Protein 8UUI (pdb70)

Nearest PDB structures (foldseek):
  5mxa-assembly1_A  TM=9.997E-01  e=8.889E-55  Homo sapiens
  5mj3-assembly1_A  TM=9.696E-01  e=8.481E-53  Homo sapiens
  5njd-assembly4_G  TM=9.559E-01  e=2.506E-53  Homo sapiens
  5njd-assembly5_I  TM=9.464E-01  e=9.942E-53  Homo sapiens
  5njd-assembly2_C  TM=9.473E-01  e=1.366E-52  Homo sapiens

Foldseek 3Di:
DLPLVVLLVLLVVLLVLLVVQADQDPVQLLPLVSCVVCVPSNLVSLLVRLVVLLVVLPDVLQDDPVHDDPVRSSVCNNVSSVVSSCSRPVHDDCSPVVVVVSSVRSSVSSVSSSVSSVSCVVPVD/DADDDPLEGEFEDALDVVDWADWDKAFFPAPDWPQKFKDFDPDDDTPDGTRIDIDTDRDCVRFAKMWMANVPRTTDIHGYAYFYQYPNRTDDQFFDFPCPPHTRDAKAKADAELQQKIKIKGKGQDDPQKAKDKAKAWDDVDGADKAKDGWDWDDWDDDPPRIMTMIMIMMGGDDGDRQDDRPTWMKMKMWIDHRRYTDIDIDTGHNQQRHAHAFWADFDADPCGKTATHGDPRYDDDCVRQFKWKWKAKACGDIDTGSDRMDDDDADANIKIWMWIARPPGGYHIHDIDIDGSD/DLCCCVVPNPVVSVVDDD

Organism: Homo sapiens (NCBI:txid9606)

InterPro domains:
  IPR003530 Long hematopoietin receptor, soluble alpha chain, conserved site [PS01354] (233-275)
  IPR003598 Immunoglobulin subtype 2 [SM00408] (41-97)
  IPR003961 Fibronectin type III [PS50853] (237-328)
  IPR003961 Fibronectin type III [cd00063] (235-325)
  IPR007110 Immunoglobulin-like domain [PS50835] (19-90)
  IPR013783 Immunoglobulin-like fold [G3DSA:2.60.40.10] (23-106)
  IPR013783 Immunoglobulin-like fold [G3DSA:2.60.40.10] (125-232)
  IPR013783 Immunoglobulin-like fold [G3DSA:2.60.40.10] (236-326)
  IPR015528 Interleukin-12 beta [PIRSF038007] (1-328)
  IPR015528 Interleukin-12 beta [PR01928] (129-144)
  IPR015528 Interleukin-12 beta [PR01928] (199-210)
  IPR015528 Interleukin-12 beta [PR01928] (261-271)
  IPR019482 Interleukin-12 beta, central domain [PF10420] (126-216)
  IPR036116 Fibronectin type III superfamily [SSF49265] (110-233)
  IPR036116 Fibronectin type III superfamily [SSF49265] (234-325)
  IPR036179 Immunoglobulin-like domain superfamily [SSF48726] (31-107)
  IPR050676 Interleukin-12 [PTHR48485] (1-327)

Radius of gyration: 28.29 Å; Cα contacts (8 Å, |Δi|>4): 911; chains: 3; bounding box: 89×68×63 Å

GO terms:
  GO:0005125 cytokine activity (F, IDA)
  GO:0005576 extracellular region (C, IDA)
  GO:0035722 interleukin-12-mediated signaling pathway (P, IDA)
  GO:0038155 interleukin-23-mediated signaling pathway (P, IDA)
  GO:1900747 negative regulation of vascular endothelial growth factor signaling pathway (P, IGI)
  GO:0050709 negative regulation of protein secretion (P, IGI)
  GO:1903588 negative regulation of blood vessel endothelial cell proliferation involved in sprouting angiogenesis (P, IGI)
  GO:0032946 positive regulation of mononuclear cell proliferation (P, IMP)
  GO:0042164 interleukin-12 alpha subunit binding (F, IPI)
  GO:0046982 protein heterodimerization activity (F, IPI)
  GO:0031906 late endosome lumen (C, TAS)
  GO:0005576 extracellular region (C, TAS)
  GO:0005788 endoplasmic reticulum lumen (C, TAS)
  GO:0005829 cytosol (C, TAS)
  GO:0042802 identical protein binding (F, IPI)
  GO:0005515 protein binding (F, IPI)
  GO:0002230 positive regulation of defense response to virus by host (P, IDA)
  GO:0002827 positive regulation of T-helper 1 type immune response (P, IDA)
  GO:0034393 positive regulation of smooth muscle cell apoptotic process (P, IDA)
  GO:0042102 positive regulation of T cell proliferation (P, IDA)

Secondary structure (DSSP, 8-state):
-EESSTTEEEEEEE--TT---EEEEEE--SS--SSEEEEETT------BSSEEEEEE-SGGG-EEEEEEETTEEEEEEEEEEEEEETTEE---SS----SSSSS---EEEBSSSSSEEEEEEEE---SSEEEEEEEEE-SSS-EEEEE---EEEEEEEETTEEEEEEEEEEEETT--TTSPP-S-EEEEEEEEETTEEEEEEEEE-HHHHB-PPPPEEEEEE---EEEEE--TTS-S-TTTS-EEEEEEEE--EEEEESSSEEE----TT-EEEEEEEESSS--PPPPPEEEE--/---HHHHHHHHHHHHHHH-------GGG--SHHHHHH-HHHHHHHHHHHHHHHHHHHTSTTSSSSSPBPTT-GGGGHHHHHHHHHHHH----S-HHHHHHHHHHHHHHHHHHHHHHHHHHHHH--/-GGGHHHH-HHHHTTB--

Solvent-accessible surface area: 22214 Å² total; per-residue (Å²): 130,31,52,6,88,96,0,59,108,36,1,110,103,0,26,81,28,1,153,39,90,27,39,2,89,72,69,5,18,2,52,22,122,13,0,68,105,78,28,73,105,0,14,128,63,0,39,102,1,0,54,80,0,13,143,25,19,58,36,54,19,14,82,38,72,15,57,55,42,141,116,2,34,6,46,92,0,71,69,8,0,70,21,1,3,102,48,27,61,152,108,113,80,111,34,1,50,75,0,45,60,4,5,71,15,0,24,2,1,1,3,7,2,3,12,0,1,10,14,0,31,67,75,55,107,87,95,75,48,128,138,57,12,50,0,0,78,10,104,82,57,130,116,28,115,18,44,129,3,70,10,82,11,120,32,138,65,136,107,52,3,35,3,13,30,76,190,56,104,116,77,85,23,79,33,36,69,11,83,27,82,0,110,104,60,56,28,1,0,84,7,17,1,36,72,64,83,95,88,38,20,91,11,33,0,2,0,10,33,16,41,140,76,122,111,11,55,84,2,5,91,30,30,115,58,109,72,96,73,15,37,15,74,12,51,1,99,23,18,51,1,39,6,43,0,47,0,29,0,89,32,76,80,82,33,78,39,59,20,112,11,16,35,4,110,105,95,96,97,34,18,88,29,43,81,25,83,95,62,49,100,45,63,180,85,137,117,21,50,29,44,37,25,5,126,5,75,12,94,92,34,50,59,10,21,7,25,52,87,43,0,24,0,53,0,28,0,23,29,126,44,38,3,0,67,13,91,24,75,22,42,7,26,77,23,0,52,2,46,48,6,82,79,26,94,42,53,122,146,32,85,0,42,5,84,32,5,117,54,6,16,95,53,69,42,0,5,4,0,22,0,4,2,24,11,100,81,100,75,136,56,139,22,72,53,73,43,18,98,18,118,60,57,189,130,9,30,0,13,0,59,0,28,1,74,30,23,63,15,54,77,0,92,84,19,76,32,92,9,137,93,100,76,7,69,94,107,48,30,72,67,5,6,66,6,4,153,101

Sequence (438 aa):
SPAWTQCQQLSQKLCTLAWSVPHIQCGDGCDPQGLRDNSQFCLQRIHQQGLIFYEKLLGSDIFTGEPSLLPDSPVGQLHASLLGLSQLLQPQPWQRLLLRFKILRSLQAFVAVAARVFAHGAATLSIWELKKDVYVVELDWYPDAPGEMVVLTCDTPEEDGITWTLDQSSEVLGSGKTLTIQVKEFGDAGQYTCHKGGEVLSHSLLLLHKKEDGIWSTDILKDQKEPKNKTFLRCEAKNYSGRFTCWWLTTISTDLTFSVKSSRGSSDPQGVTCGAATLSAERVRGDNKEYEYSVECQEDSACPAAEESLPIEVMVDAVHKLKYENYTSSFFIRDIIKPDPPKNLQLKPLVEVSWEYPDTWSTPHSYFSLTFCVQVQGKDRVFTDKTSATVICRKNASISVRAQDRYYSSSWSEWASVPCSRERCVRNYGHEFCQNWYW

B-factor: mean 79.63, std 15.64, range [47.44, 139.61]

Structure (mmCIF, N/CA/C/O backbone):
data_8UUI
#
_entry.id   8UUI
#
_cell.length_a   110.740
_cell.length_b   110.740
_cell.length_c   85.510
_cell.angle_alpha   90.000
_cell.angle_beta   90.000
_cell.angle_gamma   120.000
#
_symmetry.space_group_name_H-M   'P 61'
#
loop_
_entity.id
_entity.type
_entity.pdbx_description
1 polymer 'Interleukin-23 subunit alpha'
2 polymer 'Interleukin-12 subunit beta'
3 polymer 'peptide 23-446'
4 branched alpha-D-mannopyranose-(1-3)-beta-D-mannopyranose-(1-4)-2-acetamido-2-deoxy-beta-D-glucopyranose-(1-4)-2-acetamido-2-deoxy-beta-D-glucopyranose
5 water water
#
loop_
_atom_site.group_PDB
_atom_site.id
_atom_site.type_symbol
_atom_site.label_atom_id
_atom_site.label_alt_id
_atom_site.label_comp_id
_atom_site.label_asym_id
_atom_site.label_entity_id
_atom_site.label_seq_id
_atom_site.pdbx_PDB_ins_code
_atom_site.Cartn_x
_atom_site.Cartn_y
_atom_site.Cartn_z
_atom_site.occupancy
_atom_site.B_iso_or_equiv
_atom_site.auth_seq_id
_atom_site.auth_comp_id
_atom_site.auth_asym_id
_atom_site.auth_atom_id
_atom_site.pdbx_PDB_model_num
ATOM 1 N N . SER A 1 8 ? -20.85889 -26.32120 30.71805 1.000 101.08016 27 SER B N 1
ATOM 2 C CA . SER A 1 8 ? -20.83277 -27.57122 31.47915 1.000 112.06421 27 SER B CA 1
ATOM 3 C C . SER A 1 8 ? -21.07372 -28.85868 30.66014 1.000 108.68599 27 SER B C 1
ATOM 4 O O . SER A 1 8 ? -20.24543 -29.76677 30.71653 1.000 109.72970 27 SER B O 1
ATOM 7 N N . PRO A 1 9 ? -22.19611 -28.94941 29.88983 1.000 112.08759 28 PRO B N 1
ATOM 8 C CA . PRO A 1 9 ? -22.58136 -30.25804 29.32240 1.000 111.27278 28 PRO B CA 1
ATOM 9 C C . PRO A 1 9 ? -21.63704 -30.82143 28.26338 1.000 108.04596 28 PRO B C 1
ATOM 10 O O . PRO A 1 9 ? -22.10249 -31.52318 27.35562 1.000 105.87452 28 PRO B O 1
ATOM 14 N N . ALA A 1 10 ? -20.33182 -30.55846 28.37562 1.000 103.16632 29 ALA B N 1
ATOM 15 C CA . ALA A 1 10 ? -19.33019 -31.03626 27.41722 1.000 98.76742 29 ALA B CA 1
ATOM 16 C C . ALA A 1 10 ? -19.75899 -30.69684 25.98984 1.000 91.87444 29 ALA B C 1
ATOM 17 O O . ALA A 1 10 ? -20.13897 -31.55538 25.18742 1.000 87.78554 29 ALA B O 1
ATOM 19 N N . TRP A 1 11 ? -19.69181 -29.39438 25.71554 1.000 85.56941 30 TRP B N 1
ATOM 20 C CA . TRP A 1 11 ? -20.25514 -28.85722 24.48703 1.000 83.93401 30 TRP B CA 1
ATOM 21 C C . TRP A 1 11 ? -19.76079 -29.59206 23.24972 1.000 81.62307 30 TRP B C 1
ATOM 22 O O . TRP A 1 11 ? -20.52255 -29.76914 22.28642 1.000 76.77635 30 TRP B O 1
ATOM 33 N N . THR A 1 12 ? -18.50378 -30.04240 23.26624 1.000 79.82873 31 THR B N 1
ATOM 34 C CA . THR A 1 12 ? -17.92440 -30.69593 22.09464 1.000 80.89795 31 THR B CA 1
ATOM 35 C C . THR A 1 12 ? -18.68049 -31.96295 21.72697 1.000 77.90962 31 THR B C 1
ATOM 36 O O . THR A 1 12 ? -18.89129 -32.24464 20.53993 1.000 73.31299 31 THR B O 1
ATOM 40 N N . GLN A 1 13 ? -19.10339 -32.73469 22.73280 1.000 80.44058 32 GLN B N 1
ATOM 41 C CA . GLN A 1 13 ? -19.84430 -33.95970 22.46508 1.000 78.11883 32 GLN B CA 1
ATOM 42 C C . GLN A 1 13 ? -21.26319 -33.64938 22.00377 1.000 78.12584 32 GLN B C 1
ATOM 43 O O . GLN A 1 13 ? -21.81442 -34.34838 21.14315 1.000 77.67189 32 GLN B O 1
ATOM 49 N N . CYS A 1 14 ? -21.87553 -32.61182 22.57533 1.000 70.96588 33 CYS B N 1
ATOM 50 C CA . CYS A 1 14 ? -23.17536 -32.17005 22.08836 1.000 70.84441 33 CYS B CA 1
ATOM 51 C C . CYS A 1 14 ? -23.09285 -31.75766 20.62381 1.000 68.87709 33 CYS B C 1
ATOM 52 O O . CYS A 1 14 ? -23.96320 -32.11299 19.81904 1.000 67.88286 33 CYS B O 1
ATOM 55 N N . GLN A 1 15 ? -22.03582 -31.02682 20.25370 1.000 69.87360 34 GLN B N 1
ATOM 56 C CA . GLN A 1 15 ? -21.83546 -30.67795 18.85021 1.000 69.04215 34 GLN B CA 1
ATOM 57 C C . GLN A 1 15 ? -21.79935 -31.91632 17.95707 1.000 74.37575 34 GLN B C 1
ATOM 58 O O . GLN A 1 15 ? -22.30844 -31.89358 16.82946 1.000 72.08919 34 GLN B O 1
ATOM 64 N N . GLN A 1 16 ? -21.18422 -33.00080 18.42532 1.000 71.67814 35 GLN B N 1
ATOM 65 C CA . GLN A 1 16 ? -21.05322 -34.16296 17.55832 1.000 75.37011 35 GLN B CA 1
ATOM 66 C C . GLN A 1 16 ? -22.38156 -34.88595 17.43400 1.000 68.52422 35 GLN B C 1
ATOM 67 O O . GLN A 1 16 ? -22.81552 -35.22252 16.32688 1.000 75.16362 35 GLN B O 1
ATOM 73 N N . LEU A 1 17 ? -23.05051 -35.12174 18.56043 1.000 63.67754 36 LEU B N 1
ATOM 74 C CA . LEU A 1 17 ? -24.35092 -35.77315 18.51379 1.000 70.10741 36 LEU B CA 1
ATOM 75 C C . LEU A 1 17 ? -25.36625 -34.94564 17.71861 1.000 72.65320 36 LEU B C 1
ATOM 76 O O . LEU A 1 17 ? -26.13835 -35.49661 16.92327 1.000 68.83437 36 LEU B O 1
ATOM 81 N N . SER A 1 18 ? -25.34993 -33.62047 17.87024 1.000 69.33698 37 SER B N 1
ATOM 82 C CA . SER A 1 18 ? -26.28038 -32.80935 17.09252 1.000 72.43212 37 SER B CA 1
ATOM 83 C C . SER A 1 18 ? -25.92658 -32.82947 15.60226 1.000 69.27728 37 SER B C 1
ATOM 84 O O . SER A 1 18 ? -26.82314 -32.87227 14.74511 1.000 68.32140 37 SER B O 1
ATOM 87 N N . GLN A 1 19 ? -24.63061 -32.83844 15.27034 1.000 69.37219 38 GLN B N 1
ATOM 88 C CA . GLN A 1 19 ? -24.22380 -32.89874 13.86579 1.000 64.18518 38 GLN B CA 1
ATOM 89 C C . GLN A 1 19 ? -24.65176 -34.21205 13.22976 1.000 69.18316 38 GLN B C 1
ATOM 90 O O . GLN A 1 19 ? -25.10822 -34.23364 12.08144 1.000 72.28201 38 GLN B O 1
ATOM 96 N N . LYS A 1 20 ? -24.52505 -35.31454 13.96608 1.000 65.59326 39 LYS B N 1
ATOM 97 C CA . LYS A 1 20 ? -25.02591 -36.58744 13.47017 1.000 72.21006 39 LYS B CA 1
ATOM 98 C C . LYS A 1 20 ? -26.53624 -36.54970 13.26824 1.000 74.30717 39 LYS B C 1
ATOM 99 O O . LYS A 1 20 ? -27.05719 -37.17085 12.33581 1.000 77.57678 39 LYS B O 1
ATOM 105 N N . LEU A 1 21 ? -27.25220 -35.81290 14.11529 1.000 76.89174 40 LEU B N 1
ATOM 106 C CA . LEU A 1 21 ? -28.69000 -35.64169 13.92362 1.000 75.98538 40 LEU B CA 1
ATOM 107 C C . LEU A 1 21 ? -29.00060 -34.85493 12.64585 1.000 74.15215 40 LEU B C 1
ATOM 108 O O . LEU A 1 21 ? -29.85202 -35.27390 11.85441 1.000 73.61687 40 LEU B O 1
ATOM 113 N N . CYS A 1 22 ? -28.31177 -33.72808 12.41175 1.000 68.63651 41 CYS B N 1
ATOM 114 C CA . CYS A 1 22 ? -28.51326 -32.9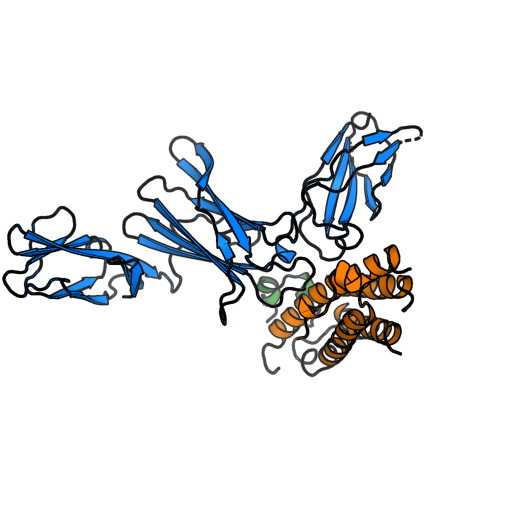7911 11.16744 1.000 71.35438 41 CYS B CA 1
ATOM 115 C C . CYS A 1 22 ? -28.34781 -33.87959 9.95051 1.000 79.48217 41 CYS B C 1
ATOM 116 O O . CYS A 1 22 ? -29.19896 -33.89289 9.05247 1.000 83.31632 41 CYS B O 1
ATOM 119 N N . THR A 1 23 ? -27.25538 -34.65225 9.91113 1.000 73.94449 42 THR B N 1
ATOM 120 C CA . THR A 1 23 ? -26.96693 -35.45467 8.72872 1.000 77.41924 42 THR B CA 1
ATOM 121 C C . THR A 1 23 ? -27.98117 -36.58268 8.55613 1.000 78.66396 42 THR B C 1
ATOM 122 O O . THR A 1 23 ? -28.37197 -36.90321 7.42819 1.000 82.63218 42 THR B O 1
ATOM 126 N N . LEU A 1 24 ? -28.41457 -37.19878 9.65913 1.000 75.90105 43 LEU B N 1
ATOM 127 C CA . LEU A 1 24 ? -29.42462 -38.24801 9.57868 1.000 77.27485 43 LEU B CA 1
ATOM 128 C C . LEU A 1 24 ? -30.75229 -37.71384 9.04871 1.000 84.76039 43 LEU B C 1
ATOM 129 O O . LEU A 1 24 ? -31.50268 -38.44616 8.38770 1.000 84.58004 43 LEU B O 1
ATOM 134 N N . ALA A 1 25 ? -31.05647 -36.44018 9.32654 1.000 86.36640 44 ALA B N 1
ATOM 135 C CA . ALA A 1 25 ? -32.36145 -35.87482 8.99711 1.000 86.93263 44 ALA B CA 1
ATOM 136 C C . ALA A 1 25 ? -32.43125 -35.38328 7.55016 1.000 89.80670 44 ALA B C 1
ATOM 137 O O . ALA A 1 25 ? -33.48658 -35.49272 6.91031 1.000 91.61920 44 ALA B O 1
ATOM 139 N N . TRP A 1 26 ? -31.33158 -34.84924 7.00725 1.000 86.50182 45 TRP B N 1
ATOM 140 C CA . TRP A 1 26 ? -31.32930 -34.37565 5.62200 1.000 93.52601 45 TRP B CA 1
ATOM 141 C C . TRP A 1 26 ? -31.29045 -35.58511 4.68640 1.000 96.10585 45 TRP B C 1
ATOM 142 O O . TRP A 1 26 ? -30.23606 -36.03272 4.22759 1.000 99.05478 45 TRP B O 1
ATOM 153 N N . SER A 1 27 ? -32.48060 -36.12297 4.40604 1.000 104.42681 46 SER B N 1
ATOM 154 C CA . SER A 1 27 ? -32.67052 -37.26519 3.49800 1.000 101.27539 46 SER B CA 1
ATOM 155 C C . SER A 1 27 ? -34.05300 -37.21137 2.85098 1.000 98.34673 46 SER B C 1
ATOM 156 O O . SER A 1 27 ? -35.06139 -37.03354 3.53519 1.000 91.77897 46 SER B O 1
ATOM 159 N N . VAL A 1 49 ? -45.97711 -30.14411 18.18267 1.000 85.81151 68 VAL B N 1
ATOM 160 C CA . VAL A 1 49 ? -44.54376 -30.12318 17.89340 1.000 87.32117 68 VAL B CA 1
ATOM 161 C C . VAL A 1 49 ? -43.82802 -29.00537 18.65946 1.000 89.69685 68 VAL B C 1
ATOM 162 O O . VAL A 1 49 ? -44.25366 -27.85311 18.60528 1.000 87.82286 68 VAL B O 1
ATOM 166 N N . PRO A 1 50 ? -42.74772 -29.33892 19.36263 1.000 89.92914 69 PRO B N 1
ATOM 167 C CA . PRO A 1 50 ? -42.00593 -28.32914 20.12089 1.000 88.16056 69 PRO B CA 1
ATOM 168 C C . PRO A 1 50 ? -41.14349 -27.48795 19.20819 1.000 82.62282 69 PRO B C 1
ATOM 169 O O . PRO A 1 50 ? -40.64415 -27.95136 18.17657 1.000 75.44132 69 PRO B O 1
ATOM 173 N N . HIS A 1 51 ? -40.91390 -26.25881 19.65478 1.000 80.68866 70 HIS B N 1
ATOM 174 C CA . HIS A 1 51 ? -40.17300 -25.27490 18.89381 1.000 75.36945 70 HIS B CA 1
ATOM 175 C C . HIS A 1 51 ? -39.29732 -24.49474 19.85326 1.000 72.76940 70 HIS B C 1
ATOM 176 O O . HIS A 1 51 ? -39.69077 -24.23601 20.99450 1.000 76.73864 70 HIS B O 1
ATOM 183 N N . ILE A 1 52 ? -38.09661 -24.15280 19.40139 1.000 69.09918 71 ILE B N 1
ATOM 184 C CA . ILE A 1 52 ? -37.24291 -23.24720 20.16031 1.000 74.07940 71 ILE B CA 1
ATOM 185 C C . ILE A 1 52 ? -37.64563 -21.82795 19.75610 1.000 74.53897 71 ILE B C 1
ATOM 186 O O . ILE A 1 52 ? -37.41400 -21.40977 18.61894 1.000 73.89519 71 ILE B O 1
ATOM 191 N N . GLN A 1 53 ? -38.29240 -21.10172 20.66871 1.000 77.13693 72 GLN B N 1
ATOM 192 C CA . GLN A 1 53 ? -38.85018 -19.77844 20.40503 1.000 75.84523 72 GLN B CA 1
ATOM 193 C C . GLN A 1 53 ? -38.01605 -18.70797 21.10403 1.000 71.52567 72 GLN B C 1
ATOM 194 O O . GLN A 1 53 ? -37.07346 -19.02045 21.83606 1.000 73.02199 72 GLN B O 1
ATOM 200 N N . CYS A 1 54 ? -38.37266 -17.43379 20.88000 1.000 70.62402 73 CYS B N 1
ATOM 201 C CA . CYS A 1 54 ? -37.58705 -16.32969 21.44228 1.000 70.30606 73 CYS B CA 1
ATOM 202 C C . CYS A 1 54 ? -37.42904 -16.46127 22.94506 1.000 69.85340 73 CYS B C 1
ATOM 203 O O . CYS A 1 54 ? -36.31414 -16.36795 23.47641 1.000 70.78582 73 CYS B O 1
ATOM 206 N N . GLY A 1 55 ? -38.54361 -16.64282 23.65175 1.000 69.22808 74 GLY B N 1
ATOM 207 C CA . GLY A 1 55 ? -38.50940 -16.68991 25.10152 1.000 75.90702 74 GLY B CA 1
ATOM 208 C C . GLY A 1 55 ? -37.72176 -17.84837 25.68649 1.000 78.05951 74 GLY B C 1
ATOM 209 O O . GLY A 1 55 ? -37.54673 -17.88303 26.91016 1.000 83.42711 74 GLY B O 1
ATOM 210 N N . ASP A 1 56 ? -37.24908 -18.79175 24.85969 1.000 69.23716 75 ASP B N 1
ATOM 211 C CA . ASP A 1 56 ? -36.43888 -19.90115 25.35693 1.000 76.39717 75 ASP B CA 1
ATOM 212 C C . ASP A 1 56 ? -35.01596 -19.48846 25.71222 1.000 72.76125 75 ASP B C 1
ATOM 213 O O . ASP A 1 56 ? -34.31843 -20.25549 26.38065 1.000 75.37313 75 ASP B O 1
ATOM 218 N N . GLY A 1 57 ? -34.57405 -18.30383 25.30426 1.000 61.01862 76 GLY B N 1
ATOM 219 C CA . GLY A 1 57 ? -33.22931 -17.87675 25.63433 1.000 68.34506 76 GLY B CA 1
ATOM 220 C C . GLY A 1 57 ? -32.14316 -18.67120 24.94452 1.000 71.67831 76 GLY B C 1
ATOM 221 O O . GLY A 1 57 ? -31.04714 -18.82990 25.50081 1.000 65.73670 76 GLY B O 1
ATOM 222 N N . CYS A 1 58 ? -32.42151 -19.18727 23.74712 1.000 65.95398 77 CYS B N 1
ATOM 223 C CA . CYS A 1 58 ? -31.43748 -19.91589 22.96362 1.000 65.49777 77 CYS B CA 1
ATOM 224 C C . CYS A 1 58 ? -30.68806 -19.02715 21.97216 1.000 65.00957 77 CYS B C 1
ATOM 225 O O . CYS A 1 58 ? -29.90759 -19.53844 21.16207 1.000 63.08541 77 CYS B O 1
ATOM 228 N N . ASP A 1 59 ? -30.90427 -17.71985 22.02277 1.000 66.66555 78 ASP B N 1
ATOM 229 C CA . ASP A 1 59 ? -30.13955 -16.77980 21.22322 1.000 64.90838 78 ASP B CA 1
ATOM 230 C C . ASP A 1 59 ? -28.71921 -16.68135 21.78604 1.000 65.24840 78 ASP B C 1
ATOM 231 O O . ASP A 1 59 ? -28.46691 -17.12112 22.91060 1.000 63.62437 78 ASP B O 1
ATOM 236 N N . PRO A 1 60 ? -27.77663 -16.11166 21.02086 1.000 61.60695 79 PRO B N 1
ATOM 237 C CA . PRO A 1 60 ? -26.38482 -16.03020 21.52044 1.000 70.77553 79 PRO B CA 1
ATOM 238 C C . PRO A 1 60 ? -26.25522 -15.36499 22.88400 1.000 67.95367 79 PRO B C 1
ATOM 239 O O . PRO A 1 60 ? -25.61398 -15.92089 23.79067 1.000 68.12845 79 PRO B O 1
ATOM 243 N N . GLN A 1 61 ? -26.84125 -14.17850 23.05244 1.000 68.53517 80 GLN B N 1
ATOM 244 C CA . GLN A 1 61 ? -26.81277 -13.52223 24.35407 1.000 68.82661 80 GLN B CA 1
ATOM 245 C C . GLN A 1 61 ? -27.51293 -14.36991 25.42172 1.000 69.30937 80 GLN B C 1
ATOM 246 O O . GLN A 1 61 ? -27.00335 -14.50428 26.53929 1.000 72.91134 80 GLN B O 1
ATOM 252 N N . GLY A 1 62 ? -28.65715 -14.98763 25.08740 1.000 67.81867 81 GLY B N 1
ATOM 253 C CA . GLY A 1 62 ? -29.36737 -15.80758 26.06334 1.000 70.72656 81 GLY B CA 1
ATOM 254 C C . GLY A 1 62 ? -28.58642 -17.02590 26.52996 1.000 71.29142 81 GLY B C 1
ATOM 255 O O . GLY A 1 62 ? -28.76100 -17.48071 27.66382 1.000 70.00628 81 GLY B O 1
ATOM 256 N N . LEU A 1 63 ? -27.74430 -17.58608 25.65297 1.000 75.02300 82 LEU B N 1
ATOM 257 C CA . LEU A 1 63 ? -26.78568 -18.62459 26.03723 1.000 75.15180 82 LEU B CA 1
ATOM 258 C C . LEU A 1 63 ? -25.81657 -18.12283 27.10024 1.000 74.60246 82 LEU B C 1
ATOM 259 O O . LEU A 1 63 ? -25.58218 -18.79042 28.11501 1.000 74.66504 82 LEU B O 1
ATOM 264 N N . ARG A 1 64 ? -25.20341 -16.96089 26.85499 1.000 73.10312 83 ARG B N 1
ATOM 265 C CA . ARG A 1 64 ? -24.24247 -16.42277 27.80803 1.000 75.71955 83 ARG B CA 1
ATOM 266 C C . ARG A 1 64 ? -24.88012 -16.21222 29.17483 1.000 78.50236 83 ARG B C 1
ATOM 267 O O . ARG A 1 64 ? -24.31650 -16.61966 30.19645 1.000 86.33437 83 ARG B O 1
ATOM 269 N N . ASP A 1 65 ? -26.07579 -15.61654 29.21440 1.000 77.72504 84 ASP B N 1
ATOM 270 C CA . ASP A 1 65 ? -26.68066 -15.24896 30.49454 1.000 77.98324 84 ASP B CA 1
ATOM 271 C C . ASP A 1 65 ? -27.27890 -16.44621 31.22995 1.000 77.80185 84 ASP B C 1
ATOM 272 O O . ASP A 1 65 ? -27.16160 -16.53938 32.45824 1.000 80.24030 84 ASP B O 1
ATOM 277 N N . ASN A 1 66 ? -27.93766 -17.37195 30.51166 1.000 78.16153 85 ASN B N 1
ATOM 278 C CA . ASN A 1 66 ? -28.61675 -18.48309 31.18760 1.000 73.88911 85 ASN B CA 1
ATOM 279 C C . ASN A 1 66 ? -28.63397 -19.67780 30.22983 1.000 76.48233 85 ASN B C 1
ATOM 280 O O . ASN A 1 66 ? -29.64237 -20.00989 29.59735 1.000 81.36950 85 ASN B O 1
ATOM 285 N N . SER A 1 67 ? -27.48717 -20.35261 30.13436 1.000 81.51003 86 SER B N 1
ATOM 286 C CA . SER A 1 67 ? -27.40970 -21.53500 29.28113 1.000 81.19796 86 SER B CA 1
ATOM 287 C C . SER A 1 67 ? -28.27004 -22.67491 29.81645 1.000 74.53913 86 SER B C 1
ATOM 288 O O . SER A 1 67 ? -28.78651 -23.47447 29.02814 1.000 73.76542 86 SER B O 1
ATOM 291 N N . GLN A 1 68 ? -28.46340 -22.75692 31.13509 1.000 74.89291 87 GLN B N 1
ATOM 292 C CA . GLN A 1 68 ? -29.29805 -23.82825 31.67836 1.000 75.37547 87 GLN B CA 1
ATOM 293 C C . GLN A 1 68 ? -30.72399 -23.75304 31.13598 1.000 76.53207 87 GLN B C 1
ATOM 294 O O . GLN A 1 68 ? -31.31710 -24.78289 30.78825 1.000 72.75482 87 GLN B O 1
ATOM 296 N N . PHE A 1 69 ? -31.28421 -22.53893 31.04037 1.000 78.70606 88 PHE B N 1
ATOM 297 C CA . PHE A 1 69 ? -32.65984 -22.37456 30.56633 1.000 74.47612 88 PHE B CA 1
ATOM 298 C C . PHE A 1 69 ? -32.82339 -22.90588 29.14571 1.000 77.89559 88 PHE B C 1
ATOM 299 O O . PHE A 1 69 ? -33.77245 -23.64892 28.85079 1.000 76.12863 88 PHE B O 1
ATOM 307 N N . CYS A 1 70 ? -31.90392 -22.52442 28.24862 1.000 70.56902 89 CYS B N 1
ATOM 308 C CA . CYS A 1 70 ? -32.00263 -22.92504 26.84824 1.000 74.20474 89 CYS B CA 1
ATOM 309 C C . CYS A 1 70 ? -31.86862 -24.44407 26.69560 1.000 73.78128 89 CYS B C 1
ATOM 310 O O . CYS A 1 70 ? -32.71783 -25.09834 26.06833 1.000 62.53350 89 CYS B O 1
ATOM 313 N N . LEU A 1 71 ? -30.81665 -25.02612 27.28950 1.000 72.45282 90 LEU B N 1
ATOM 314 C CA . LEU A 1 71 ? -30.60385 -26.47144 27.18959 1.000 76.93357 90 LEU B CA 1
ATOM 315 C C . LEU A 1 71 ? -31.74192 -27.27049 27.81714 1.000 72.33959 90 LEU B C 1
ATOM 316 O O . LEU A 1 71 ? -31.99744 -28.40682 27.40326 1.000 69.64775 90 LEU B O 1
ATOM 321 N N . GLN A 1 72 ? -32.42889 -26.70774 28.81152 1.000 70.04666 91 GLN B N 1
ATOM 322 C CA . GLN A 1 72 ? -33.64710 -27.34436 29.30384 1.000 76.62571 91 GLN B CA 1
ATOM 323 C C . GLN A 1 72 ? -34.72291 -27.40121 28.21759 1.000 78.21208 91 GLN B C 1
ATOM 324 O O . GLN A 1 72 ? -35.41501 -28.41823 28.07876 1.000 73.56330 91 GLN B O 1
ATOM 330 N N . ARG A 1 73 ? -34.88672 -26.31981 27.43751 1.000 73.21190 92 ARG B N 1
ATOM 331 C CA . ARG A 1 73 ? -35.91705 -26.31887 26.39910 1.000 74.87992 92 ARG B CA 1
ATOM 332 C C . ARG A 1 73 ? -35.54270 -27.21653 25.22442 1.000 72.45833 92 ARG B C 1
ATOM 333 O O . ARG A 1 73 ? -36.43184 -27.80131 24.58630 1.000 66.62795 92 ARG B O 1
ATOM 341 N N . ILE A 1 74 ? -34.24640 -27.30970 24.91206 1.000 66.45611 93 ILE B N 1
ATOM 342 C CA . ILE A 1 74 ? -33.77474 -28.25470 23.90284 1.000 70.70495 93 ILE B CA 1
ATOM 343 C C . ILE A 1 74 ? -34.05549 -29.69146 24.34121 1.000 70.50500 93 ILE B C 1
ATOM 344 O O . ILE A 1 74 ? -34.60230 -30.49628 23.57266 1.000 64.13267 93 ILE B O 1
ATOM 349 N N . HIS A 1 75 ? -33.69825 -30.02777 25.58973 1.000 72.02632 94 HIS B N 1
ATOM 350 C CA . HIS A 1 75 ? -33.88829 -31.39147 26.09304 1.000 76.44401 94 HIS B CA 1
ATOM 351 C C . HIS A 1 75 ? -35.33934 -31.83602 25.95772 1.000 77.91132 94 HIS B C 1
ATOM 352 O O . HIS A 1 75 ? -35.61945 -32.90911 25.41114 1.000 77.58516 94 HIS B O 1
ATOM 359 N N . GLN A 1 76 ? -36.27650 -31.01078 26.44503 1.000 76.62953 95 GLN B N 1
ATOM 360 C CA A GLN A 1 76 ? -37.69603 -31.33663 26.34653 0.493 72.29969 95 GLN B CA 1
ATOM 361 C CA B GLN A 1 76 ? -37.68690 -31.36578 26.34959 0.507 72.53889 95 GLN B CA 1
ATOM 362 C C . GLN A 1 76 ? -38.12512 -31.53305 24.89929 1.000 72.51609 95 GLN B C 1
ATOM 363 O O . GLN A 1 76 ? -38.95401 -32.39800 24.60049 1.000 76.39511 95 GLN B O 1
ATOM 374 N N . GLY A 1 77 ? -37.57299 -30.73805 23.98661 1.000 65.75181 96 GLY B N 1
ATOM 375 C CA . GLY A 1 77 ? -37.90801 -30.90376 22.58339 1.000 65.90130 96 GLY B CA 1
ATOM 376 C C . GLY A 1 77 ? -37.42034 -32.22589 22.01752 1.000 72.74663 96 GLY B C 1
ATOM 377 O O . GLY A 1 77 ? -38.12372 -32.86898 21.23238 1.000 71.18709 96 GLY B O 1
ATOM 378 N N . LEU A 1 78 ? -36.20861 -32.65066 22.40353 1.000 69.74180 97 LEU B N 1
ATOM 379 C CA . LEU A 1 78 ? -35.69996 -33.94136 21.94794 1.000 75.32651 97 LEU B CA 1
ATOM 380 C C . LEU A 1 78 ? -36.54218 -35.09410 22.48324 1.000 78.45722 97 LEU B C 1
ATOM 381 O O . LEU A 1 78 ? -36.92532 -35.99580 21.72563 1.000 74.99718 97 LEU B O 1
ATOM 386 N N . ILE A 1 79 ? -36.83491 -35.07865 23.78827 1.000 71.53674 98 ILE B N 1
ATOM 387 C CA . ILE A 1 79 ? -37.71631 -36.07880 24.37863 1.000 75.69308 98 ILE B CA 1
ATOM 388 C C . ILE A 1 79 ? -39.02439 -36.17208 23.60601 1.000 77.70113 98 ILE B C 1
ATOM 389 O O . ILE A 1 79 ? -39.54450 -37.27312 23.36975 1.000 81.69121 98 ILE B O 1
ATOM 394 N N . PHE A 1 80 ? -39.58013 -35.02794 23.20028 1.000 72.28826 99 PHE B N 1
ATOM 395 C CA . PHE A 1 80 ? -40.84949 -35.06554 22.48391 1.000 75.91610 99 PHE B CA 1
ATOM 396 C C . PHE A 1 80 ? -40.67734 -35.68295 21.10332 1.000 75.79406 99 PHE B C 1
ATOM 397 O O . PHE A 1 80 ? -41.57792 -36.36533 20.60460 1.000 80.60745 99 PHE B O 1
ATOM 405 N N . TYR A 1 81 ? -39.53713 -35.43643 20.46121 1.000 75.52154 100 TYR B N 1
ATOM 406 C CA . TYR A 1 81 ? -39.32054 -35.99050 19.13114 1.000 76.55117 100 TYR B CA 1
ATOM 407 C C . TYR A 1 81 ? -39.06985 -37.49191 19.19668 1.000 79.99937 100 TYR B C 1
ATOM 408 O O . TYR A 1 81 ? -39.52200 -38.23938 18.31690 1.000 77.85146 100 TYR B O 1
ATOM 417 N N . GLU A 1 82 ? -38.34873 -37.94515 20.23671 1.000 80.89195 101 GLU B N 1
ATOM 418 C CA . GLU A 1 82 ? -38.19277 -39.37538 20.48958 1.000 80.97854 101 GLU B CA 1
ATOM 419 C C . GLU A 1 82 ? -39.54057 -40.08001 20.53421 1.000 85.27791 101 GLU B C 1
ATOM 420 O O . GLU A 1 82 ? -39.72329 -41.12162 19.89614 1.000 86.38555 101 GLU B O 1
ATOM 426 N N . LYS A 1 83 ? -40.49695 -39.52444 21.28194 1.000 80.97996 102 LYS B N 1
ATOM 427 C CA . LYS A 1 83 ? -41.80773 -40.15180 21.38117 1.000 81.82171 102 LYS B CA 1
ATOM 428 C C . LYS A 1 83 ? -42.49776 -40.20995 20.02264 1.000 88.23393 102 LYS B C 1
ATOM 429 O O . LYS A 1 83 ? -43.05847 -41.24819 19.65332 1.000 93.51179 102 LYS B O 1
ATOM 435 N N . LEU A 1 84 ? -42.46559 -39.11367 19.25668 1.000 84.73866 103 LEU B N 1
ATOM 436 C CA . LEU A 1 84 ? -43.09585 -39.14451 17.93877 1.000 87.43041 103 LEU B CA 1
ATOM 437 C C . LEU A 1 84 ? -42.44415 -40.18612 17.03943 1.000 90.53037 103 LEU B C 1
ATOM 438 O O . LEU A 1 84 ? -43.13758 -40.90276 16.30339 1.000 88.09882 103 LEU B O 1
ATOM 443 N N . LEU A 1 85 ? -41.11030 -40.29490 17.09716 1.000 84.76332 104 LEU B N 1
ATOM 444 C CA . LEU A 1 85 ? -40.39761 -41.21665 16.22199 1.000 87.20140 104 LEU B CA 1
ATOM 445 C C . LEU A 1 85 ? -40.74082 -42.67628 16.50064 1.000 94.30529 104 LEU B C 1
ATOM 446 O O . LEU A 1 85 ? -40.51964 -43.52771 15.63179 1.000 90.17174 104 LEU B O 1
ATOM 451 N N . GLY A 1 86 ? -41.28280 -42.98007 17.67944 1.000 94.20608 105 GLY B N 1
ATOM 452 C CA . GLY A 1 86 ? -41.77036 -44.31408 17.96917 1.000 96.40762 105 GLY B CA 1
ATOM 453 C C . GLY A 1 86 ? -43.24385 -44.32388 18.32931 1.000 98.32676 105 GLY B C 1
ATOM 454 O O . GLY A 1 86 ? -43.58989 -44.52965 19.49603 1.000 100.71039 105 GLY B O 1
ATOM 455 N N . SER A 1 87 ? -44.11925 -44.11665 17.33770 1.000 96.91561 106 SER B N 1
ATOM 456 C CA . SER A 1 87 ? -45.55545 -43.98985 17.55595 1.000 104.04852 106 SER B CA 1
ATOM 457 C C . SER A 1 87 ? -46.31483 -44.64359 16.40734 1.000 105.66938 106 SER B C 1
ATOM 458 O O . SER A 1 87 ? -45.72133 -45.16342 15.45498 1.000 105.92882 106 SER B O 1
ATOM 461 N N . ASP A 1 88 ? -47.65111 -44.56758 16.48599 1.000 103.09248 107 ASP B N 1
ATOM 462 C CA . ASP A 1 88 ? -48.54555 -45.04612 15.43560 1.000 101.93599 107 ASP B CA 1
ATOM 463 C C . ASP A 1 88 ? -48.41489 -44.13571 14.22323 1.000 103.15100 107 ASP B C 1
ATOM 464 O O . ASP A 1 88 ? -49.09879 -44.32208 13.20873 1.000 101.08728 107 ASP B O 1
ATOM 466 N N . ILE A 1 89 ? -47.53890 -43.13296 14.34185 1.000 100.64623 108 ILE B N 1
ATOM 467 C CA . ILE A 1 89 ? -47.31891 -42.18457 13.25750 1.000 98.14941 108 ILE B CA 1
ATOM 468 C C . ILE A 1 89 ? -46.37466 -42.76988 12.21390 1.000 92.65623 108 ILE B C 1
ATOM 469 O O . ILE A 1 89 ? -46.62303 -42.67503 11.00588 1.000 82.38011 108 ILE B O 1
ATOM 474 N N . PHE A 1 90 ? -45.27637 -43.37954 12.66260 1.000 93.13145 109 PHE B N 1
ATOM 475 C CA . PHE A 1 90 ? -44.29299 -43.97702 11.76862 1.000 94.88444 109 PHE B CA 1
ATOM 476 C C . PHE A 1 90 ? -44.48700 -45.48071 11.62041 1.000 96.05067 109 PHE B C 1
ATOM 477 O O . PHE A 1 90 ? -43.52606 -46.21369 11.36404 1.000 95.41381 109 PHE B O 1
ATOM 485 N N . THR A 1 91 ? -45.72212 -45.94994 11.78367 1.000 95.41507 110 THR B N 1
ATOM 486 C CA . THR A 1 91 ? -46.10342 -47.32245 11.49035 1.000 96.87937 110 THR B CA 1
ATOM 487 C C . THR A 1 91 ? -47.27506 -47.28297 10.52114 1.000 94.13704 110 THR B C 1
ATOM 488 O O . THR A 1 91 ? -47.99530 -46.28533 10.43281 1.000 94.44709 110 THR B O 1
ATOM 492 N N . GLY A 1 92 ? -47.45915 -48.36826 9.78390 1.000 85.87884 111 GLY B N 1
ATOM 493 C CA . GLY A 1 92 ? -48.56590 -48.45224 8.85143 1.000 83.15521 111 GLY B CA 1
ATOM 494 C C . GLY A 1 92 ? -48.14517 -48.08632 7.44217 1.000 86.16561 111 GLY B C 1
ATOM 495 O O . GLY A 1 92 ? -47.02063 -47.65235 7.17544 1.000 79.54753 111 GLY B O 1
ATOM 496 N N . GLU A 1 93 ? -49.07930 -48.27395 6.52328 1.000 90.25584 112 GLU B N 1
ATOM 497 C CA . GLU A 1 93 ? -48.78181 -48.04631 5.11383 1.000 90.35740 112 GLU B CA 1
ATOM 498 C C . GLU A 1 93 ? -48.67728 -46.54632 4.84334 1.000 86.95159 112 GLU B C 1
ATOM 499 O O . GLU A 1 93 ? -49.52084 -45.77495 5.31756 1.000 86.96115 112 GLU B O 1
ATOM 501 N N . PRO A 1 94 ? -47.66227 -46.08890 4.09912 1.000 80.82678 113 PRO B N 1
ATOM 502 C CA . PRO A 1 94 ? -46.53438 -46.84948 3.53081 1.000 81.32263 113 PRO B CA 1
ATOM 503 C C . PRO A 1 94 ? -45.48193 -47.20099 4.59185 1.000 82.51622 113 PRO B C 1
ATOM 504 O O . PRO A 1 94 ? -45.00533 -46.35994 5.34630 1.000 80.82203 113 PRO B O 1
ATOM 508 N N . SER A 1 95 ? -45.10576 -48.47192 4.64986 1.000 82.43211 114 SER B N 1
ATOM 509 C CA . SER A 1 95 ? -44.28593 -48.98051 5.73712 1.000 77.39587 114 SER B CA 1
ATOM 510 C C . SER A 1 95 ? -42.86418 -48.42972 5.64501 1.000 75.58800 114 SER B C 1
ATOM 511 O O . SER A 1 95 ? -42.32008 -48.23127 4.55632 1.000 77.12447 114 SER B O 1
ATOM 514 N N . LEU A 1 96 ? -42.26237 -48.17888 6.80486 1.000 73.42791 115 LEU B N 1
ATOM 515 C CA . LEU A 1 96 ? -40.88601 -47.70119 6.85904 1.000 74.99984 115 LEU B CA 1
ATOM 516 C C . LEU A 1 96 ? -39.90219 -48.83320 6.56488 1.000 73.63846 115 LEU B C 1
ATOM 517 O O . LEU A 1 96 ? -40.02502 -49.93275 7.10702 1.000 73.54521 115 LEU B O 1
ATOM 522 N N . LEU A 1 97 ? -38.91946 -48.55794 5.68012 1.000 73.35422 116 LEU B N 1
ATOM 523 C CA . LEU A 1 97 ? -37.91805 -49.54597 5.27342 1.000 84.01846 116 LEU B CA 1
ATOM 524 C C . LEU A 1 97 ? -36.80407 -49.67114 6.31687 1.000 83.08162 116 LEU B C 1
ATOM 525 O O . LEU A 1 97 ? -36.43840 -48.68576 6.97152 1.000 84.19964 116 LEU B O 1
ATOM 530 N N . PRO A 1 98 ? -36.24144 -50.87514 6.48033 1.000 86.18753 117 PRO B N 1
ATOM 531 C CA . PRO A 1 98 ? -35.13782 -51.04083 7.44562 1.000 82.55369 117 PRO B CA 1
ATOM 532 C C . PRO A 1 98 ? -33.87363 -50.26590 7.08926 1.000 76.18139 117 PRO B C 1
ATOM 533 O O . PRO A 1 98 ? -33.11922 -49.90162 7.99783 1.000 73.99371 117 PRO B O 1
ATOM 537 N N . ASP A 1 99 ? -33.60290 -50.01179 5.80801 1.000 77.49105 118 ASP B N 1
ATOM 538 C CA . ASP A 1 99 ? -32.39555 -49.27158 5.43971 1.000 88.77836 118 ASP B CA 1
ATOM 539 C C . ASP A 1 99 ? -32.51337 -47.77181 5.68110 1.000 83.87541 118 ASP B C 1
ATOM 540 O O . ASP A 1 99 ? -31.50632 -47.06208 5.55939 1.000 82.63546 118 ASP B O 1
ATOM 545 N N . SER A 1 100 ? -33.70208 -47.29473 6.03619 1.000 81.56618 119 SER B N 1
ATOM 546 C CA . SER A 1 100 ? -33.99888 -45.87324 6.02043 1.000 80.35028 119 SER B CA 1
ATOM 547 C C . SER A 1 100 ? -33.20014 -45.12352 7.08701 1.000 81.96920 119 SER B C 1
ATOM 548 O O . SER A 1 100 ? -33.07186 -45.59547 8.22477 1.000 76.74745 119 SER B O 1
ATOM 551 N N . PRO A 1 101 ? -32.67407 -43.93889 6.75965 1.000 82.34718 120 PRO B N 1
ATOM 552 C CA . PRO A 1 101 ? -32.07068 -43.09393 7.80647 1.000 86.89565 120 PRO B CA 1
ATOM 553 C C . PRO A 1 101 ? -33.06600 -42.63009 8.85829 1.000 82.56894 120 PRO B C 1
ATOM 554 O O . PRO A 1 101 ? -32.67515 -42.46035 10.02057 1.000 81.62249 120 PRO B O 1
ATOM 558 N N . VAL A 1 102 ? -34.33747 -42.43435 8.48351 1.000 79.73877 121 VAL B N 1
ATOM 559 C CA . VAL A 1 102 ? -35.39455 -42.09408 9.44170 1.000 85.34193 121 VAL B CA 1
ATOM 560 C C . VAL A 1 102 ? -35.42743 -43.08820 10.59708 1.000 86.87656 121 VAL B C 1
ATOM 561 O O . VAL A 1 102 ? -35.70735 -42.71332 11.74517 1.000 85.66520 121 VAL B O 1
ATOM 565 N N . GLY A 1 103 ? -35.13132 -44.36180 10.32270 1.000 87.03047 122 GLY B N 1
ATOM 566 C CA . GLY A 1 103 ? -35.11329 -45.36670 11.36816 1.000 88.00815 122 GLY B CA 1
ATOM 567 C C . GLY A 1 103 ? -33.99470 -45.21058 12.38161 1.000 89.42353 122 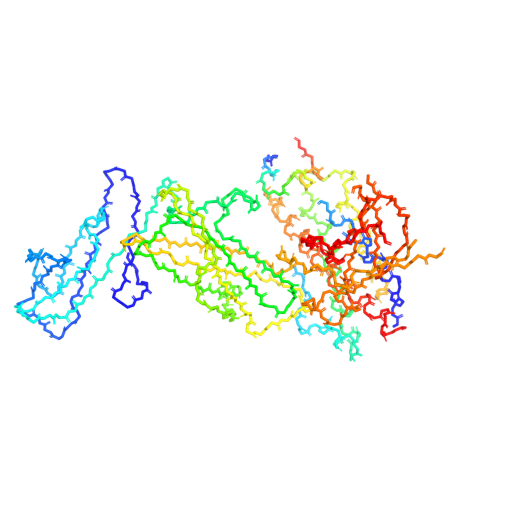GLY B C 1
ATOM 568 O O . GLY A 1 103 ? -34.05234 -45.84456 13.44093 1.000 96.79642 122 GLY B O 1
ATOM 569 N N . GLN A 1 104 ? -32.97927 -44.38938 12.08825 1.000 83.22455 123 GLN B N 1
ATOM 570 C CA . GLN A 1 104 ? -31.88358 -44.15585 13.02583 1.000 84.43077 123 GLN B CA 1
ATOM 571 C C . GLN A 1 104 ? -32.04301 -42.87389 13.83793 1.000 93.25905 123 GLN B C 1
ATOM 572 O O . GLN A 1 104 ? -31.16544 -42.56576 14.65541 1.000 94.68847 123 GLN B O 1
ATOM 578 N N . LEU A 1 105 ? -33.12467 -42.11051 13.62993 1.000 86.04561 124 LEU B N 1
ATOM 579 C CA . LEU A 1 105 ? -33.27542 -40.84360 14.34043 1.000 86.24237 124 LEU B CA 1
ATOM 580 C C . LEU A 1 105 ? -33.44765 -41.06666 15.83685 1.000 84.90495 124 LEU B C 1
ATOM 581 O O . LEU A 1 105 ? -32.81082 -40.37713 16.64967 1.000 80.01261 124 LEU B O 1
ATOM 586 N N . HIS A 1 106 ? -34.29885 -42.03249 16.21601 1.000 81.03673 125 HIS B N 1
ATOM 587 C CA . HIS A 1 106 ? -34.52402 -42.32519 17.63023 1.000 84.70275 125 HIS B CA 1
ATOM 588 C C . HIS A 1 106 ? -33.21585 -42.57047 18.37418 1.000 87.03417 125 HIS B C 1
ATOM 589 O O . HIS A 1 106 ? -33.10856 -42.25474 19.56429 1.000 88.78935 125 HIS B O 1
ATOM 596 N N . ALA A 1 107 ? -32.21117 -43.12111 17.69366 1.000 86.79693 126 ALA B N 1
ATOM 597 C CA . ALA A 1 107 ? -30.92709 -43.36330 18.33894 1.000 88.25026 126 ALA B CA 1
ATOM 598 C C . ALA A 1 107 ? -30.22884 -42.05358 18.65871 1.000 84.21923 126 ALA B C 1
ATOM 599 O O . ALA A 1 107 ? -29.93188 -41.75628 19.82335 1.000 82.30252 126 ALA B O 1
ATOM 601 N N . SER A 1 108 ? -29.96527 -41.25660 17.62331 1.000 83.42830 127 SER B N 1
ATOM 602 C CA . SER A 1 108 ? -29.18908 -40.03522 17.79071 1.000 85.25361 127 SER B CA 1
ATOM 603 C C . SER A 1 108 ? -29.88961 -39.04134 18.71706 1.000 81.07691 127 SER B C 1
ATOM 604 O O . SER A 1 108 ? -29.22867 -38.34664 19.50151 1.000 79.35865 127 SER B O 1
ATOM 607 N N . LEU A 1 109 ? -31.22544 -38.97852 18.66100 1.000 71.97598 128 LEU B N 1
ATOM 608 C CA . LEU A 1 109 ? -31.96104 -38.08189 19.55229 1.000 77.88386 128 LEU B CA 1
ATOM 609 C C . LEU A 1 109 ? -31.77807 -38.47638 21.01467 1.000 79.77375 128 LEU B C 1
ATOM 610 O O . LEU A 1 109 ? -31.64691 -37.60698 21.88871 1.000 72.84799 128 LEU B O 1
ATOM 615 N N . LEU A 1 110 ? -31.76378 -39.79232 21.29599 1.000 87.29846 129 LEU B N 1
ATOM 616 C CA . LEU A 1 110 ? -31.66389 -40.29177 22.66971 1.000 80.59736 129 LEU B CA 1
ATOM 617 C C . LEU A 1 110 ? -30.28312 -40.04354 23.26672 1.000 83.58520 129 LEU B C 1
ATOM 618 O O . LEU A 1 110 ? -30.17096 -39.68357 24.44597 1.000 85.12425 129 LEU B O 1
ATOM 623 N N . GLY A 1 111 ? -29.21997 -40.24361 22.47616 1.000 81.66357 130 GLY B N 1
ATOM 624 C CA . GLY A 1 111 ? -27.88503 -39.94118 22.96401 1.000 76.22287 130 GLY B CA 1
ATOM 625 C C . GLY A 1 111 ? -27.73267 -38.49684 23.39041 1.000 81.34894 130 GLY B C 1
ATOM 626 O O . GLY A 1 111 ? -27.21002 -38.21160 24.47128 1.000 84.07472 130 GLY B O 1
ATOM 627 N N . LEU A 1 112 ? -28.20122 -37.56400 22.55776 1.000 77.19620 131 LEU B N 1
ATOM 628 C CA . LEU A 1 112 ? -28.09700 -36.15861 22.92602 1.000 78.21680 131 LEU B CA 1
ATOM 629 C C . LEU A 1 112 ? -28.93308 -35.84872 24.16887 1.000 84.94877 131 LEU B C 1
ATOM 630 O O . LEU A 1 112 ? -28.51645 -35.04782 25.01412 1.000 86.66277 131 LEU B O 1
ATOM 635 N N . SER A 1 113 ? -30.09737 -36.50278 24.31706 1.000 82.28979 132 SER B N 1
ATOM 636 C CA . SER A 1 113 ? -30.94387 -36.29198 25.49725 1.000 87.20593 132 SER B CA 1
ATOM 637 C C . SER A 1 113 ? -30.21946 -36.64176 26.79663 1.000 92.99956 132 SER B C 1
ATOM 638 O O . SER A 1 113 ? -30.38383 -35.95070 27.81362 1.000 91.43447 132 SER B O 1
ATOM 641 N N . GLN A 1 114 ? -29.45832 -37.74515 26.79731 1.000 91.52059 133 GLN B N 1
ATOM 642 C CA . GLN A 1 114 ? -28.66213 -38.10173 27.96962 1.000 93.89827 133 GLN B CA 1
ATOM 643 C C . GLN A 1 114 ? -27.50455 -37.13277 28.16256 1.000 93.44913 133 GLN B C 1
ATOM 644 O O . GLN A 1 114 ? -27.16658 -36.77537 29.29690 1.000 95.71107 133 GLN B O 1
ATOM 650 N N . LEU A 1 115 ? -26.87740 -36.71187 27.06324 1.000 88.70842 134 LEU B N 1
ATOM 651 C CA . LEU A 1 115 ? -25.77736 -35.75659 27.14374 1.000 92.62262 134 LEU B CA 1
ATOM 652 C C . LEU A 1 115 ? -26.18745 -34.48501 27.88176 1.000 94.18878 134 LEU B C 1
ATOM 653 O O . LEU A 1 115 ? -25.35782 -33.87003 28.56406 1.000 98.01500 134 LEU B O 1
ATOM 658 N N . LEU A 1 116 ? -27.45279 -34.07157 27.75949 1.000 92.71977 135 LEU B N 1
ATOM 659 C CA . LEU A 1 116 ? -27.92130 -32.89361 28.49185 1.000 94.91348 135 LEU B CA 1
ATOM 660 C C . LEU A 1 116 ? -28.21626 -33.24275 29.94626 1.000 98.76632 135 LEU B C 1
ATOM 661 O O . LEU A 1 116 ? -27.48812 -32.83606 30.85671 1.000 106.33049 135 LEU B O 1
ATOM 666 N N . GLN A 1 117 ? -29.29967 -33.97717 30.17738 1.000 99.31346 136 GLN B N 1
ATOM 667 C CA . GLN A 1 117 ? -29.68656 -34.42603 31.51503 1.000 104.05832 136 GLN B CA 1
ATOM 668 C C . GLN A 1 117 ? -29.76850 -35.94777 31.51707 1.000 105.55423 136 GLN B C 1
ATOM 669 O O . GLN A 1 117 ? -30.77405 -36.51999 31.05451 1.000 100.78747 136 GLN B O 1
ATOM 671 N N . PRO A 1 118 ? -28.72922 -36.65263 32.00620 1.000 110.14764 137 PRO B N 1
ATOM 672 C CA . PRO A 1 118 ? -28.70330 -38.12182 32.08332 1.000 108.07094 137 PRO B CA 1
ATOM 673 C C . PRO A 1 118 ? -29.78460 -38.67863 33.01039 1.000 104.79739 137 PRO B C 1
ATOM 674 O O . PRO A 1 118 ? -30.01589 -38.12120 34.08745 1.000 97.69677 137 PRO B O 1
ATOM 678 N N . GLN A 1 135 ? -53.88176 -40.81948 12.99405 1.000 112.25421 154 GLN B N 1
ATOM 679 C CA . GLN A 1 135 ? -52.98545 -41.35027 11.97058 1.000 115.55202 154 GLN B CA 1
ATOM 680 C C . GLN A 1 135 ? -53.59726 -42.57846 11.28276 1.000 118.63026 154 GLN B C 1
ATOM 681 O O . GLN A 1 135 ? -53.16485 -43.71473 11.53430 1.000 119.27550 154 GLN B O 1
ATOM 687 N N . PRO A 1 136 ? -54.60215 -42.34613 10.40239 1.000 115.95194 155 PRO B N 1
ATOM 688 C CA . PRO A 1 136 ? -55.33016 -43.46652 9.78004 1.000 112.56317 155 PRO B CA 1
ATOM 689 C C . PRO A 1 136 ? -54.95533 -43.72517 8.32395 1.000 112.05380 155 PRO B C 1
ATOM 690 O O . PRO A 1 136 ? -54.46042 -44.80479 7.98807 1.000 109.72281 155 PRO B O 1
ATOM 694 N N . TRP A 1 137 ? -55.21477 -42.75070 7.44504 1.000 112.01432 156 TRP B N 1
ATOM 695 C CA . TRP A 1 137 ? -54.99981 -42.91455 6.01009 1.000 107.59056 156 TRP B CA 1
ATOM 696 C C . TRP A 1 137 ? -53.69025 -42.27880 5.54512 1.000 107.23149 156 TRP B C 1
ATOM 697 O O . TRP A 1 137 ? -52.77348 -42.98983 5.11652 1.000 102.88786 156 TRP B O 1
ATOM 699 N N . GLN A 1 138 ? -53.59834 -40.94562 5.60894 1.000 115.85368 157 GLN B N 1
ATOM 700 C CA . GLN A 1 138 ? -52.41524 -40.21247 5.13852 1.000 107.69777 157 GLN B CA 1
ATOM 701 C C . GLN A 1 138 ? -51.51892 -39.83401 6.31329 1.000 104.90640 157 GLN B C 1
ATOM 702 O O . GLN A 1 138 ? -51.42721 -38.67494 6.73077 1.000 99.47230 157 GLN B O 1
ATOM 708 N N . ARG A 1 139 ? -50.84188 -40.85527 6.83882 1.000 102.37734 158 ARG B N 1
ATOM 709 C CA . ARG A 1 139 ? -49.73058 -40.60279 7.73879 1.000 94.90241 158 ARG B CA 1
ATOM 710 C C . ARG A 1 139 ? -48.58484 -39.91758 7.01156 1.000 88.32839 158 ARG B C 1
ATOM 711 O O . ARG A 1 139 ? -47.68797 -39.37042 7.65926 1.000 86.23210 158 ARG B O 1
ATOM 719 N N . LEU A 1 140 ? -48.61073 -39.93470 5.67927 1.000 86.33345 159 LEU B N 1
ATOM 720 C CA . LEU A 1 140 ? -47.45924 -39.50620 4.90165 1.000 85.87759 159 LEU B CA 1
ATOM 721 C C . LEU A 1 140 ? -47.18170 -38.02146 5.09831 1.000 89.29383 159 LEU B C 1
ATOM 722 O O . LEU A 1 140 ? -46.03763 -37.62034 5.34479 1.000 85.87768 159 LEU B O 1
ATOM 727 N N . LEU A 1 141 ? -48.22244 -37.18916 5.00356 1.000 88.51552 160 LEU B N 1
ATOM 728 C CA . LEU A 1 141 ? -48.03564 -35.75245 5.18272 1.000 91.45111 160 LEU B CA 1
ATOM 729 C C . LEU A 1 141 ? -47.56675 -35.41410 6.59609 1.000 84.75495 160 LEU B C 1
ATOM 730 O O . LEU A 1 141 ? -46.73267 -34.51979 6.77471 1.000 89.26322 160 LEU B O 1
ATOM 732 N N . LEU A 1 142 ? -48.06566 -36.12622 7.60722 1.000 84.22644 161 LEU B N 1
ATOM 733 C CA . LEU A 1 142 ? -47.66662 -35.83371 8.98087 1.000 85.19235 161 LEU B CA 1
ATOM 734 C C . LEU A 1 142 ? -46.23078 -36.27962 9.27660 1.000 82.87690 161 LEU B C 1
ATOM 735 O O . LEU A 1 142 ? -45.51364 -35.58423 10.00513 1.000 79.55516 161 LEU B O 1
ATOM 740 N N . ARG A 1 143 ? -45.78592 -37.41715 8.72013 1.000 80.20001 162 ARG B N 1
ATOM 741 C CA . ARG A 1 143 ? -44.37915 -37.80364 8.85380 1.000 80.91642 162 ARG B CA 1
ATOM 742 C C . ARG A 1 143 ? -43.46502 -36.76658 8.22553 1.000 76.58986 162 ARG B C 1
ATOM 743 O O . ARG A 1 143 ? -42.38148 -36.48512 8.75313 1.000 72.05541 162 ARG B O 1
ATOM 751 N N . PHE A 1 144 ? -43.87045 -36.22637 7.06974 1.000 72.91216 163 PHE B N 1
ATOM 752 C CA . PHE A 1 144 ? -43.10223 -35.17682 6.40907 1.000 77.21715 163 PHE B CA 1
ATOM 753 C C . PHE A 1 144 ? -42.99637 -33.94741 7.29672 1.000 70.07213 163 PHE B C 1
ATOM 754 O O . PHE A 1 144 ? -41.89516 -33.46679 7.57096 1.000 71.09402 163 PHE B O 1
ATOM 762 N N . LYS A 1 145 ? -44.13075 -33.43412 7.77416 1.000 70.84929 164 LYS B N 1
ATOM 763 C CA . LYS A 1 145 ? -44.08257 -32.20844 8.56367 1.000 74.29887 164 LYS B CA 1
ATOM 764 C C . LYS A 1 145 ? -43.21958 -32.39103 9.80720 1.000 69.60170 164 LYS B C 1
ATOM 765 O O . LYS A 1 145 ? -42.53292 -31.45106 10.22651 1.000 65.06909 164 LYS B O 1
ATOM 767 N N . ILE A 1 146 ? -43.20923 -33.60278 10.37649 1.000 68.20498 165 ILE B N 1
ATOM 768 C CA . ILE A 1 146 ? -42.39637 -33.89356 11.55623 1.000 72.22273 165 ILE B CA 1
ATOM 769 C C . ILE A 1 146 ? -40.90538 -33.88988 11.20902 1.000 69.37085 165 ILE B C 1
ATOM 770 O O . ILE A 1 146 ? -40.07844 -33.35930 11.96192 1.000 64.29522 165 ILE B O 1
ATOM 775 N N . LEU A 1 147 ? -40.53907 -34.47928 10.06869 1.000 66.25341 166 LEU B N 1
ATOM 776 C CA . LEU A 1 147 ? -39.14118 -34.50177 9.66870 1.000 69.55795 166 LEU B CA 1
ATOM 777 C C . LEU A 1 147 ? -38.64029 -33.10509 9.31344 1.000 67.81856 166 LEU B C 1
ATOM 778 O O . LEU A 1 147 ? -37.52977 -32.72567 9.70732 1.000 65.69251 166 LEU B O 1
ATOM 783 N N . ARG A 1 148 ? -39.43242 -32.32207 8.56605 1.000 67.30626 167 ARG B N 1
ATOM 784 C CA . ARG A 1 148 ? -38.99150 -30.96778 8.23572 1.000 71.02325 167 ARG B CA 1
ATOM 785 C C . ARG A 1 148 ? -38.87591 -30.11850 9.48304 1.000 65.91701 167 ARG B C 1
ATOM 786 O O . ARG A 1 148 ? -37.95321 -29.30705 9.59820 1.000 68.41720 167 ARG B O 1
ATOM 794 N N . SER A 1 149 ? -39.77504 -30.33047 10.43768 1.000 57.99843 168 SER B N 1
ATOM 795 C CA . SER A 1 149 ? -39.71106 -29.63304 11.70912 1.000 57.64259 168 SER B CA 1
ATOM 796 C C . SER A 1 149 ? -38.46636 -30.03281 12.50238 1.000 66.30290 168 SER B C 1
ATOM 797 O O . SER A 1 149 ? -37.85994 -29.19015 13.18794 1.000 60.11821 168 SER B O 1
ATOM 800 N N . LEU A 1 150 ? -38.06214 -31.30812 12.41850 1.000 62.96505 169 LEU B N 1
ATOM 801 C CA . LEU A 1 150 ? -36.90230 -31.76119 13.17492 1.000 59.80085 169 LEU B CA 1
ATOM 802 C C . LEU A 1 150 ? -35.60255 -31.22809 12.57512 1.000 56.55155 169 LEU B C 1
ATOM 803 O O . LEU A 1 150 ? -34.64608 -30.95539 13.31378 1.000 56.16327 169 LEU B O 1
ATOM 808 N N . GLN A 1 151 ? -35.53589 -31.06889 11.25113 1.000 56.94295 170 GLN B N 1
ATOM 809 C CA . GLN A 1 151 ? -34.37381 -30.39472 10.66998 1.000 59.10794 170 GLN B CA 1
ATOM 810 C C . GLN A 1 151 ? -34.22761 -28.98408 11.23614 1.000 53.01269 170 GLN B C 1
ATOM 811 O O . GLN A 1 151 ? -33.13960 -28.58323 11.65712 1.000 56.10835 170 GLN B O 1
ATOM 817 N N . ALA A 1 152 ? -35.33124 -28.23487 11.29847 1.000 58.37422 171 ALA B N 1
ATOM 818 C CA . ALA A 1 152 ? -35.29509 -26.87613 11.82924 1.000 57.97362 171 ALA B CA 1
ATOM 819 C C . ALA A 1 152 ? -34.86760 -26.84950 13.28907 1.000 51.85565 171 ALA B C 1
ATOM 820 O O . ALA A 1 152 ? -34.05824 -26.00263 13.68222 1.000 47.44096 171 ALA B O 1
ATOM 822 N N . PHE A 1 153 ? -35.42746 -27.75285 14.10419 1.000 55.94858 172 PHE B N 1
ATOM 823 C CA . PHE A 1 153 ? -35.08531 -27.84650 15.52537 1.000 56.05812 172 PHE B CA 1
ATOM 824 C C . PHE A 1 153 ? -33.60092 -28.17086 15.72319 1.000 56.87210 172 PHE B C 1
ATOM 825 O O . PHE A 1 153 ? -32.91350 -27.52369 16.52443 1.000 56.17673 172 PHE B O 1
ATOM 833 N N . VAL A 1 154 ? -33.08823 -29.18020 15.00595 1.000 57.64511 173 VAL B N 1
ATOM 834 C CA . VAL A 1 154 ? -31.69607 -29.59428 15.19617 1.000 56.79433 173 VAL B CA 1
ATOM 835 C C . VAL A 1 154 ? -30.72473 -28.52973 14.69582 1.000 59.70752 173 VAL B C 1
ATOM 836 O O . VAL A 1 154 ? -29.64734 -28.35078 15.27987 1.000 56.41363 173 VAL B O 1
ATOM 840 N N . ALA A 1 155 ? -31.08098 -27.79653 13.63036 1.000 58.29809 174 ALA B N 1
ATOM 841 C CA . ALA A 1 155 ? -30.27373 -26.64659 13.21699 1.000 57.73029 174 ALA B CA 1
ATOM 842 C C . ALA A 1 155 ? -30.07920 -25.65058 14.35630 1.000 56.71932 174 ALA B C 1
ATOM 843 O O . ALA A 1 155 ? -28.96451 -25.15853 14.56630 1.000 55.75041 174 ALA B O 1
ATOM 845 N N . VAL A 1 156 ? -31.14428 -25.33312 15.11042 1.000 56.29500 175 VAL B N 1
ATOM 846 C CA . VAL A 1 156 ? -30.97971 -24.32513 16.15753 1.000 60.43030 175 VAL B CA 1
ATOM 847 C C . VAL A 1 156 ? -30.12857 -24.87524 17.29564 1.000 64.01677 175 VAL B C 1
ATOM 848 O O . VAL A 1 156 ? -29.25559 -24.18029 17.82647 1.000 62.99795 175 VAL B O 1
ATOM 852 N N . ALA A 1 157 ? -30.36559 -26.13000 17.68657 1.000 58.22466 176 ALA B N 1
ATOM 853 C CA . ALA A 1 157 ? -29.61331 -26.71225 18.79023 1.000 59.23719 176 ALA B CA 1
ATOM 854 C C . ALA A 1 157 ? -28.12879 -26.80079 18.45146 1.000 62.06194 176 ALA B C 1
ATOM 855 O O . ALA A 1 157 ? -27.27471 -26.57504 19.31471 1.000 58.72754 176 ALA B O 1
ATOM 857 N N . ALA A 1 158 ? -27.80419 -27.09480 17.18850 1.000 58.74355 177 ALA B N 1
ATOM 858 C CA . ALA A 1 158 ? -26.40867 -27.10004 16.75218 1.000 58.97736 177 ALA B CA 1
ATOM 859 C C . ALA A 1 158 ? -25.76119 -25.72259 16.89081 1.000 62.95255 177 ALA B C 1
ATOM 860 O O . ALA A 1 158 ? -24.60284 -25.62206 17.30931 1.000 62.94152 177 ALA B O 1
ATOM 862 N N . ARG A 1 159 ? -26.47249 -24.64598 16.53481 1.000 56.94493 178 ARG B N 1
ATOM 863 C CA . ARG A 1 159 ? -25.90574 -23.31985 16.77217 1.000 62.67964 178 ARG B CA 1
ATOM 864 C C . ARG A 1 159 ? -25.63372 -23.10675 18.25362 1.000 61.16565 178 ARG B C 1
ATOM 865 O O . ARG A 1 159 ? -24.63969 -22.46971 18.62986 1.000 62.93692 178 ARG B O 1
ATOM 873 N N . VAL A 1 160 ? -26.52512 -23.61432 19.10292 1.000 55.38885 179 VAL B N 1
ATOM 874 C CA . VAL A 1 160 ? -26.35761 -23.50266 20.54678 1.000 62.43220 179 VAL B CA 1
ATOM 875 C C . VAL A 1 160 ? -25.08074 -24.18658 20.98888 1.000 63.35032 179 VAL B C 1
ATOM 876 O O . VAL A 1 160 ? -24.27459 -23.62178 21.73315 1.000 65.36981 179 VAL B O 1
ATOM 880 N N . PHE A 1 161 ? -24.87991 -25.41485 20.53491 1.000 59.72598 180 PHE B N 1
ATOM 881 C CA . PHE A 1 161 ? -23.72332 -26.17338 20.97290 1.000 65.98627 180 PHE B CA 1
ATOM 882 C C . PHE A 1 161 ? -22.44292 -25.62514 20.36592 1.000 72.32320 180 PHE B C 1
ATOM 883 O O . PHE A 1 161 ? -21.40480 -25.58513 21.03960 1.000 75.47813 180 PHE B O 1
ATOM 891 N N . ALA A 1 162 ? -22.49808 -25.17360 19.11264 1.000 70.03397 181 ALA B N 1
ATOM 892 C CA . ALA A 1 162 ? -21.33186 -24.51540 18.53683 1.000 68.82087 181 ALA B CA 1
ATOM 893 C C . ALA A 1 162 ? -20.97873 -23.24941 19.30721 1.000 71.10932 181 ALA B C 1
ATOM 894 O O . ALA A 1 162 ? -19.81079 -23.02126 19.63357 1.000 77.24320 181 ALA B O 1
ATOM 896 N N . HIS A 1 163 ? -21.97194 -22.42926 19.63842 1.000 71.97456 182 HIS B N 1
ATOM 897 C CA . HIS A 1 163 ? -21.66986 -21.15241 20.27661 1.000 77.31066 182 HIS B CA 1
ATOM 898 C C . HIS A 1 163 ? -21.18748 -21.33474 21.70546 1.000 78.62654 182 HIS B C 1
ATOM 899 O O . HIS A 1 163 ? -20.28162 -20.62362 22.15277 1.000 79.34566 182 HIS B O 1
ATOM 906 N N . GLY A 1 164 ? -21.81108 -22.25347 22.44711 1.000 78.43941 183 GLY B N 1
ATOM 907 C CA . GLY A 1 164 ? -21.35201 -22.55111 23.79389 1.000 85.97256 183 GLY B CA 1
ATOM 908 C C . GLY A 1 164 ? -19.98006 -23.20663 23.83682 1.000 88.50544 183 GLY B C 1
ATOM 909 O O . GLY A 1 164 ? -19.21683 -22.99515 24.78158 1.000 88.90538 183 GLY B O 1
ATOM 910 N N . ALA A 1 165 ? -19.64558 -24.01153 22.82659 1.000 83.15783 184 ALA B N 1
ATOM 911 C CA . ALA A 1 165 ? -18.29639 -24.55220 22.75294 1.000 84.98403 184 ALA B CA 1
ATOM 912 C C . ALA A 1 165 ? -17.26914 -23.47922 22.42141 1.000 90.87418 184 ALA B C 1
ATOM 913 O O . ALA A 1 165 ? -16.08528 -23.65651 22.73621 1.000 94.83945 184 ALA B O 1
ATOM 915 N N . ALA A 1 166 ? -17.68938 -22.37455 21.79969 1.000 83.65583 185 ALA B N 1
ATOM 916 C CA . ALA A 1 166 ? -16.75378 -21.31865 21.42859 1.000 87.96762 185 ALA B CA 1
ATOM 917 C C . ALA A 1 166 ? -16.69484 -20.18878 22.44423 1.000 89.68508 185 ALA B C 1
ATOM 918 O O . ALA A 1 166 ? -15.71657 -19.43599 22.45281 1.000 88.28919 185 ALA B O 1
ATOM 920 N N . THR A 1 167 ? -17.71802 -20.04194 23.28339 1.000 91.98030 186 THR B N 1
ATOM 921 C CA . THR A 1 167 ? -17.77932 -18.95090 24.24631 1.000 90.50894 186 THR B CA 1
ATOM 922 C C . THR A 1 167 ? -17.94670 -19.42046 25.68187 1.000 96.10647 186 THR B C 1
ATOM 923 O O . THR A 1 167 ? -17.42852 -18.76919 26.59063 1.000 100.23131 186 THR B O 1
ATOM 927 N N . LEU A 1 168 ? -18.66724 -20.51979 25.91247 1.000 97.46156 187 LEU B N 1
ATOM 928 C CA . LEU A 1 168 ? -18.94136 -21.02531 27.25140 1.000 97.20962 187 LEU B CA 1
ATOM 929 C C . LEU A 1 168 ? -18.01470 -22.16802 27.64316 1.000 99.62377 187 LEU B C 1
ATOM 930 O O . LEU A 1 168 ? -18.30909 -22.89917 28.59720 1.000 108.80360 187 LEU B O 1
ATOM 935 N N . SER A 1 169 ? -16.91129 -22.34220 26.92787 1.000 97.19111 188 SER B N 1
ATOM 936 C CA . SER A 1 169 ? -16.00143 -23.43914 27.20795 1.000 103.61163 188 SER B CA 1
ATOM 937 C C . SER A 1 169 ? -14.63428 -23.11944 26.60463 1.000 106.76754 188 SER B C 1
ATOM 938 O O . SER A 1 169 ? -14.45385 -22.06355 25.98561 1.000 103.80469 188 SER B O 1
ATOM 941 N N . ILE B 2 2 ? -69.73839 -10.63405 -4.17067 1.000 78.73929 23 ILE A N 1
ATOM 942 C CA . ILE B 2 2 ? -69.09690 -9.33102 -4.29061 1.000 75.25802 23 ILE A CA 1
ATOM 943 C C . ILE B 2 2 ? -68.49783 -8.89156 -2.94530 1.000 77.80562 23 ILE A C 1
ATOM 944 O O . ILE B 2 2 ? -69.14607 -9.00571 -1.90471 1.000 83.62887 23 ILE A O 1
ATOM 949 N N . TRP B 2 3 ? -67.26653 -8.38515 -2.95888 1.000 66.87741 24 TRP A N 1
ATOM 950 C CA . TRP B 2 3 ? -66.65187 -7.89695 -1.73440 1.000 73.23910 24 TRP A CA 1
ATOM 951 C C . TRP B 2 3 ? -65.75935 -6.69711 -2.06190 1.000 72.98421 24 TRP A C 1
ATOM 952 O O . TRP B 2 3 ? -65.35279 -6.47634 -3.21228 1.000 65.77593 24 TRP A O 1
ATOM 963 N N . GLU B 2 4 ? -65.44675 -5.92905 -1.02511 1.000 70.93888 25 GLU A N 1
ATOM 964 C CA . GLU B 2 4 ? -64.78220 -4.64205 -1.16567 1.000 72.73884 25 GLU A CA 1
ATOM 965 C C . GLU B 2 4 ? -63.26663 -4.79354 -1.07177 1.000 74.97195 25 GLU A C 1
ATOM 966 O O . GLU B 2 4 ? -62.73642 -5.16925 -0.02036 1.000 67.63074 25 GLU A O 1
ATOM 972 N N . LEU B 2 5 ? -62.57304 -4.47158 -2.15732 1.000 71.40731 26 LEU A N 1
ATOM 973 C CA . LEU B 2 5 ? -61.12187 -4.35857 -2.12650 1.000 71.11253 26 LEU A CA 1
ATOM 974 C C . LEU B 2 5 ? -60.68880 -3.12803 -1.33123 1.000 73.63839 26 LEU A C 1
ATOM 975 O O . LEU B 2 5 ? -60.24134 -3.23948 -0.18466 1.000 78.32022 26 LEU A O 1
ATOM 980 N N . LYS B 2 6 ? -60.77737 -1.95471 -1.94506 1.000 76.73848 27 LYS A N 1
ATOM 981 C CA . LYS B 2 6 ? -60.61568 -0.67983 -1.26146 1.000 76.36818 27 LYS A CA 1
ATOM 982 C C . LYS B 2 6 ? -61.95836 0.03232 -1.31697 1.000 74.96071 27 LYS A C 1
ATOM 983 O O . LYS B 2 6 ? -62.97618 -0.55358 -1.69462 1.000 76.46734 27 LYS A O 1
ATOM 989 N N . LYS B 2 7 ? -61.96592 1.30630 -0.95696 1.000 77.54221 28 LYS A N 1
ATOM 990 C CA . LYS B 2 7 ? -63.22563 2.03055 -0.91374 1.000 80.51463 28 LYS A CA 1
ATOM 991 C C . LYS B 2 7 ? -63.75286 2.26856 -2.32296 1.000 77.21115 28 LYS A C 1
ATOM 992 O O . LYS B 2 7 ? -63.03011 2.76130 -3.19510 1.000 71.50876 28 LYS A O 1
ATOM 998 N N . ASP B 2 8 ? -65.00951 1.87142 -2.54687 1.000 77.77419 29 ASP A N 1
ATOM 999 C CA . ASP B 2 8 ? -65.68662 1.98528 -3.83743 1.000 72.05233 29 ASP A CA 1
ATOM 1000 C C . ASP B 2 8 ? -65.02625 1.13286 -4.91275 1.000 69.46489 29 ASP A C 1
ATOM 1001 O O . ASP B 2 8 ? -65.12200 1.43988 -6.10625 1.000 70.07490 29 ASP A O 1
ATOM 1006 N N . VAL B 2 9 ? -64.33418 0.07287 -4.51561 1.000 65.45680 30 VAL A N 1
ATOM 1007 C CA . VAL B 2 9 ? -63.74352 -0.87586 -5.44989 1.000 69.52809 30 VAL A CA 1
ATOM 1008 C C . VAL B 2 9 ? -64.15869 -2.26678 -4.99706 1.000 72.48705 30 VAL A C 1
ATOM 1009 O O . VAL B 2 9 ? -63.80329 -2.70523 -3.89286 1.000 72.57336 30 VAL A O 1
ATOM 1013 N N . TYR B 2 10 ? -64.91906 -2.95302 -5.82794 1.000 71.13049 31 TYR A N 1
ATOM 1014 C CA . TYR B 2 10 ? -65.50104 -4.21489 -5.41555 1.000 70.61778 31 TYR A CA 1
ATOM 1015 C C . TYR B 2 10 ? -65.12611 -5.27912 -6.42286 1.000 70.06072 31 TYR A C 1
ATOM 1016 O O . TYR B 2 10 ? -64.97651 -4.99782 -7.61829 1.000 70.67642 31 TYR A O 1
ATOM 1025 N N . VAL B 2 11 ? -64.93862 -6.49471 -5.92586 1.000 67.99430 32 VAL A N 1
ATOM 1026 C CA . VAL B 2 11 ? -64.50778 -7.61117 -6.74942 1.000 67.91433 32 VAL A CA 1
ATOM 1027 C C . VAL B 2 11 ? -65.67292 -8.57511 -6.87516 1.000 68.42592 32 VAL A C 1
ATOM 1028 O O . VAL B 2 11 ? -66.35287 -8.88218 -5.88501 1.000 65.11783 32 VAL A O 1
ATOM 1032 N N . VAL B 2 12 ? -65.92611 -9.01730 -8.09829 1.000 64.21923 33 VAL A N 1
ATOM 1033 C CA . VAL B 2 12 ? -67.01081 -9.93468 -8.38400 1.000 70.35534 33 VAL A CA 1
ATOM 1034 C C . VAL B 2 12 ? -66.37723 -11.23652 -8.83368 1.000 74.73426 33 VAL A C 1
ATOM 1035 O O . VAL B 2 12 ? -65.63649 -11.27472 -9.83102 1.000 71.96423 33 VAL A O 1
ATOM 1039 N N . GLU B 2 13 ? -66.64524 -12.29280 -8.07493 1.000 70.87117 34 GLU A N 1
ATOM 1040 C CA . GLU B 2 13 ? -66.13131 -13.60631 -8.40600 1.000 74.87421 34 GLU A CA 1
ATOM 1041 C C . GLU B 2 13 ? -67.04975 -14.26065 -9.42789 1.000 77.15663 34 GLU A C 1
ATOM 1042 O O . GLU B 2 13 ? -68.26598 -14.34512 -9.22162 1.000 74.55118 34 GLU A O 1
ATOM 1048 N N . LEU B 2 14 ? -66.46662 -14.69764 -10.54067 1.000 79.51666 35 LEU A N 1
ATOM 1049 C CA . LEU B 2 14 ? -67.20156 -15.32498 -11.62798 1.000 81.65844 35 LEU A CA 1
ATOM 1050 C C . LEU B 2 14 ? -66.46336 -16.56868 -12.08967 1.000 84.49778 35 LEU A C 1
ATOM 1051 O O . LEU B 2 14 ? -65.26359 -16.50462 -12.38224 1.000 81.29591 35 LEU A O 1
ATOM 1056 N N . ASP B 2 15 ? -67.18168 -17.68781 -12.17760 1.000 85.71243 36 ASP A N 1
ATOM 1057 C CA . ASP B 2 15 ? -66.66614 -18.86621 -12.86930 1.000 92.57849 36 ASP A CA 1
ATOM 1058 C C . ASP B 2 15 ? -66.76111 -18.63604 -14.37386 1.000 91.50256 36 ASP A C 1
ATOM 1059 O O . ASP B 2 15 ? -67.86163 -18.52331 -14.91741 1.000 98.11784 36 ASP A O 1
ATOM 1064 N N . TRP B 2 16 ? -65.61713 -18.58571 -15.05192 1.000 92.25252 37 TRP A N 1
ATOM 1065 C CA . TRP B 2 16 ? -65.58667 -18.24286 -16.47188 1.000 99.39793 37 TRP A CA 1
ATOM 1066 C C . TRP B 2 16 ? -66.07621 -19.37782 -17.37193 1.000 103.25399 37 TRP A C 1
ATOM 1067 O O . TRP B 2 16 ? -65.59673 -19.53032 -18.50187 1.000 103.28177 37 TRP A O 1
ATOM 1078 N N . TYR B 2 17 ? -67.03348 -20.16654 -16.88857 1.000 106.07535 38 TYR A N 1
ATOM 1079 C CA . TYR B 2 17 ? -67.67424 -21.17299 -17.72473 1.000 109.71167 38 TYR A CA 1
ATOM 1080 C C . TYR B 2 17 ? -68.40185 -20.49496 -18.88674 1.000 121.18531 38 TYR A C 1
ATOM 1081 O O . TYR B 2 17 ? -69.12620 -19.51064 -18.66990 1.000 118.04184 38 TYR A O 1
ATOM 1083 N N . PRO B 2 18 ? -68.22402 -20.96305 -20.12413 1.000 128.00397 39 PRO A N 1
ATOM 1084 C CA . PRO B 2 18 ? -68.98385 -20.38454 -21.24361 1.000 124.66542 39 PRO A CA 1
ATOM 1085 C C . PRO B 2 18 ? -70.48393 -20.53655 -21.03516 1.000 120.86106 39 PRO A C 1
ATOM 1086 O O . PRO B 2 18 ? -70.96571 -21.58814 -20.60686 1.000 119.98893 39 PRO A O 1
ATOM 1090 N N . ASP B 2 19 ? -71.21929 -19.46376 -21.34167 1.000 117.37448 40 ASP A N 1
ATOM 1091 C CA . ASP B 2 19 ? -72.66846 -19.41097 -21.13206 1.000 116.55785 40 ASP A CA 1
ATOM 1092 C C . ASP B 2 19 ? -73.03206 -19.67874 -19.67103 1.000 115.90629 40 ASP A C 1
ATOM 1093 O O . ASP B 2 19 ? -74.04752 -20.31081 -19.37240 1.000 113.26924 40 ASP A O 1
ATOM 1095 N N . ALA B 2 20 ? -72.18730 -19.19692 -18.74392 1.000 115.50656 41 ALA A N 1
ATOM 1096 C CA . ALA B 2 20 ? -72.48677 -19.31399 -17.32545 1.000 110.55415 41 ALA A CA 1
ATOM 1097 C C . ALA B 2 20 ? -73.29587 -18.11182 -16.85691 1.000 107.87536 41 ALA A C 1
ATOM 1098 O O . ALA B 2 20 ? -73.30903 -17.06196 -17.51015 1.000 103.16152 41 ALA A O 1
ATOM 1100 N N . PRO B 2 21 ? -74.00269 -18.23485 -15.73519 1.000 102.49679 42 PRO A N 1
ATOM 1101 C CA . PRO B 2 21 ? -74.71193 -17.07322 -15.19481 1.000 104.12755 42 PRO A CA 1
ATOM 1102 C C . PRO B 2 21 ? -73.72594 -16.11673 -14.54880 1.000 109.07704 42 PRO A C 1
ATOM 1103 O O . PRO B 2 21 ? -72.63093 -16.50447 -14.13428 1.000 110.94313 42 PRO A O 1
ATOM 1107 N N . GLY B 2 22 ? -74.11074 -14.85476 -14.47149 1.000 102.98203 43 GLY A N 1
ATOM 1108 C CA . GLY B 2 22 ? -73.29293 -13.88596 -13.77765 1.000 97.48678 43 GLY A CA 1
ATOM 1109 C C . GLY B 2 22 ? -73.54214 -13.93887 -12.28467 1.000 98.91684 43 GLY A C 1
ATOM 1110 O O . GLY B 2 22 ? -74.04688 -14.92663 -11.74608 1.000 101.29886 43 GLY A O 1
ATOM 1111 N N . GLU B 2 23 ? -73.18668 -12.85386 -11.60503 1.000 95.22966 44 GLU A N 1
ATOM 1112 C CA . GLU B 2 23 ? -73.58981 -12.64689 -10.22157 1.000 92.29111 44 GLU A CA 1
ATOM 1113 C C . GLU B 2 23 ? -74.55600 -11.46236 -10.18153 1.000 91.45294 44 GLU A C 1
ATOM 1114 O O . GLU B 2 23 ? -74.28758 -10.41193 -10.77985 1.000 89.63991 44 GLU A O 1
ATOM 1120 N N . MET B 2 24 ? -75.69497 -11.64782 -9.51676 1.000 89.26885 45 MET A N 1
ATOM 1121 C CA . MET B 2 24 ? -76.65688 -10.56737 -9.31456 1.000 90.35349 45 MET A CA 1
ATOM 1122 C C . MET B 2 24 ? -76.05768 -9.57404 -8.32288 1.000 88.93161 45 MET A C 1
ATOM 1123 O O . MET B 2 24 ? -75.85672 -9.89844 -7.14769 1.000 98.22818 45 MET A O 1
ATOM 1128 N N . VAL B 2 25 ? -75.73584 -8.37403 -8.80503 1.000 87.14176 46 VAL A N 1
ATOM 1129 C CA . VAL B 2 25 ? -75.11350 -7.32697 -8.00457 1.000 81.36273 46 VAL A CA 1
ATOM 1130 C C . VAL B 2 25 ? -76.07197 -6.15396 -7.88458 1.000 75.54827 46 VAL A C 1
ATOM 1131 O O . VAL B 2 25 ? -76.65146 -5.71015 -8.88147 1.000 71.78849 46 VAL A O 1
ATOM 1135 N N . VAL B 2 26 ? -76.21109 -5.63403 -6.66965 1.000 71.04064 47 VAL A N 1
ATOM 1136 C CA . VAL B 2 26 ? -77.04896 -4.47295 -6.39229 1.000 74.78058 47 VAL A CA 1
ATOM 1137 C C . VAL B 2 26 ? -76.14452 -3.33583 -5.91951 1.000 78.95732 47 VAL A C 1
ATOM 1138 O O . VAL B 2 26 ? -75.78257 -3.27229 -4.73877 1.000 76.55325 47 VAL A O 1
ATOM 1142 N N . LEU B 2 27 ? -75.80510 -2.41128 -6.81802 1.000 76.05745 48 LEU A N 1
ATOM 1143 C CA . LEU B 2 27 ? -75.08037 -1.21438 -6.41156 1.000 77.19336 48 LEU A CA 1
ATOM 1144 C C . LEU B 2 27 ? -76.04041 -0.20137 -5.79791 1.000 80.67058 48 LEU A C 1
ATOM 1145 O O . LEU B 2 27 ? -77.20718 -0.10998 -6.18657 1.000 86.17504 48 LEU A O 1
ATOM 1150 N N . THR B 2 28 ? -75.54562 0.56050 -4.82532 1.000 77.51089 49 THR A N 1
ATOM 1151 C CA . THR B 2 28 ? -76.34504 1.58322 -4.16260 1.000 83.73875 49 THR A CA 1
ATOM 1152 C C . THR B 2 28 ? -75.63000 2.92795 -4.25891 1.000 86.47961 49 THR A C 1
ATOM 1153 O O . THR B 2 28 ? -74.41596 3.00794 -4.05365 1.000 85.50842 49 THR A O 1
ATOM 1157 N N . CYS B 2 29 ? -76.37543 3.98390 -4.58480 1.000 81.51091 50 CYS A N 1
ATOM 1158 C CA . CYS B 2 29 ? -75.78824 5.31767 -4.66238 1.000 81.16737 50 CYS A CA 1
ATOM 1159 C C . CYS B 2 29 ? -75.59869 5.87631 -3.25694 1.000 82.72841 50 CYS A C 1
ATOM 1160 O O . CYS B 2 29 ? -76.56122 5.96754 -2.49183 1.000 87.27802 50 CYS A O 1
ATOM 1163 N N . ASP B 2 30 ? -74.36354 6.25497 -2.91692 1.000 87.65117 51 ASP A N 1
ATOM 1164 C CA . ASP B 2 30 ? -74.02796 6.74788 -1.57628 1.000 88.86012 51 ASP A CA 1
ATOM 1165 C C . ASP B 2 30 ? -74.21249 8.26033 -1.55362 1.000 90.14836 51 ASP A C 1
ATOM 1166 O O . ASP B 2 30 ? -73.30147 9.02818 -1.87545 1.000 94.51439 51 ASP A O 1
ATOM 1171 N N . THR B 2 31 ? -75.40419 8.69803 -1.15350 1.000 90.95974 52 THR A N 1
ATOM 1172 C CA . THR B 2 31 ? -75.74508 10.11454 -1.16745 1.000 97.83523 52 THR A CA 1
ATOM 1173 C C . THR B 2 31 ? -76.99426 10.31971 -0.32171 1.000 101.50615 52 THR A C 1
ATOM 1174 O O . THR B 2 31 ? -77.82325 9.40604 -0.21710 1.000 99.53405 52 THR A O 1
ATOM 1178 N N . PRO B 2 32 ? -77.15872 11.49506 0.29723 1.000 104.19276 53 PRO A N 1
ATOM 1179 C CA . PRO B 2 32 ? -78.43114 11.80008 0.97434 1.000 101.83762 53 PRO A CA 1
ATOM 1180 C C . PRO B 2 32 ? -79.61242 11.95735 0.02755 1.000 105.00477 53 PRO A C 1
ATOM 1181 O O . PRO B 2 32 ? -80.75336 12.03042 0.50256 1.000 103.13071 53 PRO A O 1
ATOM 1185 N N . GLU B 2 33 ? -79.38429 12.02207 -1.28288 1.000 104.82864 54 GLU A N 1
ATOM 1186 C CA . GLU B 2 33 ? -80.48258 12.20777 -2.21737 1.000 103.80510 54 GLU A CA 1
ATOM 1187 C C . GLU B 2 33 ? -81.28421 10.91806 -2.37083 1.000 102.47248 54 GLU A C 1
ATOM 1188 O O . GLU B 2 33 ? -80.81228 9.81513 -2.06918 1.000 98.41629 54 GLU A O 1
ATOM 1194 N N . GLU B 2 34 ? -82.52883 11.07645 -2.83027 1.000 98.16372 55 GLU A N 1
ATOM 1195 C CA . GLU B 2 34 ? -83.38723 9.93380 -3.11034 1.000 100.99435 55 GLU A CA 1
ATOM 1196 C C . GLU B 2 34 ? -84.14338 10.02879 -4.43002 1.000 101.60549 55 GLU A C 1
ATOM 1197 O O . GLU B 2 34 ? -84.68796 9.00806 -4.86934 1.000 91.52048 55 GLU A O 1
ATOM 1203 N N . ASP B 2 35 ? -84.17603 11.18862 -5.09583 1.000 98.76911 56 ASP A N 1
ATOM 1204 C CA . ASP B 2 35 ? -85.00454 11.37962 -6.27993 1.000 96.08520 56 ASP A CA 1
ATOM 1205 C C . ASP B 2 35 ? -84.17141 11.84643 -7.46695 1.000 89.05823 56 ASP A C 1
ATOM 1206 O O . ASP B 2 35 ? -83.16078 12.53634 -7.31086 1.000 87.34651 56 ASP A O 1
ATOM 1211 N N . GLY B 2 36 ? -84.62325 11.47373 -8.66170 1.000 84.64483 57 GLY A N 1
ATOM 1212 C CA . GLY B 2 36 ? -83.93675 11.85691 -9.88017 1.000 84.22957 57 GLY A CA 1
ATOM 1213 C C . GLY B 2 36 ? -82.57134 11.23562 -10.06685 1.000 81.24841 57 GLY A C 1
ATOM 1214 O O . GLY B 2 36 ? -81.70867 11.84350 -10.70576 1.000 81.41362 57 GLY A O 1
ATOM 1215 N N . ILE B 2 37 ? -82.35277 10.03238 -9.53692 1.000 81.72909 58 ILE A N 1
ATOM 1216 C CA . ILE B 2 37 ? -81.05855 9.36295 -9.61795 1.000 78.66303 58 ILE A CA 1
ATOM 1217 C C . ILE B 2 37 ? -81.00316 8.50393 -10.87225 1.000 78.41741 58 ILE A C 1
ATOM 1218 O O . ILE B 2 37 ? -81.94553 7.76064 -11.17575 1.000 80.44623 58 ILE A O 1
ATOM 1223 N N . THR B 2 38 ? -79.88008 8.57784 -11.58580 1.000 74.08118 59 THR A N 1
ATOM 1224 C CA . THR B 2 38 ? -79.64671 7.78912 -12.78816 1.000 69.22990 59 THR A CA 1
ATOM 1225 C C . THR B 2 38 ? -78.24247 7.19126 -12.73218 1.000 75.08459 59 THR A C 1
ATOM 1226 O O . THR B 2 38 ? -77.35932 7.71348 -12.04202 1.000 72.33169 59 THR A O 1
ATOM 1230 N N . TRP B 2 39 ? -78.02519 6.10171 -13.48754 1.000 73.90620 60 TRP A N 1
ATOM 1231 C CA . TRP B 2 39 ? -76.76082 5.36461 -13.47476 1.000 72.60254 60 TRP A CA 1
ATOM 1232 C C . TRP B 2 39 ? -76.11953 5.31535 -14.86314 1.000 70.35638 60 TRP A C 1
ATOM 1233 O O . TRP B 2 39 ? -76.80024 5.08142 -15.86674 1.000 75.94130 60 TRP A O 1
ATOM 1244 N N . THR B 2 40 ? -74.79769 5.49403 -14.91558 1.000 64.62139 61 THR A N 1
ATOM 1245 C CA . THR B 2 40 ? -74.03464 5.35776 -16.15322 1.000 68.87664 61 THR A CA 1
ATOM 1246 C C . THR B 2 40 ? -72.77306 4.54134 -15.89487 1.000 68.86471 61 THR A C 1
ATOM 1247 O O . THR B 2 40 ? -72.36104 4.32107 -14.75492 1.000 64.07141 61 THR A O 1
ATOM 1251 N N . LEU B 2 41 ? -72.12266 4.13593 -16.97798 1.000 71.74763 62 LEU A N 1
ATOM 1252 C CA . LEU B 2 41 ? -70.95044 3.27888 -16.89055 1.000 71.04895 62 LEU A CA 1
ATOM 1253 C C . LEU B 2 41 ? -69.85992 3.80144 -17.81634 1.000 78.40073 62 LEU A C 1
ATOM 1254 O O . LEU B 2 41 ? -70.10125 4.01543 -19.00966 1.000 79.00175 62 LEU A O 1
ATOM 1259 N N . ASP B 2 42 ? -68.67163 4.01322 -17.25866 1.000 78.69669 63 ASP A N 1
ATOM 1260 C CA . ASP B 2 42 ? -67.48354 4.43831 -18.00876 1.000 82.28052 63 ASP A CA 1
ATOM 1261 C C . ASP B 2 42 ? -67.76444 5.78691 -18.68315 1.000 88.29988 63 ASP A C 1
ATOM 1262 O O . ASP B 2 42 ? -68.51581 6.62112 -18.15794 1.000 84.58928 63 ASP A O 1
ATOM 1267 N N . GLN B 2 43 ? -67.15942 6.01205 -19.84715 1.000 94.39344 64 GLN A N 1
ATOM 1268 C CA . GLN B 2 43 ? -67.29181 7.26657 -20.57360 1.000 95.27496 64 GLN A CA 1
ATOM 1269 C C . GLN B 2 43 ? -68.55871 7.31980 -21.43536 1.000 95.18007 64 GLN A C 1
ATOM 1270 O O . GLN B 2 43 ? -68.59635 8.06270 -22.42381 1.000 94.75292 64 GLN A O 1
ATOM 1276 N N . SER B 2 44 ? -69.57946 6.54017 -21.09434 1.000 94.55890 65 SER A N 1
ATOM 1277 C CA . SER B 2 44 ? -70.83257 6.50435 -21.83387 1.000 88.39647 65 SER A CA 1
ATOM 1278 C C . SER B 2 44 ? -71.88419 7.39034 -21.18370 1.000 89.50308 65 SER A C 1
ATOM 1279 O O . SER B 2 44 ? -71.88434 7.60333 -19.96715 1.000 89.70609 65 SER A O 1
ATOM 1282 N N . SER B 2 45 ? -72.80878 7.87996 -22.00900 1.000 90.35448 66 SER A N 1
ATOM 1283 C CA . SER B 2 45 ? -73.90007 8.70754 -21.51738 1.000 93.71254 66 SER A CA 1
ATOM 1284 C C . SER B 2 45 ? -75.21844 7.95436 -21.37210 1.000 88.03439 66 SER A C 1
ATOM 1285 O O . SER B 2 45 ? -76.18806 8.53180 -20.86696 1.000 82.13280 66 SER A O 1
ATOM 1288 N N . GLU B 2 46 ? -75.27170 6.69151 -21.78636 1.000 87.54324 67 GLU A N 1
ATOM 1289 C CA . GLU B 2 46 ? -76.49152 5.90205 -21.68296 1.000 86.06367 67 GLU A CA 1
ATOM 1290 C C . GLU B 2 46 ? -76.83865 5.63795 -20.22080 1.000 83.74914 67 GLU A C 1
ATOM 1291 O O . GLU B 2 46 ? -76.01352 5.13418 -19.45122 1.000 87.83480 67 GLU A O 1
ATOM 1297 N N . VAL B 2 47 ? -78.05374 5.99734 -19.83811 1.000 76.11348 68 VAL A N 1
ATOM 1298 C CA . VAL B 2 47 ? -78.58255 5.67224 -18.51944 1.000 78.38958 68 VAL A CA 1
ATOM 1299 C C . VAL B 2 47 ? -78.98857 4.20245 -18.51210 1.000 82.53438 68 VAL A C 1
ATOM 1300 O O . VAL B 2 47 ? -79.70770 3.74166 -19.40695 1.000 82.51172 68 VAL A O 1
ATOM 1304 N N . LEU B 2 48 ? -78.50704 3.45336 -17.51785 1.000 78.77184 69 LEU A N 1
ATOM 1305 C CA . LEU B 2 48 ? -78.78750 2.02797 -17.40980 1.000 75.92169 69 LEU A CA 1
ATOM 1306 C C . LEU B 2 48 ? -79.85276 1.71108 -16.36844 1.000 76.07143 69 LEU A C 1
ATOM 1307 O O . LEU B 2 48 ? -80.19221 0.54154 -16.18235 1.000 76.92311 69 LEU A O 1
ATOM 1312 N N . GLY B 2 49 ? -80.39231 2.71544 -15.70089 1.000 74.16216 70 GLY A N 1
ATOM 1313 C CA . GLY B 2 49 ? -81.38808 2.50341 -14.67040 1.000 70.45920 70 GLY A CA 1
ATOM 1314 C C . GLY B 2 49 ? -81.55915 3.77394 -13.87801 1.000 72.32355 70 GLY A C 1
ATOM 1315 O O . GLY B 2 49 ? -80.81782 4.73545 -14.04382 1.000 71.73172 70 GLY A O 1
ATOM 1316 N N . SER B 2 50 ? -82.55185 3.75925 -12.99568 1.000 73.82939 71 SER A N 1
ATOM 1317 C CA . SER B 2 50 ? -82.85826 4.89409 -12.13760 1.000 74.67668 71 SER A CA 1
ATOM 1318 C C . SER B 2 50 ? -83.01420 4.40289 -10.69658 1.000 79.16499 71 SER A C 1
ATOM 1319 O O . SER B 2 50 ? -82.92107 3.20523 -10.41847 1.000 83.40905 71 SER A O 1
ATOM 1322 N N . GLY B 2 51 ? -83.22350 5.34254 -9.76813 1.000 80.55948 72 GLY A N 1
ATOM 1323 C CA . GLY B 2 51 ? -83.35633 5.03411 -8.35610 1.000 83.35018 72 GLY A CA 1
ATOM 1324 C C . GLY B 2 51 ? -82.02921 5.03912 -7.60462 1.000 80.60577 72 GLY A C 1
ATOM 1325 O O . GLY B 2 51 ? -80.94464 4.97232 -8.18355 1.000 81.66939 72 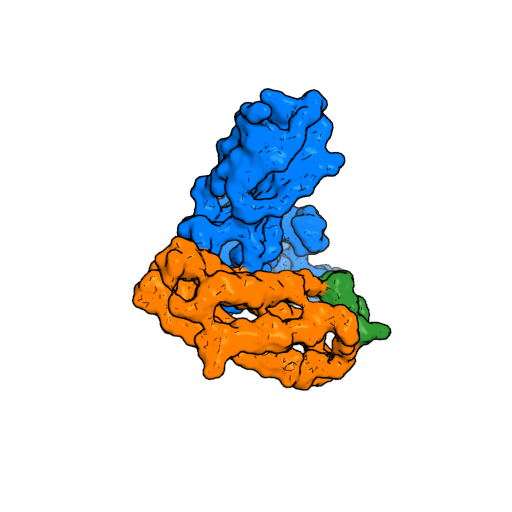GLY A O 1
ATOM 1326 N N . LYS B 2 52 ? -82.12764 5.10953 -6.26941 1.000 80.07192 73 LYS A N 1
ATOM 1327 C CA . LYS B 2 52 ? -80.95305 5.06599 -5.39584 1.000 81.30137 73 LYS A CA 1
ATOM 1328 C C . LYS B 2 52 ? -80.16030 3.76775 -5.50936 1.000 83.83739 73 LYS A C 1
ATOM 1329 O O . LYS B 2 52 ? -79.02323 3.72048 -5.02070 1.000 87.24017 73 LYS A O 1
ATOM 1331 N N . THR B 2 53 ? -80.71789 2.72417 -6.13202 1.000 79.96961 74 THR A N 1
ATOM 1332 C CA . THR B 2 53 ? -80.03013 1.44989 -6.30365 1.000 76.67772 74 THR A CA 1
ATOM 1333 C C . THR B 2 53 ? -80.14068 0.98018 -7.74757 1.000 77.02662 74 THR A C 1
ATOM 1334 O O . THR B 2 53 ? -81.10187 1.29464 -8.45596 1.000 86.14178 74 THR A O 1
ATOM 1338 N N . LEU B 2 54 ? -79.14399 0.21478 -8.17022 1.000 74.16632 75 LEU A N 1
ATOM 1339 C CA . LEU B 2 54 ? -79.08833 -0.37762 -9.49585 1.000 74.17735 75 LEU A CA 1
ATOM 1340 C C . LEU B 2 54 ? -78.71104 -1.84114 -9.34525 1.000 79.53167 75 LEU A C 1
ATOM 1341 O O . LEU B 2 54 ? -77.81882 -2.18254 -8.56026 1.000 76.28932 75 LEU A O 1
ATOM 1346 N N . THR B 2 55 ? -79.40337 -2.69383 -10.09562 1.000 78.09389 76 THR A N 1
ATOM 1347 C CA . THR B 2 55 ? -79.17842 -4.13224 -10.11674 1.000 76.68210 76 THR A CA 1
ATOM 1348 C C . THR B 2 55 ? -78.63867 -4.52536 -11.48471 1.000 76.88612 76 THR A C 1
ATOM 1349 O O . THR B 2 55 ? -79.18715 -4.10875 -12.51094 1.000 80.81920 76 THR A O 1
ATOM 1353 N N . ILE B 2 56 ? -77.56188 -5.31357 -11.50352 1.000 79.18598 77 ILE A N 1
ATOM 1354 C CA . ILE B 2 56 ? -76.93783 -5.71569 -12.75613 1.000 79.02006 77 ILE A CA 1
ATOM 1355 C C . ILE B 2 56 ? -76.56792 -7.18858 -12.68962 1.000 82.16055 77 ILE A C 1
ATOM 1356 O O . ILE B 2 56 ? -76.38225 -7.75818 -11.61026 1.000 82.41145 77 ILE A O 1
ATOM 1361 N N . GLN B 2 57 ? -76.49199 -7.80741 -13.86284 1.000 84.85606 78 GLN A N 1
ATOM 1362 C CA . GLN B 2 57 ? -76.05703 -9.19357 -14.01986 1.000 89.41960 78 GLN A CA 1
ATOM 1363 C C . GLN B 2 57 ? -74.64879 -9.15150 -14.58569 1.000 87.53381 78 GLN A C 1
ATOM 1364 O O . GLN B 2 57 ? -74.45628 -8.92219 -15.78142 1.000 88.13749 78 GLN A O 1
ATOM 1370 N N . VAL B 2 58 ? -73.66202 -9.37601 -13.72617 1.000 90.43710 79 VAL A N 1
ATOM 1371 C CA . VAL B 2 58 ? -72.26517 -9.23411 -14.11077 1.000 89.96519 79 VAL A CA 1
ATOM 1372 C C . VAL B 2 58 ? -71.81627 -10.58084 -14.66510 1.000 89.30394 79 VAL A C 1
ATOM 1373 O O . VAL B 2 58 ? -71.54916 -11.51649 -13.91438 1.000 91.01371 79 VAL A O 1
ATOM 1377 N N . LYS B 2 59 ? -71.74830 -10.68297 -15.98754 1.000 86.13268 80 LYS A N 1
ATOM 1378 C CA . LYS B 2 59 ? -71.30254 -11.90100 -16.65140 1.000 86.65043 80 LYS A CA 1
ATOM 1379 C C . LYS B 2 59 ? -69.96011 -11.74705 -17.34196 1.000 94.06968 80 LYS A C 1
ATOM 1380 O O . LYS B 2 59 ? -69.12972 -12.65609 -17.27620 1.000 100.18426 80 LYS A O 1
ATOM 1386 N N . GLU B 2 60 ? -69.71989 -10.61550 -17.99653 1.000 94.00575 81 GLU A N 1
ATOM 1387 C CA . GLU B 2 60 ? -68.55217 -10.41388 -18.83983 1.000 93.04132 81 GLU A CA 1
ATOM 1388 C C . GLU B 2 60 ? -67.81159 -9.16395 -18.37434 1.000 89.06182 81 GLU A C 1
ATOM 1389 O O . GLU B 2 60 ? -68.24706 -8.45788 -17.45422 1.000 81.93073 81 GLU A O 1
ATOM 1395 N N . PHE B 2 61 ? -66.68187 -8.88167 -19.02970 1.000 82.82947 82 PHE A N 1
ATOM 1396 C CA . PHE B 2 61 ? -65.91650 -7.68795 -18.69121 1.000 85.39749 82 PHE A CA 1
ATOM 1397 C C . PHE B 2 61 ? -66.60252 -6.41323 -19.15841 1.000 87.64367 82 PHE A C 1
ATOM 1398 O O . PHE B 2 61 ? -66.26977 -5.32948 -18.66261 1.000 80.36745 82 PHE A O 1
ATOM 1406 N N . GLY B 2 62 ? -67.55238 -6.52074 -20.09336 1.000 91.52368 83 GLY A N 1
ATOM 1407 C CA . GLY B 2 62 ? -68.35431 -5.37685 -20.48438 1.000 82.80738 83 GLY A CA 1
ATOM 1408 C C . GLY B 2 62 ? -69.33267 -4.93380 -19.42230 1.000 83.16061 83 GLY A C 1
ATOM 1409 O O . GLY B 2 62 ? -69.82539 -3.80329 -19.48351 1.000 81.96433 83 GLY A O 1
ATOM 1410 N N . ASP B 2 63 ? -69.63030 -5.80228 -18.45450 1.000 85.20209 84 ASP A N 1
ATOM 1411 C CA . ASP B 2 63 ? -70.48044 -5.45337 -17.32339 1.000 88.30978 84 ASP A CA 1
ATOM 1412 C C . ASP B 2 63 ? -69.69036 -4.85543 -16.16574 1.000 85.08641 84 ASP A C 1
ATOM 1413 O O . ASP B 2 63 ? -70.29213 -4.37479 -15.19867 1.000 84.61300 84 ASP A O 1
ATOM 1418 N N . ALA B 2 64 ? -68.36596 -4.87278 -16.24179 1.000 77.58491 85 ALA A N 1
ATOM 1419 C CA . ALA B 2 64 ? -67.53718 -4.35533 -15.17326 1.000 79.38541 85 ALA A CA 1
ATOM 1420 C C . ALA B 2 64 ? -67.17188 -2.90274 -15.46912 1.000 79.86380 85 ALA A C 1
ATOM 1421 O O . ALA B 2 64 ? -67.49654 -2.35298 -16.53063 1.000 80.43688 85 ALA A O 1
ATOM 1423 N N . GLY B 2 65 ? -66.48817 -2.26970 -14.51499 1.000 72.52556 86 GLY A N 1
ATOM 1424 C CA . GLY B 2 65 ? -65.99694 -0.92488 -14.71648 1.000 68.46949 86 GLY A CA 1
ATOM 1425 C C . GLY B 2 65 ? -66.58631 0.05234 -13.72978 1.000 64.68293 86 GLY A C 1
ATOM 1426 O O . GLY B 2 65 ? -67.13729 -0.34228 -12.70078 1.000 62.99157 86 GLY A O 1
ATOM 1427 N N . GLN B 2 66 ? -66.47694 1.33563 -14.03660 1.000 68.39543 87 GLN A N 1
ATOM 1428 C CA . GLN B 2 66 ? -66.87964 2.38679 -13.11308 1.000 72.67475 87 GLN A CA 1
ATOM 1429 C C . GLN B 2 66 ? -68.34013 2.75293 -13.33844 1.000 71.74014 87 GLN A C 1
ATOM 1430 O O . GLN B 2 66 ? -68.71595 3.21340 -14.41976 1.000 73.05688 87 GLN A O 1
ATOM 1436 N N . TYR B 2 67 ? -69.15431 2.54996 -12.32005 1.000 68.20558 88 TYR A N 1
ATOM 1437 C CA . TYR B 2 67 ? -70.53979 2.96714 -12.34357 1.000 70.41559 88 TYR A CA 1
ATOM 1438 C C . TYR B 2 67 ? -70.65195 4.30717 -11.61669 1.000 73.84675 88 TYR A C 1
ATOM 1439 O O . TYR B 2 67 ? -70.12640 4.46861 -10.50702 1.000 73.71147 88 TYR A O 1
ATOM 1448 N N . THR B 2 68 ? -71.29174 5.27834 -12.25867 1.000 69.81262 89 THR A N 1
ATOM 1449 C CA . THR B 2 68 ? -71.55227 6.57500 -11.65135 1.000 72.92662 89 THR A CA 1
ATOM 1450 C C . THR B 2 68 ? -73.05624 6.78106 -11.54118 1.000 68.84602 89 THR A C 1
ATOM 1451 O O . THR B 2 68 ? -73.80998 6.40407 -12.44284 1.000 71.50240 89 THR A O 1
ATOM 1455 N N . CYS B 2 69 ? -73.50044 7.33402 -10.41920 1.000 69.92019 90 CYS A N 1
ATOM 1456 C CA . CYS B 2 69 ? -74.89604 7.70625 -10.25467 1.000 77.77830 90 CYS A CA 1
ATOM 1457 C C . CYS B 2 69 ? -75.00006 9.22737 -10.23540 1.000 73.15354 90 CYS A C 1
ATOM 1458 O O . CYS B 2 69 ? -74.12230 9.91237 -9.69701 1.000 70.17515 90 CYS A O 1
ATOM 1461 N N . HIS B 2 70 ? -76.05113 9.75042 -10.87142 1.000 72.63060 91 HIS A N 1
ATOM 1462 C CA . HIS B 2 70 ? -76.21423 11.18277 -11.07630 1.000 69.75288 91 HIS A CA 1
ATOM 1463 C C . HIS B 2 70 ? -77.57897 11.63920 -10.57652 1.000 74.67315 91 HIS A C 1
ATOM 1464 O O . HIS B 2 70 ? -78.50492 10.84336 -10.40376 1.000 68.91574 91 HIS A O 1
ATOM 1471 N N . LYS B 2 71 ? -77.68217 12.94485 -10.34537 1.000 78.17587 92 LYS A N 1
ATOM 1472 C CA . LYS B 2 71 ? -78.94287 13.66695 -10.21290 1.000 74.63186 92 LYS A CA 1
ATOM 1473 C C . LYS B 2 71 ? -78.87311 14.75763 -11.27576 1.000 76.12124 92 LYS A C 1
ATOM 1474 O O . LYS B 2 71 ? -78.35176 15.84805 -11.02624 1.000 74.39972 92 LYS A O 1
ATOM 1480 N N . GLY B 2 72 ? -79.36773 14.44979 -12.47028 1.000 72.48103 93 GLY A N 1
ATOM 1481 C CA . GLY B 2 72 ? -79.17136 15.35957 -13.59064 1.000 66.27922 93 GLY A CA 1
ATOM 1482 C C . GLY B 2 72 ? -77.68244 15.53228 -13.87362 1.000 73.60800 93 GLY A C 1
ATOM 1483 O O . GLY B 2 72 ? -76.96013 14.57359 -14.18348 1.000 82.66456 93 GLY A O 1
ATOM 1484 N N . GLY B 2 73 ? -77.20544 16.76358 -13.78088 1.000 72.05700 94 GLY A N 1
ATOM 1485 C CA . GLY B 2 73 ? -75.81736 17.09685 -14.00403 1.000 69.24070 94 GLY A CA 1
ATOM 1486 C C . GLY B 2 73 ? -74.96962 17.03109 -12.76731 1.000 73.08608 94 GLY A C 1
ATOM 1487 O O . GLY B 2 73 ? -73.75799 17.27315 -12.81500 1.000 71.75396 94 GLY A O 1
ATOM 1488 N N . GLU B 2 74 ? -75.58161 16.70150 -11.64285 1.000 76.11725 95 GLU A N 1
ATOM 1489 C CA . GLU B 2 74 ? -74.84688 16.54417 -10.40026 1.000 77.28392 95 GLU A CA 1
ATOM 1490 C C . GLU B 2 74 ? -74.26179 15.13522 -10.34848 1.000 73.48540 95 GLU A C 1
ATOM 1491 O O . GLU B 2 74 ? -75.00495 14.14947 -10.43133 1.000 73.45363 95 GLU A O 1
ATOM 1497 N N . VAL B 2 75 ? -72.93347 15.04022 -10.24063 1.000 77.69238 96 VAL A N 1
ATOM 1498 C CA . VAL B 2 75 ? -72.26307 13.75810 -10.03886 1.000 76.55825 96 VAL A CA 1
ATOM 1499 C C . VAL B 2 75 ? -72.35535 13.38082 -8.56715 1.000 75.80606 96 VAL A C 1
ATOM 1500 O O . VAL B 2 75 ? -72.06337 14.19969 -7.68908 1.000 75.66378 96 VAL A O 1
ATOM 1504 N N . LEU B 2 76 ? -72.75961 12.14125 -8.28717 1.000 73.95091 97 LEU A N 1
ATOM 1505 C CA . LEU B 2 76 ? -73.01285 11.78225 -6.89483 1.000 80.55014 97 LEU A CA 1
ATOM 1506 C C . LEU B 2 76 ? -71.90009 10.93712 -6.27980 1.000 75.95062 97 LEU A C 1
ATOM 1507 O O . LEU B 2 76 ? -71.13721 11.43375 -5.44378 1.000 86.69407 97 LEU A O 1
ATOM 1512 N N . SER B 2 77 ? -71.80467 9.66687 -6.66603 1.000 73.47407 98 SER A N 1
ATOM 1513 C CA . SER B 2 77 ? -70.81065 8.75300 -6.11893 1.000 73.72709 98 SER A CA 1
ATOM 1514 C C . SER B 2 77 ? -70.30989 7.85213 -7.23763 1.000 71.85332 98 SER A C 1
ATOM 1515 O O . SER B 2 77 ? -70.82525 7.88289 -8.35725 1.000 74.31541 98 SER A O 1
ATOM 1518 N N . HIS B 2 78 ? -69.27884 7.05750 -6.93512 1.000 66.69198 99 HIS A N 1
ATOM 1519 C CA . HIS B 2 78 ? -68.68572 6.13969 -7.90006 1.000 66.14331 99 HIS A CA 1
ATOM 1520 C C . HIS B 2 78 ? -68.55847 4.75344 -7.28211 1.000 71.16392 99 HIS A C 1
ATOM 1521 O O . HIS B 2 78 ? -68.46308 4.60021 -6.05977 1.000 64.36879 99 HIS A O 1
ATOM 1528 N N . SER B 2 79 ? -68.57764 3.74231 -8.15160 1.000 68.34954 100 SER A N 1
ATOM 1529 C CA . SER B 2 79 ? -68.40337 2.35429 -7.75549 1.000 66.96647 100 SER A CA 1
ATOM 1530 C C . SER B 2 79 ? -67.63614 1.66432 -8.86711 1.000 68.03797 100 SER A C 1
ATOM 1531 O O . SER B 2 79 ? -68.09310 1.63786 -10.01418 1.000 68.00622 100 SER A O 1
ATOM 1534 N N . LEU B 2 80 ? -66.46166 1.14026 -8.53418 1.000 64.37159 101 LEU A N 1
ATOM 1535 C CA . LEU B 2 80 ? -65.63300 0.41246 -9.47845 1.000 67.21236 101 LEU A CA 1
ATOM 1536 C C . LEU B 2 80 ? -65.83323 -1.08067 -9.24986 1.000 70.79745 101 LEU A C 1
ATOM 1537 O O . LEU B 2 80 ? -65.85255 -1.54304 -8.10026 1.000 65.88509 101 LEU A O 1
ATOM 1542 N N . LEU B 2 81 ? -66.04026 -1.81571 -10.34061 1.000 64.01720 102 LEU A N 1
ATOM 1543 C CA . LEU B 2 81 ? -66.24512 -3.25152 -10.30273 1.000 66.90671 102 LEU A CA 1
ATOM 1544 C C . LEU B 2 81 ? -65.10931 -3.92066 -11.06260 1.000 68.03277 102 LEU A C 1
ATOM 1545 O O . LEU B 2 81 ? -64.77817 -3.51485 -12.18388 1.000 67.28232 102 LEU A O 1
ATOM 1550 N N . LEU B 2 82 ? -64.50092 -4.92790 -10.44872 1.000 67.80966 103 LEU A N 1
ATOM 1551 C CA . LEU B 2 82 ? -63.49678 -5.74764 -11.10623 1.000 66.55803 103 LEU A CA 1
ATOM 1552 C C . LEU B 2 82 ? -63.94089 -7.20162 -11.03099 1.000 65.61338 103 LEU A C 1
ATOM 1553 O O . LEU B 2 82 ? -64.72780 -7.58056 -10.16360 1.000 64.57929 103 LEU A O 1
ATOM 1558 N N . LEU B 2 83 ? -63.43778 -8.01160 -11.95195 1.000 63.62932 104 LEU A N 1
ATOM 1559 C CA . LEU B 2 83 ? -63.76395 -9.42907 -12.01526 1.000 75.93794 104 LEU A CA 1
ATOM 1560 C C . LEU B 2 83 ? -62.56294 -10.28602 -11.62858 1.000 73.87172 104 LEU A C 1
ATOM 1561 O O . LEU B 2 83 ? -61.43733 -10.02294 -12.06008 1.000 68.49096 104 LEU A O 1
ATOM 1566 N N . HIS B 2 84 ? -62.81207 -11.32001 -10.82738 1.000 71.44293 105 HIS A N 1
ATOM 1567 C CA . HIS B 2 84 ? -61.82811 -12.36101 -10.54580 1.000 73.98707 105 HIS A CA 1
ATOM 1568 C C . HIS B 2 84 ? -62.26637 -13.63103 -11.26562 1.000 72.36766 105 HIS A C 1
ATOM 1569 O O . HIS B 2 84 ? -63.26664 -14.24875 -10.88511 1.000 71.70438 105 HIS A O 1
ATOM 1576 N N . LYS B 2 85 ? -61.51676 -14.01889 -12.29891 1.000 76.49607 106 LYS A N 1
ATOM 1577 C CA . LYS B 2 85 ? -61.88519 -15.16337 -13.12755 1.000 77.70258 106 LYS A CA 1
ATOM 1578 C C . LYS B 2 85 ? -61.44010 -16.46961 -12.48240 1.000 80.57410 106 LYS A C 1
ATOM 1579 O O . LYS B 2 85 ? -60.29910 -16.59396 -12.02020 1.000 81.07143 106 LYS A O 1
ATOM 1585 N N . LYS B 2 86 ? -62.34128 -17.44680 -12.47061 1.000 84.97260 107 LYS A N 1
ATOM 1586 C CA . LYS B 2 86 ? -62.06397 -18.80341 -12.01028 1.000 83.43438 107 LYS A CA 1
ATOM 1587 C C . LYS B 2 86 ? -62.36958 -19.73170 -13.18142 1.000 89.68702 107 LYS A C 1
ATOM 1588 O O . LYS B 2 86 ? -63.53260 -20.06555 -13.41841 1.000 94.61304 107 LYS A O 1
ATOM 1590 N N . GLU B 2 87 ? -61.33227 -20.12887 -13.92180 1.000 91.25424 108 GLU A N 1
ATOM 1591 C CA . GLU B 2 87 ? -61.44207 -21.09468 -15.00865 1.000 94.11262 108 GLU A CA 1
ATOM 1592 C C . GLU B 2 87 ? -60.90943 -22.44761 -14.54941 1.000 100.41965 108 GLU A C 1
ATOM 1593 O O . GLU B 2 87 ? -59.91674 -22.51688 -13.81898 1.000 98.17187 108 GLU A O 1
ATOM 1595 N N . ASP B 2 88 ? -61.56910 -23.52592 -14.98685 1.000 109.54971 109 ASP A N 1
ATOM 1596 C CA . ASP B 2 88 ? -61.22740 -24.89630 -14.58561 1.000 106.04421 109 ASP A CA 1
ATOM 1597 C C . ASP B 2 88 ? -61.23262 -25.06462 -13.06596 1.000 98.81525 109 ASP A C 1
ATOM 1598 O O . ASP B 2 88 ? -60.52969 -25.92924 -12.53228 1.000 92.10966 109 ASP A O 1
ATOM 1603 N N . GLY B 2 89 ? -61.98491 -24.23277 -12.34625 1.000 94.88516 110 GLY A N 1
ATOM 1604 C CA . GLY B 2 89 ? -61.90411 -24.20961 -10.90142 1.000 94.79407 110 GLY A CA 1
ATOM 1605 C C . GLY B 2 89 ? -60.67080 -23.53884 -10.31869 1.000 94.61651 110 GLY A C 1
ATOM 1606 O O . GLY B 2 89 ? -60.52071 -23.52979 -9.08879 1.000 90.36952 110 GLY A O 1
ATOM 1607 N N . ILE B 2 90 ? -59.78755 -22.97683 -11.14815 1.000 89.33025 111 ILE A N 1
ATOM 1608 C CA . ILE B 2 90 ? -58.53748 -22.35712 -10.70093 1.000 90.05112 111 ILE A CA 1
ATOM 1609 C C . ILE B 2 90 ? -58.56575 -20.86450 -11.02080 1.000 86.21823 111 ILE A C 1
ATOM 1610 O O . ILE B 2 90 ? -58.73745 -20.47359 -12.18329 1.000 78.93185 111 ILE A O 1
ATOM 1615 N N . TRP B 2 91 ? -58.35300 -20.03385 -10.00088 1.000 79.57837 112 TRP A N 1
ATOM 1616 C CA . TRP B 2 91 ? -58.30625 -18.59824 -10.21953 1.000 69.72395 112 TRP A CA 1
ATOM 1617 C C . TRP B 2 91 ? -57.27539 -18.25519 -11.28658 1.000 71.90950 112 TRP A C 1
ATOM 1618 O O . TRP B 2 91 ? -56.24297 -18.91538 -11.42239 1.000 75.01930 112 TRP A O 1
ATOM 1629 N N . SER B 2 92 ? -57.57968 -17.22880 -12.07459 1.000 74.60217 113 SER A N 1
ATOM 1630 C CA . SER B 2 92 ? -56.73579 -16.90039 -13.21552 1.000 72.94815 113 SER A CA 1
ATOM 1631 C C . SER B 2 92 ? -55.38362 -16.37636 -12.74507 1.000 74.36999 113 SER A C 1
ATOM 1632 O O . SER B 2 92 ? -55.27676 -15.69686 -11.71191 1.000 62.97250 113 SER A O 1
ATOM 1635 N N . THR B 2 93 ? -54.34970 -16.70453 -13.51765 1.000 76.01327 114 THR A N 1
ATOM 1636 C CA . THR B 2 93 ? -52.97545 -16.28599 -13.29756 1.000 70.66836 114 THR A CA 1
ATOM 1637 C C . THR B 2 93 ? -52.38198 -15.78006 -14.61215 1.000 77.94860 114 THR A C 1
ATOM 1638 O O . THR B 2 93 ? -51.33648 -16.24447 -15.08085 1.000 78.34453 114 THR A O 1
ATOM 1642 N N . ASP B 2 94 ? -53.07525 -14.81407 -15.23295 1.000 76.86073 115 ASP A N 1
ATOM 1643 C CA . ASP B 2 94 ? -52.67354 -14.26922 -16.52632 1.000 79.97626 115 ASP A CA 1
ATOM 1644 C C . ASP B 2 94 ? -51.76555 -13.05429 -16.40943 1.000 79.86585 115 ASP A C 1
ATOM 1645 O O . ASP B 2 94 ? -50.96360 -12.80047 -17.32052 1.000 79.99853 115 ASP A O 1
ATOM 1650 N N . ILE B 2 95 ? -51.87199 -12.29605 -15.31482 1.000 76.35041 116 ILE A N 1
ATOM 1651 C CA . ILE B 2 95 ? -51.04588 -11.10290 -15.17108 1.000 75.76079 116 ILE A CA 1
ATOM 1652 C C . ILE B 2 95 ? -49.58503 -11.47973 -14.94468 1.000 77.62708 116 ILE A C 1
ATOM 1653 O O . ILE B 2 95 ? -48.68486 -10.91693 -15.58048 1.000 75.50905 116 ILE A O 1
ATOM 1658 N N . LEU B 2 96 ? -49.31874 -12.44564 -14.06294 1.000 77.04795 117 LEU A N 1
ATOM 1659 C CA . LEU B 2 96 ? -47.94840 -12.85311 -13.77340 1.000 76.74029 117 LEU A CA 1
ATOM 1660 C C . LEU B 2 96 ? -47.55081 -14.05895 -14.62334 1.000 74.95979 117 LEU A C 1
ATOM 1661 O O . LEU B 2 96 ? -48.38742 -14.88627 -14.99077 1.000 77.06270 117 LEU A O 1
ATOM 1666 N N . LYS B 2 97 ? -46.26085 -14.13588 -14.94674 1.000 78.81406 118 LYS A N 1
ATOM 1667 C CA . LYS B 2 97 ? -45.67859 -15.21084 -15.74287 1.000 78.95623 118 LYS A CA 1
ATOM 1668 C C . LYS B 2 97 ? -45.09056 -16.28398 -14.82151 1.000 81.08683 118 LYS A C 1
ATOM 1669 O O . LYS B 2 97 ? -44.70798 -16.00422 -13.68298 1.000 81.83831 118 LYS A O 1
ATOM 1675 N N . ASP B 2 98 ? -45.03630 -17.52401 -15.31177 1.000 82.80923 119 ASP A N 1
ATOM 1676 C CA . ASP B 2 98 ? -44.50671 -18.63901 -14.52402 1.000 85.65100 119 ASP A CA 1
ATOM 1677 C C . ASP B 2 98 ? -42.99018 -18.71100 -14.65670 1.000 86.72532 119 ASP A C 1
ATOM 1678 O O . ASP B 2 98 ? -42.46884 -18.96492 -15.74646 1.000 87.44092 119 ASP A O 1
ATOM 1683 N N . GLN B 2 99 ? -42.28057 -18.49228 -13.54845 1.000 84.32204 120 GLN A N 1
ATOM 1684 C CA . GLN B 2 99 ? -40.82386 -18.49190 -13.59123 1.000 86.72150 120 GLN A CA 1
ATOM 1685 C C . GLN B 2 99 ? -40.22780 -19.89372 -13.70358 1.000 94.73330 120 GLN A C 1
ATOM 1686 O O . GLN B 2 99 ? -39.02988 -20.01400 -13.99156 1.000 96.24853 120 GLN A O 1
ATOM 1692 N N . LYS B 2 100 ? -41.02217 -20.94207 -13.45870 1.000 93.83767 121 LYS A N 1
ATOM 1693 C CA . LYS B 2 100 ? -40.66708 -22.33637 -13.73687 1.000 96.23517 121 LYS A CA 1
ATOM 1694 C C . LYS B 2 100 ? -39.56419 -22.88332 -12.83513 1.000 100.49779 121 LYS A C 1
ATOM 1695 O O . LYS B 2 100 ? -39.28060 -24.08461 -12.87374 1.000 105.97405 121 LYS A O 1
ATOM 1701 N N . GLU B 2 101 ? -38.93447 -22.02759 -12.02497 1.000 98.37965 122 GLU A N 1
ATOM 1702 C CA . GLU B 2 101 ? -37.87502 -22.44644 -11.10426 1.000 97.51034 122 GLU A CA 1
ATOM 1703 C C . GLU B 2 101 ? -38.14303 -21.76670 -9.76503 1.000 100.35742 122 GLU A C 1
ATOM 1704 O O . GLU B 2 101 ? -38.27216 -20.52883 -9.72047 1.000 98.84052 122 GLU A O 1
ATOM 1706 N N . PRO B 2 102 ? -38.20991 -22.52466 -8.65077 1.000 103.79463 123 PRO A N 1
ATOM 1707 C CA . PRO B 2 102 ? -37.91174 -23.96105 -8.49513 1.000 103.94833 123 PRO A CA 1
ATOM 1708 C C . PRO B 2 102 ? -38.99604 -24.89271 -9.04348 1.000 102.47943 123 PRO A C 1
ATOM 1709 O O . PRO B 2 102 ? -38.78164 -25.55895 -10.05511 1.000 101.31036 123 PRO A O 1
ATOM 1713 N N . LYS B 2 103 ? -40.15838 -24.96543 -8.39208 1.000 103.96953 124 LYS A N 1
ATOM 1714 C CA . LYS B 2 103 ? -41.26597 -25.78356 -8.87076 1.000 101.58405 124 LYS A CA 1
ATOM 1715 C C . LYS B 2 103 ? -41.84716 -25.19003 -10.15534 1.000 104.14396 124 LYS A C 1
ATOM 1716 O O . LYS B 2 103 ? -41.36810 -24.18218 -10.69024 1.000 99.43720 124 LYS A O 1
ATOM 1718 N N . ASN B 2 104 ? -42.91372 -25.81809 -10.64643 1.000 105.04358 125 ASN A N 1
ATOM 1719 C CA . ASN B 2 104 ? -43.54665 -25.36301 -11.87697 1.000 106.00068 125 ASN A CA 1
ATOM 1720 C C . ASN B 2 104 ? -44.24195 -24.01532 -11.67239 1.000 106.74604 125 ASN A C 1
ATOM 1721 O O . ASN B 2 104 ? -43.71149 -22.98008 -12.09919 1.000 106.20219 125 ASN A O 1
ATOM 1726 N N . LYS B 2 105 ? -45.40510 -24.00553 -11.00350 1.000 96.30813 126 LYS A N 1
ATOM 1727 C CA . LYS B 2 105 ? -46.24617 -22.80422 -10.90204 1.000 94.86299 126 LYS A CA 1
ATOM 1728 C C . LYS B 2 105 ? -45.72774 -21.87550 -9.79769 1.000 88.95627 126 LYS A C 1
ATOM 1729 O O . LYS B 2 105 ? -46.36655 -21.63857 -8.76799 1.000 78.66450 126 LYS A O 1
ATOM 1731 N N . THR B 2 106 ? -44.53489 -21.33105 -10.03890 1.000 87.83530 127 THR A N 1
ATOM 1732 C CA . THR B 2 106 ? -43.93765 -20.32574 -9.16877 1.000 83.97384 127 THR A CA 1
ATOM 1733 C C . THR B 2 106 ? -44.10621 -18.96396 -9.84310 1.000 77.78838 127 THR A C 1
ATOM 1734 O O . THR B 2 106 ? -43.47765 -18.67652 -10.87334 1.000 70.36615 127 THR A O 1
ATOM 1738 N N . PHE B 2 107 ? -44.98528 -18.14569 -9.27508 1.000 72.95890 128 PHE A N 1
ATOM 1739 C CA . PHE B 2 107 ? -45.17894 -16.77913 -9.72746 1.000 72.93959 128 PHE A CA 1
ATOM 1740 C C . PHE B 2 107 ? -44.42823 -15.77337 -8.87305 1.000 73.91864 128 PHE A C 1
ATOM 1741 O O . PHE B 2 107 ? -43.92739 -14.77878 -9.40351 1.000 68.84441 128 PHE A O 1
ATOM 1749 N N . LEU B 2 108 ? -44.32747 -16.02948 -7.56985 1.000 70.86207 129 LEU A N 1
ATOM 1750 C CA . LEU B 2 108 ? -43.57633 -15.20473 -6.63694 1.000 71.24708 129 LEU A CA 1
ATOM 1751 C C . LEU B 2 108 ? -42.35033 -15.97036 -6.16552 1.000 72.52123 129 LEU A C 1
ATOM 1752 O O . LEU B 2 108 ? -42.46710 -17.11410 -5.71394 1.000 78.89826 129 LEU A O 1
ATOM 1757 N N . ARG B 2 109 ? -41.18237 -15.34152 -6.27073 1.000 69.43608 130 ARG A N 1
ATOM 1758 C CA . ARG B 2 109 ? -39.93984 -15.88144 -5.73434 1.000 68.30432 130 ARG A CA 1
ATOM 1759 C C . ARG B 2 109 ? -39.42458 -14.92138 -4.67855 1.000 66.77592 130 ARG A C 1
ATOM 1760 O O . ARG B 2 109 ? -39.30853 -13.72234 -4.93515 1.000 64.71204 130 ARG A O 1
ATOM 1768 N N . CYS B 2 110 ? -39.12056 -15.44342 -3.50132 1.000 64.99009 131 CYS A N 1
ATOM 1769 C CA . CYS B 2 110 ? -38.62577 -14.64150 -2.39736 1.000 63.22351 131 CYS A CA 1
ATOM 1770 C C . CYS B 2 110 ? -37.26660 -15.16933 -1.96560 1.000 68.11009 131 CYS A C 1
ATOM 1771 O O . CYS B 2 110 ? -36.90944 -16.32427 -2.22348 1.000 67.86769 131 CYS A O 1
ATOM 1774 N N . GLU B 2 111 ? -36.50937 -14.31318 -1.28653 1.000 64.91537 132 GLU A N 1
ATOM 1775 C CA . GLU B 2 111 ? -35.13018 -14.65273 -0.98382 1.000 61.02118 132 GLU A CA 1
ATOM 1776 C C . GLU B 2 111 ? -34.60151 -13.72312 0.10121 1.000 66.02117 132 GLU A C 1
ATOM 1777 O O . GLU B 2 111 ? -34.89635 -12.52202 0.09178 1.000 61.71650 132 GLU A O 1
ATOM 1783 N N . ALA B 2 112 ? -33.81601 -14.29162 1.02887 1.000 64.90930 133 ALA A N 1
ATOM 1784 C CA . ALA B 2 112 ? -33.17274 -13.55999 2.11463 1.000 59.45227 133 ALA A CA 1
ATOM 1785 C C . ALA B 2 112 ? -31.66462 -13.79063 2.08519 1.000 58.71408 133 ALA A C 1
ATOM 1786 O O . ALA B 2 112 ? -31.19164 -14.83239 1.62333 1.000 62.90212 133 ALA A O 1
ATOM 1788 N N . LYS B 2 113 ? -30.90325 -12.81501 2.59146 1.000 63.22447 134 LYS A N 1
ATOM 1789 C CA . LYS B 2 113 ? -29.45599 -12.97478 2.73023 1.000 61.07964 134 LYS A CA 1
ATOM 1790 C C . LYS B 2 113 ? -29.00831 -13.29482 4.15273 1.000 57.52507 134 LYS A C 1
ATOM 1791 O O . LYS B 2 113 ? -27.83795 -13.63088 4.34675 1.000 64.95732 134 LYS A O 1
ATOM 1797 N N . ASN B 2 114 ? -29.89529 -13.21673 5.13950 1.000 52.05937 135 ASN A N 1
ATOM 1798 C CA . ASN B 2 114 ? -29.54032 -13.46507 6.53104 1.000 55.70115 135 ASN A CA 1
ATOM 1799 C C . ASN B 2 114 ? -30.82101 -13.75889 7.29886 1.000 57.84840 135 ASN A C 1
ATOM 1800 O O . ASN B 2 114 ? -31.89460 -13.89220 6.70233 1.000 53.02757 135 ASN A O 1
ATOM 1805 N N . TYR B 2 115 ? -30.71353 -13.80632 8.63368 1.000 52.87750 136 TYR A N 1
ATOM 1806 C CA . TYR B 2 115 ? -31.84051 -14.09091 9.51629 1.000 58.57784 136 TYR A CA 1
ATOM 1807 C C . TYR B 2 115 ? -32.44476 -12.83909 10.15454 1.000 58.09601 136 TYR A C 1
ATOM 1808 O O . TYR B 2 115 ? -33.17226 -12.94852 11.14696 1.000 56.85090 136 TYR A O 1
ATOM 1817 N N . SER B 2 116 ? -32.16968 -11.66231 9.60183 1.000 49.05213 137 SER A N 1
ATOM 1818 C CA . SER B 2 116 ? -32.61517 -10.41969 10.21192 1.000 56.51912 137 SER A CA 1
ATOM 1819 C C . SER B 2 116 ? -34.11536 -10.21060 10.12153 1.000 60.20954 137 SER A C 1
ATOM 1820 O O . SER B 2 116 ? -34.64366 -9.34616 10.82854 1.000 66.40506 137 SER A O 1
ATOM 1823 N N . GLY B 2 117 ? -34.80157 -10.92123 9.23119 1.000 51.59840 138 GLY A N 1
ATOM 1824 C CA . GLY B 2 117 ? -36.20655 -10.69551 9.01019 1.000 54.78757 138 GLY A CA 1
ATOM 1825 C C . GLY B 2 117 ? -36.53443 -9.89104 7.76838 1.000 56.32188 138 GLY A C 1
ATOM 1826 O O . GLY B 2 117 ? -37.72113 -9.72154 7.46818 1.000 59.79901 138 GLY A O 1
ATOM 1827 N N . ARG B 2 118 ? -35.53318 -9.39602 7.04118 1.000 49.72837 139 ARG A N 1
ATOM 1828 C CA . ARG B 2 118 ? -35.75392 -8.72321 5.76591 1.000 58.69273 139 ARG A CA 1
ATOM 1829 C C . ARG B 2 118 ? -35.64258 -9.73211 4.62906 1.000 56.58547 139 ARG A C 1
ATOM 1830 O O . ARG B 2 118 ? -34.93201 -10.73697 4.73672 1.000 54.23686 139 ARG A O 1
ATOM 1832 N N . PHE B 2 119 ? -36.36590 -9.46922 3.53921 1.000 56.89340 140 PHE A N 1
ATOM 1833 C CA . PHE B 2 119 ? -36.31657 -10.36026 2.38157 1.000 58.78948 140 PHE A CA 1
ATOM 1834 C C . PHE B 2 119 ? -36.87634 -9.61688 1.17558 1.000 57.16566 140 PHE A C 1
ATOM 1835 O O . PHE B 2 119 ? -37.56621 -8.60330 1.31574 1.000 50.37520 140 PHE A O 1
ATOM 1843 N N . THR B 2 120 ? -36.57352 -10.14044 -0.00926 1.000 51.94460 141 THR A N 1
ATOM 1844 C CA . THR B 2 120 ? -36.99412 -9.55191 -1.27029 1.000 59.23247 141 THR A CA 1
ATOM 1845 C C . THR B 2 120 ? -37.78946 -10.57660 -2.06803 1.000 64.09299 141 THR A C 1
ATOM 1846 O O . THR B 2 120 ? -37.33176 -11.71310 -2.24065 1.000 67.56991 141 THR A O 1
ATOM 1850 N N . CYS B 2 121 ? -38.95758 -10.17470 -2.58200 1.000 59.90081 142 CYS A N 1
ATOM 1851 C CA . CYS B 2 121 ? -39.71585 -10.99415 -3.52302 1.000 61.91030 142 CYS A CA 1
ATOM 1852 C C . CYS B 2 121 ? -39.76910 -10.31604 -4.88725 1.000 65.79076 142 CYS A C 1
ATOM 1853 O O . CYS B 2 121 ? -39.83565 -9.08707 -4.97580 1.000 71.76348 142 CYS A O 1
ATOM 1856 N N . TRP B 2 122 ? -39.73484 -11.11886 -5.95341 1.000 66.10621 143 TRP A N 1
ATOM 1857 C CA . TRP B 2 122 ? -39.81844 -10.59820 -7.31121 1.000 65.45958 143 TRP A CA 1
ATOM 1858 C C . TRP B 2 122 ? -40.75179 -11.46648 -8.15048 1.000 66.92145 143 TRP A C 1
ATOM 1859 O O . TRP B 2 122 ? -41.09086 -12.58960 -7.77819 1.000 70.80922 143 TRP A O 1
ATOM 1870 N N . TRP B 2 123 ? -41.18611 -10.91166 -9.28448 1.000 63.15623 144 TRP A N 1
ATOM 1871 C CA . TRP B 2 123 ? -42.09757 -11.59188 -10.19227 1.000 67.57305 144 TRP A CA 1
ATOM 1872 C C . TRP B 2 123 ? -41.96900 -10.98745 -11.58080 1.000 70.01504 144 TRP A C 1
ATOM 1873 O O . TRP B 2 123 ? -41.28875 -9.97994 -11.78201 1.000 69.16380 144 TRP A O 1
ATOM 1884 N N . LEU B 2 124 ? -42.64035 -11.61939 -12.54132 1.000 71.46787 145 LEU A N 1
ATOM 1885 C CA . LEU B 2 124 ? -42.47908 -11.29428 -13.94915 1.000 71.12786 145 LEU A CA 1
ATOM 1886 C C . LEU B 2 124 ? -43.83087 -11.10966 -14.61734 1.000 71.18191 145 LEU A C 1
ATOM 1887 O O . LEU B 2 124 ? -44.81556 -11.77388 -14.27180 1.000 72.52151 145 LEU A O 1
ATOM 1892 N N . THR B 2 125 ? -43.85339 -10.21060 -15.60021 1.000 72.65670 146 THR A N 1
ATOM 1893 C CA . THR B 2 125 ? -45.06117 -9.91111 -16.35075 1.000 74.45620 146 THR A CA 1
ATOM 1894 C C . THR B 2 125 ? -44.68418 -9.35317 -17.71066 1.000 75.65933 146 THR A C 1
ATOM 1895 O O . THR B 2 125 ? -43.59587 -8.80650 -17.90721 1.000 80.04647 146 THR A O 1
ATOM 1899 N N . THR B 2 126 ? -45.62131 -9.48582 -18.64180 1.000 76.79789 147 THR A N 1
ATOM 1900 C CA . THR B 2 126 ? -45.48272 -8.98223 -20.00023 1.000 82.93646 147 THR A CA 1
ATOM 1901 C C . THR B 2 126 ? -46.48740 -7.86378 -20.28525 1.000 89.56506 147 THR A C 1
ATOM 1902 O O . THR B 2 126 ? -46.85385 -7.62172 -21.43733 1.000 92.64906 147 THR A O 1
ATOM 1906 N N . ILE B 2 127 ? -46.93222 -7.17129 -19.23927 1.000 86.93409 148 ILE A N 1
ATOM 1907 C CA . ILE B 2 127 ? -47.96593 -6.14949 -19.33189 1.000 86.19591 148 ILE A CA 1
ATOM 1908 C C . ILE B 2 127 ? -47.34544 -4.80667 -18.97923 1.000 87.65377 148 ILE A C 1
ATOM 1909 O O . ILE B 2 127 ? -46.66457 -4.68183 -17.95355 1.000 88.27384 148 ILE A O 1
ATOM 1914 N N . SER B 2 128 ? -47.59049 -3.80015 -19.82348 1.000 93.99848 149 SER A N 1
ATOM 1915 C CA . SER B 2 128 ? -46.94570 -2.49678 -19.70738 1.000 90.57024 149 SER A CA 1
ATOM 1916 C C . SER B 2 128 ? -47.89382 -1.36546 -19.35407 1.000 88.41050 149 SER A C 1
ATOM 1917 O O . SER B 2 128 ? -47.42013 -0.27758 -19.02421 1.000 94.78457 149 SER A O 1
ATOM 1920 N N . THR B 2 129 ? -49.20523 -1.56977 -19.44797 1.000 89.03851 150 THR A N 1
ATOM 1921 C CA . THR B 2 129 ? -50.17453 -0.50247 -19.25539 1.000 88.82445 150 THR A CA 1
ATOM 1922 C C . THR B 2 129 ? -51.23158 -0.93029 -18.24843 1.000 88.29807 150 THR A C 1
ATOM 1923 O O . THR B 2 129 ? -51.53756 -2.11973 -18.11491 1.000 88.86326 150 THR A O 1
ATOM 1927 N N . ASP B 2 130 ? -51.78997 0.06170 -17.54876 1.000 86.67374 151 ASP A N 1
ATOM 1928 C CA . ASP B 2 130 ? -52.92864 -0.13522 -16.64386 1.000 83.10608 151 ASP A CA 1
ATOM 1929 C C . ASP B 2 130 ? -52.66553 -1.26313 -15.65418 1.000 84.60463 151 ASP A C 1
ATOM 1930 O O . ASP B 2 130 ? -53.53078 -2.10623 -15.39092 1.000 81.80516 151 ASP A O 1
ATOM 1935 N N . LEU B 2 131 ? -51.45332 -1.27340 -15.10374 1.000 80.45522 152 LEU A N 1
ATOM 1936 C CA . LEU B 2 131 ? -50.98293 -2.32555 -14.21751 1.000 69.97677 152 LEU A CA 1
ATOM 1937 C C . LEU B 2 131 ? -50.71837 -1.76046 -12.83166 1.000 70.11908 152 LEU A C 1
ATOM 1938 O O . LEU B 2 131 ? -49.92901 -0.82309 -12.67726 1.000 71.16315 152 LEU A O 1
ATOM 1943 N N . THR B 2 132 ? -51.36648 -2.34487 -11.82783 1.000 63.63814 153 THR A N 1
ATOM 1944 C CA . THR B 2 132 ? -51.14765 -1.96060 -10.44437 1.000 68.22452 153 THR A CA 1
ATOM 1945 C C . THR B 2 132 ? -50.93679 -3.20358 -9.59558 1.000 68.15765 153 THR A C 1
ATOM 1946 O O . THR B 2 132 ? -51.66991 -4.19227 -9.72644 1.000 63.47121 153 THR A O 1
ATOM 1950 N N . PHE B 2 133 ? -49.93187 -3.12810 -8.72660 1.000 60.90465 154 PHE A N 1
ATOM 1951 C CA . PHE B 2 133 ? -49.59136 -4.16032 -7.76508 1.000 58.84140 154 PHE A CA 1
ATOM 1952 C C . PHE B 2 133 ? -49.80035 -3.62314 -6.35840 1.000 63.59159 154 PHE A C 1
ATOM 1953 O O . PHE B 2 133 ? -49.59044 -2.43888 -6.09482 1.000 64.61121 154 PHE A O 1
ATOM 1961 N N . SER B 2 134 ? -50.22359 -4.49992 -5.45256 1.000 64.32466 155 SER A N 1
ATOM 1962 C CA . SER B 2 134 ? -50.34187 -4.15684 -4.04092 1.000 62.02093 155 SER A CA 1
ATOM 1963 C C . SER B 2 134 ? -49.78383 -5.32362 -3.23726 1.000 63.83665 155 SER A C 1
ATOM 1964 O O . SER B 2 134 ? -50.17564 -6.47182 -3.46217 1.000 63.65369 155 SER A O 1
ATOM 1967 N N . VAL B 2 135 ? -48.86690 -5.04141 -2.31675 1.000 64.64144 156 VAL A N 1
ATOM 1968 C CA . VAL B 2 135 ? -48.10621 -6.06673 -1.61469 1.000 55.92869 156 VAL A CA 1
ATOM 1969 C C . VAL B 2 135 ? -48.35787 -5.94669 -0.11971 1.000 60.23713 156 VAL A C 1
ATOM 1970 O O . VAL B 2 135 ? -48.12894 -4.88633 0.47199 1.000 67.71767 156 VAL A O 1
ATOM 1974 N N . LYS B 2 136 ? -48.79253 -7.04037 0.49633 1.000 59.56072 157 LYS A N 1
ATOM 1975 C CA . LYS B 2 136 ? -48.88006 -7.13294 1.94241 1.000 60.51855 157 LYS A CA 1
ATOM 1976 C C . LYS B 2 136 ? -48.25183 -8.44095 2.40496 1.000 63.21652 157 LYS A C 1
ATOM 1977 O O . LYS B 2 136 ? -48.06084 -9.38699 1.63248 1.000 61.66183 157 LYS A O 1
ATOM 1983 N N . SER B 2 137 ? -47.95556 -8.49722 3.69322 1.000 53.60453 158 SER A N 1
ATOM 1984 C CA . SER B 2 137 ? -47.27542 -9.65756 4.21036 1.000 58.72312 158 SER A CA 1
ATOM 1985 C C . SER B 2 137 ? -47.56564 -9.77194 5.69159 1.000 64.61559 158 SER A C 1
ATOM 1986 O O . SER B 2 137 ? -47.89654 -8.79099 6.36303 1.000 64.06083 158 SER A O 1
ATOM 1989 N N . SER B 2 138 ? -47.44235 -10.99558 6.19157 1.000 66.71094 159 SER A N 1
ATOM 1990 C CA . SER B 2 138 ? -47.64628 -11.24688 7.60526 1.000 64.08976 159 SER A CA 1
ATOM 1991 C C . SER B 2 138 ? -47.02276 -12.58694 7.94413 1.000 66.93037 159 SER A C 1
ATOM 1992 O O . SER B 2 138 ? -46.74267 -13.40380 7.05915 1.000 64.49767 159 SER A O 1
ATOM 1995 N N . ARG B 2 139 ? -46.78726 -12.78510 9.24043 1.000 70.02520 160 ARG A N 1
ATOM 1996 C CA . ARG B 2 139 ? -46.39116 -14.07553 9.78845 1.000 75.33583 160 ARG A CA 1
ATOM 1997 C C . ARG B 2 139 ? -47.59682 -14.70048 10.48868 1.000 81.09186 160 ARG A C 1
ATOM 1998 O O . ARG B 2 139 ? -48.05294 -14.19665 11.52637 1.000 76.42607 160 ARG A O 1
ATOM 2006 N N . GLY B 2 140 ? -48.10260 -15.80158 9.92740 1.000 78.72121 161 GLY A N 1
ATOM 2007 C CA . GLY B 2 140 ? -49.23534 -16.50212 10.50337 1.000 86.50149 161 GLY A CA 1
ATOM 2008 C C . GLY B 2 140 ? -50.57356 -15.92055 10.09019 1.000 100.54917 161 GLY A C 1
ATOM 2009 O O . GLY B 2 140 ? -50.71880 -14.69929 9.98797 1.000 96.15838 161 GLY A O 1
ATOM 2010 N N . SER B 2 141 ? -51.56235 -16.78045 9.84370 1.000 108.25495 162 SER A N 1
ATOM 2011 C CA . SER B 2 141 ? -52.90862 -16.32956 9.50859 1.000 111.89375 162 SER A CA 1
ATOM 2012 C C . SER B 2 141 ? -53.82777 -16.24570 10.71780 1.000 113.22715 162 SER A C 1
ATOM 2013 O O . SER B 2 141 ? -54.68126 -15.35395 10.77135 1.000 115.23039 162 SER A O 1
ATOM 2016 N N . SER B 2 142 ? -53.66624 -17.15555 11.68195 1.000 114.54840 163 SER A N 1
ATOM 2017 C CA . SER B 2 142 ? -54.49070 -17.14129 12.88715 1.000 117.71050 163 SER A CA 1
ATOM 2018 C C . SER B 2 142 ? -54.42070 -15.78728 13.58785 1.000 114.26600 163 SER A C 1
ATOM 2019 O O . SER B 2 142 ? -55.45068 -15.17302 13.88560 1.000 118.58816 163 SER A O 1
ATOM 2022 N N . ASP B 2 143 ? -53.21091 -15.30939 13.86349 1.000 114.40045 164 ASP A N 1
ATOM 2023 C CA . ASP B 2 143 ? -52.98768 -13.96364 14.39051 1.000 116.81341 164 ASP A CA 1
ATOM 2024 C C . ASP B 2 143 ? -51.90759 -13.31043 13.53994 1.000 108.00492 164 ASP A C 1
ATOM 2025 O O . ASP B 2 143 ? -50.71251 -13.61155 13.70678 1.000 99.86546 164 ASP A O 1
ATOM 2030 N N . PRO B 2 144 ? -52.27695 -12.43277 12.62809 1.000 108.93298 165 PRO A N 1
ATOM 2031 C CA . PRO B 2 144 ? -51.26852 -11.77873 11.78149 1.000 101.02440 165 PRO A CA 1
ATOM 2032 C C . PRO B 2 144 ? -50.27295 -10.94476 12.57908 1.000 98.74897 165 PRO A C 1
ATOM 2033 O O . PRO B 2 144 ? -50.63860 -9.93097 13.18734 1.000 99.64043 165 PRO A O 1
ATOM 2037 N N . GLN B 2 145 ? -49.01358 -11.37783 12.59208 1.000 89.53254 166 GLN A N 1
ATOM 2038 C CA . GLN B 2 145 ? -47.92688 -10.60406 13.17330 1.000 87.08836 166 GLN A CA 1
ATOM 2039 C C . GLN B 2 145 ? -47.29292 -9.70580 12.11973 1.000 77.08673 166 GLN A C 1
ATOM 2040 O O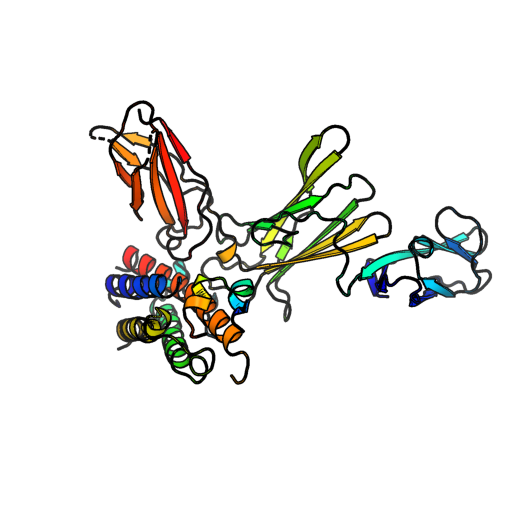 . GLN B 2 145 ? -47.14847 -10.08742 10.95467 1.000 72.94889 166 GLN A O 1
ATOM 2046 N N . GLY B 2 146 ? -46.89290 -8.51365 12.55304 1.000 74.45857 167 GLY A N 1
ATOM 2047 C CA . GLY B 2 146 ? -46.62000 -7.43573 11.61600 1.000 68.17736 167 GLY A CA 1
ATOM 2048 C C . GLY B 2 146 ? -45.42085 -7.71537 10.72301 1.000 66.45438 167 GLY A C 1
ATOM 2049 O O . GLY B 2 146 ? -44.34067 -8.08767 11.19900 1.000 65.94641 167 GLY A O 1
ATOM 2050 N N . VAL B 2 147 ? -45.61318 -7.53203 9.41421 1.000 65.54598 168 VAL A N 1
ATOM 2051 C CA . VAL B 2 147 ? -44.53011 -7.45272 8.43973 1.000 69.30072 168 VAL A CA 1
ATOM 2052 C C . VAL B 2 147 ? -44.76835 -6.22345 7.56954 1.000 68.52941 168 VAL A C 1
ATOM 2053 O O . VAL B 2 147 ? -45.83969 -6.08713 6.96821 1.000 75.16561 168 VAL A O 1
ATOM 2057 N N . THR B 2 148 ? -43.76455 -5.35366 7.47436 1.000 66.85746 169 THR A N 1
ATOM 2058 C CA . THR B 2 148 ? -43.84364 -4.14550 6.66106 1.000 66.05368 169 THR A CA 1
ATOM 2059 C C . THR B 2 148 ? -43.23711 -4.40778 5.28939 1.000 64.72784 169 THR A C 1
ATOM 2060 O O . THR B 2 148 ? -42.12746 -4.94771 5.18378 1.000 63.97446 169 THR A O 1
ATOM 2064 N N . CYS B 2 149 ? -43.94977 -4.00036 4.24491 1.000 55.00053 170 CYS A N 1
ATOM 2065 C CA . CYS B 2 149 ? -43.48892 -4.15923 2.87521 1.000 60.51065 170 CYS A CA 1
ATOM 2066 C C . CYS B 2 149 ? -43.45814 -2.81207 2.17231 1.000 65.39897 170 CYS A C 1
ATOM 2067 O O . CYS B 2 149 ? -44.33109 -1.96589 2.37565 1.000 60.29848 170 CYS A O 1
ATOM 2070 N N . GLY B 2 150 ? -42.44142 -2.62718 1.34492 1.000 69.21642 171 GLY A N 1
ATOM 2071 C CA . GLY B 2 150 ? -42.37222 -1.48959 0.46719 1.000 58.73358 171 GLY A CA 1
ATOM 2072 C C . GLY B 2 150 ? -43.28027 -1.68134 -0.72074 1.000 60.93074 171 GLY A C 1
ATOM 2073 O O . GLY B 2 150 ? -44.15776 -2.54756 -0.75869 1.000 63.44738 171 GLY A O 1
ATOM 2074 N N . ALA B 2 151 ? -43.05477 -0.84727 -1.71764 1.000 60.60593 172 ALA A N 1
ATOM 2075 C CA . ALA B 2 151 ? -43.89306 -0.84490 -2.89840 1.000 65.51839 172 ALA A CA 1
ATOM 2076 C C . ALA B 2 151 ? -43.19014 -1.62343 -3.99272 1.000 67.00322 172 ALA A C 1
ATOM 2077 O O . ALA B 2 151 ? -41.95878 -1.62256 -4.07599 1.000 62.61383 172 ALA A O 1
ATOM 2079 N N . ALA B 2 152 ? -43.97008 -2.32277 -4.80383 1.000 63.82983 173 ALA A N 1
ATOM 2080 C CA . ALA B 2 152 ? -43.37393 -3.06494 -5.89829 1.000 63.84176 173 ALA A CA 1
ATOM 2081 C C . ALA B 2 152 ? -42.79784 -2.08181 -6.90516 1.000 66.53656 173 ALA A C 1
ATOM 2082 O O . ALA B 2 152 ? -43.45741 -1.10852 -7.26833 1.000 68.64537 173 ALA A O 1
ATOM 2084 N N . THR B 2 153 ? -41.54561 -2.29555 -7.31459 1.000 64.34711 174 THR A N 1
ATOM 2085 C CA . THR B 2 153 ? -40.90933 -1.42858 -8.29922 1.000 67.34426 174 THR A CA 1
ATOM 2086 C C . THR B 2 153 ? -40.22141 -2.25446 -9.37982 1.000 73.00993 174 THR A C 1
ATOM 2087 O O . THR B 2 153 ? -39.74856 -3.37273 -9.14232 1.000 73.10796 174 THR A O 1
ATOM 2091 N N . LEU B 2 154 ? -40.14490 -1.67153 -10.56958 1.000 74.37001 175 LEU A N 1
ATOM 2092 C CA . LEU B 2 154 ? -39.56168 -2.36086 -11.70915 1.000 67.90981 175 LEU A CA 1
ATOM 2093 C C . LEU B 2 154 ? -38.05082 -2.50472 -11.52648 1.000 70.08570 175 LEU A C 1
ATOM 2094 O O . LEU B 2 154 ? -37.35861 -1.54607 -11.18790 1.000 69.87694 175 LEU A O 1
ATOM 2099 N N . SER B 2 155 ? -37.53411 -3.71542 -11.70811 1.000 70.93218 176 SER A N 1
ATOM 2100 C CA . SER B 2 155 ? -36.10838 -3.92941 -11.52238 1.000 68.56113 176 SER A CA 1
ATOM 2101 C C . SER B 2 155 ? -35.39495 -4.47005 -12.74859 1.000 62.87148 176 SER A C 1
ATOM 2102 O O . SER B 2 155 ? -34.16330 -4.46652 -12.76482 1.000 64.89674 176 SER A O 1
ATOM 2105 N N . ALA B 2 156 ? -36.11266 -4.91624 -13.77330 1.000 67.10378 177 ALA A N 1
ATOM 2106 C CA . ALA B 2 156 ? -35.44268 -5.41092 -14.96604 1.000 69.89089 177 ALA A CA 1
ATOM 2107 C C . ALA B 2 156 ? -36.44491 -5.45934 -16.10193 1.000 73.47821 177 ALA A C 1
ATOM 2108 O O . ALA B 2 156 ? -37.64714 -5.57820 -15.87599 1.000 76.15331 177 ALA A O 1
ATOM 2110 N N . GLU B 2 157 ? -35.93401 -5.36310 -17.32563 1.000 80.44184 178 GLU A N 1
ATOM 2111 C CA . GLU B 2 157 ? -36.77030 -5.45110 -18.51182 1.000 84.30087 178 GLU A CA 1
ATOM 2112 C C . GLU B 2 157 ? -35.93194 -6.01817 -19.64637 1.000 85.82527 178 GLU A C 1
ATOM 2113 O O . GLU B 2 157 ? -34.74497 -5.69920 -19.75910 1.000 82.08779 178 GLU A O 1
ATOM 2119 N N . ARG B 2 158 ? -36.54730 -6.87938 -20.46128 1.000 93.79763 179 ARG A N 1
ATOM 2120 C CA . ARG B 2 158 ? -35.91646 -7.45542 -21.64940 1.000 95.95512 179 ARG A CA 1
ATOM 2121 C C . ARG B 2 158 ? -36.82108 -7.20962 -22.84918 1.000 102.97147 179 ARG A C 1
ATOM 2122 O O . ARG B 2 158 ? -37.98193 -7.63106 -22.84652 1.000 102.21584 179 ARG A O 1
ATOM 2124 N N . VAL B 2 159 ? -36.29161 -6.54307 -23.87518 1.000 107.44548 180 VAL A N 1
ATOM 2125 C CA . VAL B 2 159 ? -37.06290 -6.15811 -25.05753 1.000 109.66628 180 VAL A CA 1
ATOM 2126 C C . VAL B 2 159 ? -36.54331 -6.94062 -26.25895 1.000 109.95858 180 VAL A C 1
ATOM 2127 O O . VAL B 2 159 ? -35.35843 -6.84595 -26.60677 1.000 105.91800 180 VAL A O 1
ATOM 2129 N N . ARG B 2 160 ? -37.43313 -7.70447 -26.89545 1.000 111.57270 181 ARG A N 1
ATOM 2130 C CA . ARG B 2 160 ? -37.13846 -8.47313 -28.10770 1.000 110.30841 181 ARG A CA 1
ATOM 2131 C C . ARG B 2 160 ? -38.09172 -8.00086 -29.20390 1.000 114.32204 181 ARG A C 1
ATOM 2132 O O . ARG B 2 160 ? -39.06018 -8.68493 -29.54901 1.000 113.26060 181 ARG A O 1
ATOM 2140 N N . GLY B 2 161 ? -37.80445 -6.82478 -29.75695 1.000 112.16343 182 GLY A N 1
ATOM 2141 C CA . GLY B 2 161 ? -38.68440 -6.22051 -30.73497 1.000 113.69245 182 GLY A CA 1
ATOM 2142 C C . GLY B 2 161 ? -39.87592 -5.55587 -30.07987 1.000 118.11552 182 GLY A C 1
ATOM 2143 O O . GLY B 2 161 ? -39.77568 -4.42542 -29.59597 1.000 117.11265 182 GLY A O 1
ATOM 2144 N N . ASP B 2 162 ? -41.01830 -6.24381 -30.05749 1.000 123.11058 183 ASP A N 1
ATOM 2145 C CA . ASP B 2 162 ? -42.18199 -5.75762 -29.33139 1.000 126.64822 183 ASP A CA 1
ATOM 2146 C C . ASP B 2 162 ? -42.47657 -6.55463 -28.06831 1.000 128.55000 183 ASP A C 1
ATOM 2147 O O . ASP B 2 162 ? -43.08469 -6.00729 -27.14291 1.000 139.60906 183 ASP A O 1
ATOM 2152 N N . ASN B 2 163 ? -42.05145 -7.81369 -27.99613 1.000 122.06858 184 ASN A N 1
ATOM 2153 C CA . ASN B 2 163 ? -42.22689 -8.60242 -26.78268 1.000 118.68713 184 ASN A CA 1
ATOM 2154 C C . ASN B 2 163 ? -41.30688 -8.05789 -25.69122 1.000 119.26201 184 ASN A C 1
ATOM 2155 O O . ASN B 2 163 ? -40.08637 -8.24413 -25.74896 1.000 120.63106 184 ASN A O 1
ATOM 2160 N N . LYS B 2 164 ? -41.88402 -7.37680 -24.69797 1.000 116.76555 185 LYS A N 1
ATOM 2161 C CA . LYS B 2 164 ? -41.13889 -6.82088 -23.57109 1.000 111.80406 185 LYS A CA 1
ATOM 2162 C C . LYS B 2 164 ? -41.55302 -7.52029 -22.28176 1.000 101.22859 185 LYS A C 1
ATOM 2163 O O . LYS B 2 164 ? -42.74527 -7.61968 -21.98126 1.000 99.09033 185 LYS A O 1
ATOM 2165 N N . GLU B 2 165 ? -40.57172 -7.99233 -21.51929 1.000 96.73956 186 GLU A N 1
ATOM 2166 C CA . GLU B 2 165 ? -40.80966 -8.69957 -20.26812 1.000 90.58391 186 GLU A CA 1
ATOM 2167 C C . GLU B 2 165 ? -40.29917 -7.86030 -19.10181 1.000 86.05820 186 GLU A C 1
ATOM 2168 O O . GLU B 2 165 ? -39.16581 -7.37155 -19.13475 1.000 84.90414 186 GLU A O 1
ATOM 2174 N N . TYR B 2 166 ? -41.13202 -7.70642 -18.07077 1.000 83.28543 187 TYR A N 1
ATOM 2175 C CA . TYR B 2 166 ? -40.86100 -6.81985 -16.94466 1.000 81.15933 187 TYR A CA 1
ATOM 2176 C C . TYR B 2 166 ? -40.70849 -7.61410 -15.65170 1.000 78.59774 187 TYR A C 1
ATOM 2177 O O . TYR B 2 166 ? -41.50358 -8.51760 -15.36841 1.000 78.47812 187 TYR A O 1
ATOM 2186 N N . GLU B 2 167 ? -39.69764 -7.26205 -14.85866 1.000 68.96021 188 GLU A N 1
ATOM 2187 C CA . GLU B 2 167 ? -39.47972 -7.84731 -13.53923 1.000 68.75661 188 GLU A CA 1
ATOM 2188 C C . GLU B 2 167 ? -39.72721 -6.79565 -12.46054 1.000 67.83668 188 GLU A C 1
ATOM 2189 O O . GLU B 2 167 ? -39.11834 -5.71999 -12.48363 1.000 67.27187 188 GLU A O 1
ATOM 2195 N N . TYR B 2 168 ? -40.62011 -7.10177 -11.52269 1.000 63.34002 189 TYR A N 1
ATOM 2196 C CA . TYR B 2 168 ? -40.88579 -6.24707 -10.37589 1.000 63.96174 189 TYR A CA 1
ATOM 2197 C C . TYR B 2 168 ? -40.31673 -6.91022 -9.12988 1.000 65.95370 189 TYR A C 1
ATOM 2198 O O . TYR B 2 168 ? -40.33690 -8.13424 -9.00859 1.000 67.03040 189 TYR A O 1
ATOM 2207 N N . SER B 2 169 ? -39.77862 -6.10938 -8.21973 1.000 63.32046 190 SER A N 1
ATOM 2208 C CA . SER B 2 169 ? -39.33532 -6.61603 -6.93296 1.000 64.22737 190 SER A CA 1
ATOM 2209 C C . SER B 2 169 ? -39.92287 -5.74908 -5.83210 1.000 63.25975 190 SER A C 1
ATOM 2210 O O . SER B 2 169 ? -40.39908 -4.63564 -6.07164 1.000 58.86300 190 SER A O 1
ATOM 2213 N N . VAL B 2 170 ? -39.91368 -6.30141 -4.62208 1.000 59.08496 191 VAL A N 1
ATOM 2214 C CA . VAL B 2 170 ? -40.38120 -5.60643 -3.43712 1.000 53.56710 191 VAL A CA 1
ATOM 2215 C C . VAL B 2 170 ? -39.51052 -6.06996 -2.28013 1.000 59.94725 191 VAL A C 1
ATOM 2216 O O . VAL B 2 170 ? -38.92242 -7.15135 -2.32338 1.000 59.29314 191 VAL A O 1
ATOM 2220 N N . GLU B 2 171 ? -39.39111 -5.23173 -1.25531 1.000 59.01281 192 GLU A N 1
ATOM 2221 C CA . GLU B 2 171 ? -38.62974 -5.57072 -0.06499 1.000 55.43758 192 GLU A CA 1
ATOM 2222 C C . GLU B 2 171 ? -39.56417 -5.54641 1.13214 1.000 59.11532 192 GLU A C 1
ATOM 2223 O O . GLU B 2 171 ? -40.49070 -4.73051 1.18849 1.000 62.67759 192 GLU A O 1
ATOM 2229 N N . CYS B 2 172 ? -39.35781 -6.47287 2.06725 1.000 52.10790 193 CYS A N 1
ATOM 2230 C CA . CYS B 2 172 ? -40.18672 -6.53487 3.25855 1.000 57.49953 193 CYS A CA 1
ATOM 2231 C C . CYS B 2 172 ? -39.28747 -6.75479 4.46541 1.000 54.08967 193 CYS A C 1
ATOM 2232 O O . CYS B 2 172 ? -38.15195 -7.20564 4.34125 1.000 57.08376 193 CYS A O 1
ATOM 2235 N N . GLN B 2 173 ? -39.81591 -6.42811 5.63975 1.000 59.12442 194 GLN A N 1
ATOM 2236 C CA . GLN B 2 173 ? -39.07101 -6.53713 6.88193 1.000 61.07170 194 GLN A CA 1
ATOM 2237 C C . GLN B 2 173 ? -40.04610 -6.92040 7.98330 1.000 65.68496 194 GLN A C 1
ATOM 2238 O O . GLN B 2 173 ? -41.10083 -6.28987 8.12746 1.000 71.47685 194 GLN A O 1
ATOM 2244 N N . GLU B 2 174 ? -39.70866 -7.96512 8.73571 1.000 61.52733 195 GLU A N 1
ATOM 2245 C CA . GLU B 2 174 ? -40.53405 -8.38446 9.86004 1.000 68.84899 195 GLU A CA 1
ATOM 2246 C C . GLU B 2 174 ? -40.33526 -7.43233 11.03599 1.000 68.54054 195 GLU A C 1
ATOM 2247 O O . GLU B 2 174 ? -39.19813 -7.14983 11.42207 1.000 64.38536 195 GLU A O 1
ATOM 2253 N N . ASP B 2 175 ? -41.44873 -6.96084 11.61596 1.000 68.37731 196 ASP A N 1
ATOM 2254 C CA . ASP B 2 175 ? -41.44146 -5.92335 12.65197 1.000 75.24988 196 ASP A CA 1
ATOM 2255 C C . ASP B 2 175 ? -40.61683 -6.31369 13.87663 1.000 74.35638 196 ASP A C 1
ATOM 2256 O O . ASP B 2 175 ? -39.61486 -5.66468 14.18995 1.000 74.58924 196 ASP A O 1
ATOM 2261 N N . SER B 2 176 ? -41.05100 -7.34861 14.59070 1.000 75.98098 197 SER A N 1
ATOM 2262 C CA . SER B 2 176 ? -40.32901 -7.85296 15.75767 1.000 77.72421 197 SER A CA 1
ATOM 2263 C C . SER B 2 176 ? -39.66040 -9.17954 15.39939 1.000 76.01089 197 SER A C 1
ATOM 2264 O O . SER B 2 176 ? -40.08576 -10.25846 15.80684 1.000 66.11069 197 SER A O 1
ATOM 2267 N N . ALA B 2 177 ? -38.58940 -9.07872 14.61221 1.000 76.55103 198 ALA A N 1
ATOM 2268 C CA . ALA B 2 177 ? -37.90934 -10.28089 14.15578 1.000 71.93326 198 ALA A CA 1
ATOM 2269 C C . ALA B 2 177 ? -37.07330 -10.88481 15.28412 1.000 74.00725 198 ALA A C 1
ATOM 2270 O O . ALA B 2 177 ? -36.67598 -10.20751 16.23804 1.000 76.72003 198 ALA A O 1
ATOM 2272 N N . CYS B 2 178 ? -36.81954 -12.18777 15.16390 1.000 71.36717 199 CYS A N 1
ATOM 2273 C CA . CYS B 2 178 ? -36.09312 -12.96496 16.17359 1.000 69.18988 199 CYS A CA 1
ATOM 2274 C C . CYS B 2 178 ? -35.15330 -13.90648 15.43819 1.000 63.51745 199 CYS A C 1
ATOM 2275 O O . CYS B 2 178 ? -35.50068 -15.05906 15.14943 1.000 64.01595 199 CYS A O 1
ATOM 2278 N N . PRO B 2 179 ? -33.95655 -13.43091 15.08160 1.000 62.29522 200 PRO A N 1
ATOM 2279 C CA . PRO B 2 179 ? -33.09923 -14.19653 14.15144 1.000 59.63126 200 PRO A CA 1
ATOM 2280 C C . PRO B 2 179 ? -32.72044 -15.60369 14.60680 1.000 55.31173 200 PRO A C 1
ATOM 2281 O O . PRO B 2 179 ? -32.59583 -16.50319 13.76239 1.000 56.90772 200 PRO A O 1
ATOM 2285 N N . ALA B 2 180 ? -32.51035 -15.82341 15.90202 1.000 62.96647 201 ALA A N 1
ATOM 2286 C CA . ALA B 2 180 ? -32.02157 -17.10351 16.41232 1.000 57.75621 201 ALA A CA 1
ATOM 2287 C C . ALA B 2 180 ? -33.13042 -18.11355 16.67082 1.000 68.89864 201 ALA A C 1
ATOM 2288 O O . ALA B 2 180 ? -32.83229 -19.28748 16.94417 1.000 68.05117 201 ALA A O 1
ATOM 2290 N N . ALA B 2 181 ? -34.38679 -17.68604 16.61749 1.000 61.10584 202 ALA A N 1
ATOM 2291 C CA . ALA B 2 181 ? -35.48222 -18.54164 17.03264 1.000 63.38786 202 ALA A CA 1
ATOM 2292 C C . ALA B 2 181 ? -35.89973 -19.44943 15.89537 1.000 62.54947 202 ALA A C 1
ATOM 2293 O O . ALA B 2 181 ? -35.79560 -19.10066 14.71748 1.000 65.54388 202 ALA A O 1
ATOM 2295 N N . GLU B 2 182 ? -36.38911 -20.61944 16.25633 1.000 59.94954 203 GLU A N 1
ATOM 2296 C CA . GLU B 2 182 ? -36.94869 -21.51788 15.26367 1.000 63.62391 203 GLU A CA 1
ATOM 2297 C C . GLU B 2 182 ? -38.35350 -21.02886 14.93538 1.000 70.77103 203 GLU A C 1
ATOM 2298 O O . GLU B 2 182 ? -39.19951 -20.92160 15.83056 1.000 72.99334 203 GLU A O 1
ATOM 2304 N N . GLU B 2 183 ? -38.59172 -20.68162 13.67093 1.000 68.28275 204 GLU A N 1
ATOM 2305 C CA . GLU B 2 183 ? -39.90267 -20.17815 13.28439 1.000 63.03480 204 GLU A CA 1
ATOM 2306 C C . GLU B 2 183 ? -40.95027 -21.29235 13.33077 1.000 66.90068 204 GLU A C 1
ATOM 2307 O O . GLU B 2 183 ? -40.75641 -22.36748 12.76312 1.000 68.04686 204 GLU A O 1
ATOM 2313 N N . SER B 2 184 ? -42.06603 -21.03040 14.01129 1.000 67.10285 205 SER A N 1
ATOM 2314 C CA . SER B 2 184 ? -43.17348 -21.98363 14.05413 1.000 75.20610 205 SER A CA 1
ATOM 2315 C C . SER B 2 184 ? -44.21730 -21.74040 12.96428 1.000 74.81889 205 SER A C 1
ATOM 2316 O O . SER B 2 184 ? -44.81203 -22.70300 12.46531 1.000 78.84956 205 SER A O 1
ATOM 2319 N N . LEU B 2 185 ? -44.43926 -20.48997 12.56033 1.000 70.47013 206 LEU A N 1
ATOM 2320 C CA . LEU B 2 185 ? -45.41086 -20.14704 11.52691 1.000 68.02134 206 LEU A CA 1
ATOM 2321 C C . LEU B 2 185 ? -44.71808 -19.54370 10.30063 1.000 63.49951 206 LEU A C 1
ATOM 2322 O O . LEU B 2 185 ? -43.65899 -18.91388 10.41785 1.000 64.16484 206 LEU A O 1
ATOM 2327 N N . PRO B 2 186 ? -45.26936 -19.75347 9.11065 1.000 63.60500 207 PRO A N 1
ATOM 2328 C CA . PRO B 2 186 ? -44.63574 -19.23175 7.89873 1.000 59.25845 207 PRO A CA 1
ATOM 2329 C C . PRO B 2 186 ? -45.03242 -17.78245 7.63154 1.000 69.57686 207 PRO A C 1
ATOM 2330 O O . PRO B 2 186 ? -46.04246 -17.27307 8.12407 1.000 65.87400 207 PRO A O 1
ATOM 2334 N N . ILE B 2 187 ? -44.17883 -17.10331 6.86946 1.000 69.03972 208 ILE A N 1
ATOM 2335 C CA . ILE B 2 187 ? -44.49830 -15.78026 6.35871 1.000 61.69792 208 ILE A CA 1
ATOM 2336 C C . ILE B 2 187 ? -45.38560 -15.94567 5.13963 1.000 61.24758 208 ILE A C 1
ATOM 2337 O O . ILE B 2 187 ? -45.10300 -16.77005 4.25993 1.000 63.04936 208 ILE A O 1
ATOM 2342 N N . GLU B 2 188 ? -46.45864 -15.17323 5.07532 1.000 60.48252 209 GLU A N 1
ATOM 2343 C CA . GLU B 2 188 ? -47.27791 -15.13162 3.87687 1.000 61.33126 209 GLU A CA 1
ATOM 2344 C C . GLU B 2 188 ? -47.02925 -13.79946 3.18686 1.000 61.36327 209 GLU A C 1
ATOM 2345 O O . GLU B 2 188 ? -46.98052 -12.75125 3.84411 1.000 54.95908 209 GLU A O 1
ATOM 2347 N N . VAL B 2 189 ? -46.82346 -13.85178 1.87817 1.000 60.88720 210 VAL A N 1
ATOM 2348 C CA . VAL B 2 189 ? -46.68539 -12.66520 1.04759 1.000 59.64911 210 VAL A CA 1
ATOM 2349 C C . VAL B 2 189 ? -47.84277 -12.66003 0.06277 1.000 64.11235 210 VAL A C 1
ATOM 2350 O O . VAL B 2 189 ? -47.97514 -13.58657 -0.74962 1.000 64.53931 210 VAL A O 1
ATOM 2354 N N . MET B 2 190 ? -48.65071 -11.60522 0.09722 1.000 64.33494 211 MET A N 1
ATOM 2355 C CA . MET B 2 190 ? -49.82679 -11.50456 -0.75389 1.000 57.84180 211 MET A CA 1
ATOM 2356 C C . MET B 2 190 ? -49.65410 -10.34462 -1.72416 1.000 60.76409 211 MET A C 1
ATOM 2357 O O . MET B 2 190 ? -49.30688 -9.23166 -1.31248 1.000 65.85543 211 MET A O 1
ATOM 2362 N N . VAL B 2 191 ? -49.85139 -10.61571 -3.01344 1.000 55.01988 212 VAL A N 1
ATOM 2363 C CA . VAL B 2 191 ? -49.69316 -9.61298 -4.05815 1.000 61.28380 212 VAL A CA 1
ATOM 2364 C C . VAL B 2 191 ? -51.00441 -9.51202 -4.83603 1.000 65.65533 212 VAL A C 1
ATOM 2365 O O . VAL B 2 191 ? -51.45403 -10.49752 -5.43343 1.000 64.18824 212 VAL A O 1
ATOM 2369 N N . ASP B 2 192 ? -51.61512 -8.31854 -4.82135 1.000 70.53041 213 ASP A N 1
ATOM 2370 C CA . ASP B 2 192 ? -52.79602 -7.99553 -5.62602 1.000 63.79031 213 ASP A CA 1
ATOM 2371 C C . ASP B 2 192 ? -52.33403 -7.43105 -6.96283 1.000 63.97819 213 ASP A C 1
ATOM 2372 O O . ASP B 2 192 ? -51.49454 -6.52544 -7.00321 1.000 62.69340 213 ASP A O 1
ATOM 2377 N N . ALA B 2 193 ? -52.90463 -7.94168 -8.04799 1.000 65.29485 214 ALA A N 1
ATOM 2378 C CA . ALA B 2 193 ? -52.54814 -7.53440 -9.39839 1.000 63.51369 214 ALA A CA 1
ATOM 2379 C C . ALA B 2 193 ? -53.83066 -7.13532 -10.11012 1.000 68.29604 214 ALA A C 1
ATOM 2380 O O . ALA B 2 193 ? -54.77430 -7.92482 -10.16884 1.000 64.92892 214 ALA A O 1
ATOM 2382 N N . VAL B 2 194 ? -53.87252 -5.90667 -10.62147 1.000 74.11712 215 VAL A N 1
ATOM 2383 C CA . VAL B 2 194 ? -55.04202 -5.36051 -11.30609 1.000 68.07840 215 VAL A CA 1
ATOM 2384 C C . VAL B 2 194 ? -54.59183 -4.89256 -12.68299 1.000 70.48985 215 VAL A C 1
ATOM 2385 O O . VAL B 2 194 ? -53.64344 -4.10783 -12.79578 1.000 74.96330 215 VAL A O 1
ATOM 2389 N N . HIS B 2 195 ? -55.24501 -5.39426 -13.72920 1.000 72.14300 216 HIS A N 1
ATOM 2390 C CA . HIS B 2 195 ? -54.94306 -4.99997 -15.10373 1.000 74.76678 216 HIS A CA 1
ATOM 2391 C C . HIS B 2 195 ? -56.23995 -4.58381 -15.77466 1.000 77.01597 216 HIS A C 1
ATOM 2392 O O . HIS B 2 195 ? -57.05858 -5.43934 -16.12766 1.000 73.79779 216 HIS A O 1
ATOM 2399 N N . LYS B 2 196 ? -56.40631 -3.27477 -15.97798 1.000 87.99890 217 LYS A N 1
ATOM 2400 C CA . LYS B 2 196 ? -57.67347 -2.72709 -16.44050 1.000 75.60328 217 LYS A CA 1
ATOM 2401 C C . LYS B 2 196 ? -58.75475 -3.12446 -15.44984 1.000 73.14770 217 LYS A C 1
ATOM 2402 O O . LYS B 2 196 ? -58.75834 -2.64370 -14.31130 1.000 66.56736 217 LYS A O 1
ATOM 2408 N N . LEU B 2 197 ? -59.65993 -4.01822 -15.85965 1.000 76.83876 218 LEU A N 1
ATOM 2409 C CA . LEU B 2 197 ? -60.78606 -4.41576 -15.02233 1.000 73.38287 218 LEU A CA 1
ATOM 2410 C C . LEU B 2 197 ? -60.64214 -5.82395 -14.46127 1.000 73.67729 218 LEU A C 1
ATOM 2411 O O . LEU B 2 197 ? -61.54514 -6.29340 -13.74947 1.000 73.06855 218 LEU A O 1
ATOM 2416 N N . LYS B 2 198 ? -59.52685 -6.49649 -14.74369 1.000 73.28885 219 LYS A N 1
ATOM 2417 C CA . LYS B 2 198 ? -59.27338 -7.85521 -14.28748 1.000 72.82480 219 LYS A CA 1
ATOM 2418 C C . LYS B 2 198 ? -58.45285 -7.81864 -13.00136 1.000 71.92191 219 LYS A C 1
ATOM 2419 O O . LYS B 2 198 ? -57.37479 -7.21537 -12.95724 1.000 70.71447 219 LYS A O 1
ATOM 2425 N N . TYR B 2 199 ? -58.96382 -8.47277 -11.96757 1.000 66.61073 220 TYR A N 1
ATOM 2426 C CA . TYR B 2 199 ? -58.31324 -8.59415 -10.66921 1.000 63.11208 220 TYR A CA 1
ATOM 2427 C C . TYR B 2 199 ? -57.76827 -10.00516 -10.48296 1.000 67.57636 220 TYR A C 1
ATOM 2428 O O . TYR B 2 199 ? -58.49687 -10.98338 -10.67768 1.000 72.77798 220 TYR A O 1
ATOM 2437 N N . GLU B 2 200 ? -56.50459 -10.11135 -10.08435 1.000 66.85100 221 GLU A N 1
ATOM 2438 C CA . GLU B 2 200 ? -55.91102 -11.37735 -9.66963 1.000 65.84673 221 GLU A CA 1
ATOM 2439 C C . GLU B 2 200 ? -55.18899 -11.17548 -8.34538 1.000 70.68860 221 GLU A C 1
ATOM 2440 O O . GLU B 2 200 ? -54.91455 -10.04272 -7.93748 1.000 65.86044 221 GLU A O 1
ATOM 2446 N N . ASN B 2 201 ? -54.89191 -12.27760 -7.65411 1.000 66.33975 222 ASN A N 1
ATOM 2447 C CA . ASN B 2 201 ? -53.97522 -12.14971 -6.53435 1.000 66.16731 222 ASN A CA 1
ATOM 2448 C C . ASN B 2 201 ? -53.16092 -13.42752 -6.41266 1.000 68.13692 222 ASN A C 1
ATOM 2449 O O . ASN B 2 201 ? -53.53463 -14.48687 -6.91649 1.000 67.20146 222 ASN A O 1
ATOM 2454 N N . TYR B 2 202 ? -52.01251 -13.28578 -5.77270 1.000 67.94247 223 TYR A N 1
ATOM 2455 C CA . TYR B 2 202 ? -51.00965 -14.32640 -5.66317 1.000 65.92207 223 TYR A CA 1
ATOM 2456 C C . TYR B 2 202 ? -50.52795 -14.36128 -4.22816 1.000 66.08183 223 TYR A C 1
ATOM 2457 O O . TYR B 2 202 ? -50.48798 -13.33319 -3.54615 1.000 65.43358 223 TYR A O 1
ATOM 2466 N N . THR B 2 203 ? -50.16969 -15.55382 -3.77800 1.000 66.51709 224 THR A N 1
ATOM 2467 C CA . THR B 2 203 ? -49.70450 -15.75437 -2.41858 1.000 65.40266 224 THR A CA 1
ATOM 2468 C C . THR B 2 203 ? -48.55648 -16.74331 -2.44804 1.000 71.35268 224 THR A C 1
ATOM 2469 O O . THR B 2 203 ? -48.57118 -17.70118 -3.22564 1.000 74.64517 224 THR A O 1
ATOM 2473 N N . SER B 2 204 ? -47.54329 -16.46964 -1.63490 1.000 72.42853 225 SER A N 1
ATOM 2474 C CA . SER B 2 204 ? -46.40617 -17.35536 -1.44325 1.000 64.66616 225 SER A CA 1
ATOM 2475 C C . SER B 2 204 ? -46.14821 -17.44291 0.04891 1.000 63.54569 225 SER A C 1
ATOM 2476 O O . SER B 2 204 ? -46.08158 -16.41076 0.72927 1.000 64.84868 225 SER A O 1
ATOM 2479 N N . SER B 2 205 ? -46.02149 -18.67462 0.54307 1.000 62.44917 226 SER A N 1
ATOM 2480 C CA . SER B 2 205 ? -45.87950 -18.99914 1.95905 1.000 60.88554 226 SER A CA 1
ATOM 2481 C C . SER B 2 205 ? -44.52944 -19.68087 2.18748 1.000 61.73687 226 SER A C 1
ATOM 2482 O O . SER B 2 205 ? -44.17806 -20.60920 1.44912 1.000 61.01166 226 SER A O 1
ATOM 2485 N N . PHE B 2 206 ? -43.77590 -19.24137 3.20499 1.000 56.17091 227 PHE A N 1
ATOM 2486 C CA . PHE B 2 206 ? -42.40843 -19.74758 3.36793 1.000 56.45472 227 PHE A CA 1
ATOM 2487 C C . PHE B 2 206 ? -41.86294 -19.44409 4.76474 1.000 55.75045 227 PHE A C 1
ATOM 2488 O O . PHE B 2 206 ? -42.35937 -18.57050 5.48195 1.000 50.12984 227 PHE A O 1
ATOM 2496 N N . PHE B 2 207 ? -40.80900 -20.17331 5.12704 1.000 56.10847 228 PHE A N 1
ATOM 2497 C CA . PHE B 2 207 ? -39.96836 -19.86336 6.27730 1.000 57.50795 228 PHE A CA 1
ATOM 2498 C C . PHE B 2 207 ? -38.73036 -19.13461 5.79121 1.000 53.84943 228 PHE A C 1
ATOM 2499 O O . PHE B 2 207 ? -38.19593 -19.45151 4.72622 1.000 56.76398 228 PHE A O 1
ATOM 2507 N N . ILE B 2 208 ? -38.27855 -18.15043 6.57210 1.000 55.39714 229 ILE A N 1
ATOM 2508 C CA . ILE B 2 208 ? -37.06217 -17.43677 6.18605 1.000 54.67324 229 ILE A CA 1
ATOM 2509 C C . ILE B 2 208 ? -35.91467 -18.41696 5.99686 1.000 50.65189 229 ILE A C 1
ATOM 2510 O O . ILE B 2 208 ? -35.21014 -18.36565 4.98640 1.000 52.74440 229 ILE A O 1
ATOM 2515 N N . ARG B 2 209 ? -35.74697 -19.36500 6.92979 1.000 52.96350 230 ARG A N 1
ATOM 2516 C CA . ARG B 2 209 ? -34.66092 -20.34415 6.81015 1.000 58.33542 230 ARG A CA 1
ATOM 2517 C C . ARG B 2 209 ? -34.65913 -21.04802 5.45579 1.000 56.54060 230 ARG A C 1
ATOM 2518 O O . ARG B 2 209 ? -33.58618 -21.41107 4.96629 1.000 60.84578 230 ARG A O 1
ATOM 2526 N N . ASP B 2 210 ? -35.82907 -21.24192 4.82183 1.000 50.65818 231 ASP A N 1
ATOM 2527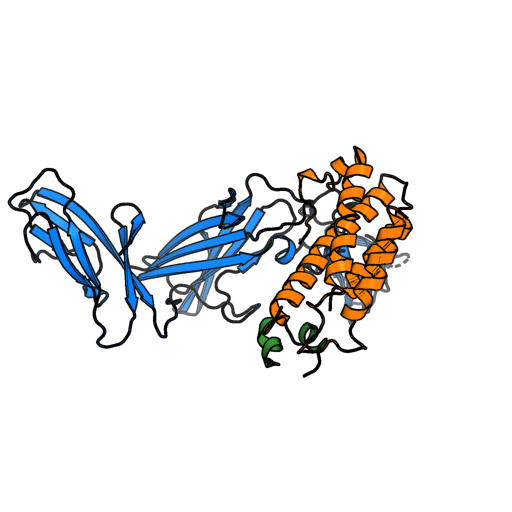 C CA . ASP B 2 210 ? -35.84579 -21.97149 3.55701 1.000 52.66961 231 ASP A CA 1
ATOM 2528 C C . ASP B 2 210 ? -35.51527 -21.10946 2.35498 1.000 55.54862 231 ASP A C 1
ATOM 2529 O O . ASP B 2 210 ? -35.36235 -21.64926 1.25712 1.000 53.35888 231 ASP A O 1
ATOM 2534 N N . ILE B 2 211 ? -35.43142 -19.79479 2.51403 1.000 52.95183 232 ILE A N 1
ATOM 2535 C CA . ILE B 2 211 ? -35.16163 -18.90199 1.39956 1.000 53.85217 232 ILE A CA 1
ATOM 2536 C C . ILE B 2 211 ? -33.81982 -18.21271 1.56986 1.000 57.42242 232 ILE A C 1
ATOM 2537 O O . ILE B 2 211 ? -33.47164 -17.30899 0.79233 1.000 54.94458 232 ILE A O 1
ATOM 2542 N N . ILE B 2 212 ? -33.03530 -18.66137 2.55042 1.000 60.66559 233 ILE A N 1
ATOM 2543 C CA . ILE B 2 212 ? -31.70475 -18.13219 2.78225 1.000 56.54006 233 ILE A CA 1
ATOM 2544 C C . ILE B 2 212 ? -30.82016 -18.42848 1.58439 1.000 58.44358 233 ILE A C 1
ATOM 2545 O O . ILE B 2 212 ? -30.83334 -19.53914 1.03300 1.000 59.50726 233 ILE A O 1
ATOM 2550 N N . LYS B 2 213 ? -30.08130 -17.41050 1.15157 1.000 59.80117 234 LYS A N 1
ATOM 2551 C CA . LYS B 2 213 ? -29.04492 -17.54760 0.13342 1.000 60.33935 234 LYS A CA 1
ATOM 2552 C C . LYS B 2 213 ? -27.99564 -16.51576 0.51320 1.000 60.71104 234 LYS A C 1
ATOM 2553 O O . LYS B 2 213 ? -28.20515 -15.31266 0.30366 1.000 62.34338 234 LYS A O 1
ATOM 2559 N N . PRO B 2 214 ? -26.89364 -16.93259 1.13099 1.000 64.05679 235 PRO A N 1
ATOM 2560 C CA . PRO B 2 214 ? -25.90380 -15.96063 1.60709 1.000 61.77263 235 PRO A CA 1
ATOM 2561 C C . PRO B 2 214 ? -25.25165 -15.22330 0.44605 1.000 64.09269 235 PRO A C 1
ATOM 2562 O O . PRO B 2 214 ? -25.26525 -15.66512 -0.70627 1.000 60.30560 235 PRO A O 1
ATOM 2566 N N . ASP B 2 215 ? -24.68728 -14.06062 0.76664 1.000 64.24390 236 ASP A N 1
ATOM 2567 C CA . ASP B 2 215 ? -23.85505 -13.35995 -0.19170 1.000 66.24699 236 ASP A CA 1
ATOM 2568 C C . ASP B 2 215 ? -22.54299 -14.13226 -0.34919 1.000 69.70619 236 ASP A C 1
ATOM 2569 O O . ASP B 2 215 ? -22.18342 -14.95034 0.50746 1.000 60.80902 236 ASP A O 1
ATOM 2574 N N . PRO B 2 216 ? -21.83213 -13.92977 -1.45224 1.000 70.40270 237 PRO A N 1
ATOM 2575 C CA . PRO B 2 216 ? -20.59412 -14.68087 -1.68171 1.000 72.07974 237 PRO A CA 1
ATOM 2576 C C . PRO B 2 216 ? -19.55177 -14.33053 -0.63541 1.000 67.05944 237 PRO A C 1
ATOM 2577 O O . PRO B 2 216 ? -19.62387 -13.26946 0.00259 1.000 70.44679 237 PRO A O 1
ATOM 2581 N N . PRO B 2 217 ? -18.56974 -15.19327 -0.42642 1.000 70.25216 238 PRO A N 1
ATOM 2582 C CA . PRO B 2 217 ? -17.48173 -14.86421 0.51237 1.000 72.09804 238 PRO A CA 1
ATOM 2583 C C . PRO B 2 217 ? -16.66979 -13.65966 0.03516 1.000 75.42244 238 PRO A C 1
ATOM 2584 O O . PRO B 2 217 ? -16.37709 -13.51598 -1.15547 1.000 74.56034 238 PRO A O 1
ATOM 2588 N N . LYS B 2 218 ? -16.29706 -12.78869 0.97404 1.000 75.77200 239 LYS A N 1
ATOM 2589 C CA . LYS B 2 218 ? -15.51767 -11.59862 0.64418 1.000 82.34403 239 LYS A CA 1
ATOM 2590 C C . LYS B 2 218 ? -14.01820 -11.82439 0.84553 1.000 85.95180 239 LYS A C 1
ATOM 2591 O O . LYS B 2 218 ? -13.58240 -12.66467 1.65019 1.000 78.58584 239 LYS A O 1
ATOM 2597 N N . ASN B 2 219 ? -13.23194 -11.03991 0.09116 1.000 87.23204 240 ASN A N 1
ATOM 2598 C CA . ASN B 2 219 ? -11.78221 -10.93582 0.26668 1.000 86.05105 240 ASN A CA 1
ATOM 2599 C C . ASN B 2 219 ? -11.06530 -12.23744 -0.07687 1.000 85.46472 240 ASN A C 1
ATOM 2600 O O . ASN B 2 219 ? -10.13575 -12.66065 0.61597 1.000 86.77404 240 ASN A O 1
ATOM 2605 N N . LEU B 2 220 ? -11.50002 -12.87134 -1.16047 1.000 83.30864 241 LEU A N 1
ATOM 2606 C CA . LEU B 2 220 ? -10.85223 -14.09669 -1.61564 1.000 86.88991 241 LEU A CA 1
ATOM 2607 C C . LEU B 2 220 ? -9.40975 -13.79128 -1.99258 1.000 91.52780 241 LEU A C 1
ATOM 2608 O O . LEU B 2 220 ? -9.16214 -12.98174 -2.89172 1.000 98.70531 241 LEU A O 1
ATOM 2613 N N . GLN B 2 221 ? -8.45795 -14.42898 -1.30708 1.000 90.13256 242 GLN A N 1
ATOM 2614 C CA . GLN B 2 221 ? -7.04706 -14.11146 -1.48796 1.000 90.73046 242 GLN A CA 1
ATOM 2615 C C . GLN B 2 221 ? -6.22294 -15.38588 -1.61253 1.000 96.61338 242 GLN A C 1
ATOM 2616 O O . GLN B 2 221 ? -6.61574 -16.45866 -1.14532 1.000 93.06185 242 GLN A O 1
ATOM 2622 N N . LEU B 2 222 ? -5.05936 -15.24655 -2.25674 1.000 102.62978 243 LEU A N 1
ATOM 2623 C CA . LEU B 2 222 ? -4.12949 -16.34364 -2.49933 1.000 94.54503 243 LEU A CA 1
ATOM 2624 C C . LEU B 2 222 ? -2.77080 -16.00631 -1.89488 1.000 95.22736 243 LEU A C 1
ATOM 2625 O O . LEU B 2 222 ? -2.29584 -14.87118 -2.00466 1.000 97.61178 243 LEU A O 1
ATOM 2630 N N . LYS B 2 223 ? -2.14887 -16.99417 -1.25176 1.000 100.18025 244 LYS A N 1
ATOM 2631 C CA . LYS B 2 223 ? -0.82041 -16.83089 -0.67331 1.000 100.48953 244 LYS A CA 1
ATOM 2632 C C . LYS B 2 223 ? 0.01470 -18.07638 -0.95723 1.000 105.41092 244 LYS A C 1
ATOM 2633 O O . LYS B 2 223 ? -0.28954 -19.15325 -0.43081 1.000 100.35088 244 LYS A O 1
ATOM 2635 N N . PRO B 2 224 ? 1.05688 -17.98193 -1.78660 1.000 110.89285 245 PRO A N 1
ATOM 2636 C CA . PRO B 2 224 ? 1.86439 -19.16845 -2.10187 1.000 112.02407 245 PRO A CA 1
ATOM 2637 C C . PRO B 2 224 ? 2.96311 -19.41803 -1.07669 1.000 107.58976 245 PRO A C 1
ATOM 2638 O O . PRO B 2 224 ? 3.54990 -18.48846 -0.52004 1.000 104.16675 245 PRO A O 1
ATOM 2642 N N . LEU B 2 225 ? 3.24325 -20.70058 -0.84006 1.000 110.36831 246 LEU A N 1
ATOM 2643 C CA . LEU B 2 225 ? 4.30148 -21.10795 0.09505 1.000 110.40697 246 LEU A CA 1
ATOM 2644 C C . LEU B 2 225 ? 5.57034 -21.58118 -0.63358 1.000 109.29456 246 LEU A C 1
ATOM 2645 O O . LEU B 2 225 ? 5.74330 -22.77310 -0.92780 1.000 112.33025 246 LEU A O 1
ATOM 2647 N N . VAL B 2 231 ? -0.62000 -23.09607 -2.19085 1.000 98.71523 252 VAL A N 1
ATOM 2648 C CA . VAL B 2 231 ? -1.22256 -21.79295 -1.88634 1.000 103.38902 252 VAL A CA 1
ATOM 2649 C C . VAL B 2 231 ? -2.28705 -21.88887 -0.78038 1.000 94.83391 252 VAL A C 1
ATOM 2650 O O . VAL B 2 231 ? -3.08044 -22.83047 -0.75160 1.000 91.55514 252 VAL A O 1
ATOM 2654 N N . GLU B 2 232 ? -2.28380 -20.91072 0.12793 1.000 95.14924 253 GLU A N 1
ATOM 2655 C CA . GLU B 2 232 ? -3.28088 -20.81315 1.19028 1.000 97.58228 253 GLU A CA 1
ATOM 2656 C C . GLU B 2 232 ? -4.41724 -19.89924 0.72596 1.000 100.49549 253 GLU A C 1
ATOM 2657 O O . GLU B 2 232 ? -4.23681 -18.67935 0.58750 1.000 96.09855 253 GLU A O 1
ATOM 2663 N N . VAL B 2 233 ? -5.58734 -20.49072 0.48909 1.000 91.02775 254 VAL A N 1
ATOM 2664 C CA . VAL B 2 233 ? -6.78014 -19.73127 0.13486 1.000 88.81060 254 VAL A CA 1
ATOM 2665 C C . VAL B 2 233 ? -7.43318 -19.22732 1.41481 1.000 86.63298 254 VAL A C 1
ATOM 2666 O O . VAL B 2 233 ? -7.64318 -19.99093 2.36670 1.000 87.72594 254 VAL A O 1
ATOM 2670 N N . SER B 2 234 ? -7.75188 -17.93926 1.44780 1.000 84.48412 255 SER A N 1
ATOM 2671 C CA . SER B 2 234 ? -8.36973 -17.34066 2.61907 1.000 82.61114 255 SER A CA 1
ATOM 2672 C C . SER B 2 234 ? -9.49375 -16.41142 2.17383 1.000 83.96673 255 SER A C 1
ATOM 2673 O O . SER B 2 234 ? -9.43096 -15.80203 1.09970 1.000 84.31744 255 SER A O 1
ATOM 2676 N N . TRP B 2 235 ? -10.53806 -16.33840 2.99106 1.000 79.47290 256 TRP A N 1
ATOM 2677 C CA . TRP B 2 235 ? -11.69303 -15.50607 2.70663 1.000 78.56933 256 TRP A CA 1
ATOM 2678 C C . TRP B 2 235 ? -12.30494 -15.09554 4.03839 1.000 81.58462 256 TRP A C 1
ATOM 2679 O O . TRP B 2 235 ? -11.85054 -15.51094 5.11218 1.000 79.97066 256 TRP A O 1
ATOM 2690 N N . GLU B 2 236 ? -13.34290 -14.26817 3.96593 1.000 82.28019 257 GLU A N 1
ATOM 2691 C CA . GLU B 2 236 ? -14.09062 -13.87327 5.14639 1.000 78.02258 257 GLU A CA 1
ATOM 2692 C C . GLU B 2 236 ? -15.57828 -14.06223 4.89462 1.000 72.35331 257 GLU A C 1
ATOM 2693 O O . GLU B 2 236 ? -16.03325 -14.16867 3.75028 1.000 65.46267 257 GLU A O 1
ATOM 2699 N N . TYR B 2 237 ? -16.32517 -14.11521 5.99373 1.000 67.97272 258 TYR A N 1
ATOM 2700 C CA . TYR B 2 237 ? -17.77703 -14.12077 5.92359 1.000 70.87737 258 TYR A CA 1
ATOM 2701 C C . TYR B 2 237 ? -18.26585 -12.89110 5.15269 1.000 74.76218 258 TYR A C 1
ATOM 2702 O O . TYR B 2 237 ? -17.64077 -11.82048 5.19940 1.000 68.24593 258 TYR A O 1
ATOM 2711 N N . PRO B 2 238 ? -19.36986 -13.01642 4.41826 1.000 72.50020 259 PRO A N 1
ATOM 2712 C CA . PRO B 2 238 ? -19.97521 -11.82973 3.80510 1.000 70.01736 259 PRO A CA 1
ATOM 2713 C C . PRO B 2 238 ? -20.45289 -10.85847 4.87876 1.000 68.66098 259 PRO A C 1
ATOM 2714 O O . PRO B 2 238 ? -20.78211 -11.25017 6.00153 1.000 69.17134 259 PRO A O 1
ATOM 2718 N N . ASP B 2 239 ? -20.44430 -9.56560 4.54047 1.000 76.63253 260 ASP A N 1
ATOM 2719 C CA . ASP B 2 239 ? -20.83011 -8.54428 5.51307 1.000 73.47166 260 ASP A CA 1
ATOM 2720 C C . ASP B 2 239 ? -22.30342 -8.61007 5.85168 1.000 73.05767 260 ASP A C 1
ATOM 2721 O O . ASP B 2 239 ? -22.70364 -8.16431 6.93454 1.000 74.82471 260 ASP A O 1
ATOM 2726 N N . THR B 2 240 ? -23.11830 -9.16587 4.96298 1.000 66.32564 261 THR A N 1
ATOM 2727 C CA . THR B 2 240 ? -24.54473 -9.17735 5.20565 1.000 68.00548 261 THR A CA 1
ATOM 2728 C C . THR B 2 240 ? -25.00046 -10.39690 5.99456 1.000 68.08424 261 THR A C 1
ATOM 2729 O O . THR B 2 240 ? -26.16132 -10.43697 6.41797 1.000 63.78771 261 THR A O 1
ATOM 2733 N N . TRP B 2 241 ? -24.12334 -11.37276 6.22916 1.000 65.25965 262 TRP A N 1
ATOM 2734 C CA . TRP B 2 241 ? -24.51259 -12.54990 6.99804 1.000 65.78289 262 TRP A CA 1
ATOM 2735 C C . TRP B 2 241 ? -24.74072 -12.19749 8.46970 1.000 59.89519 262 TRP A C 1
ATOM 2736 O O . TRP B 2 241 ? -24.07435 -11.33556 9.03097 1.000 60.82028 262 TRP A O 1
ATOM 2747 N N . SER B 2 242 ? -25.69644 -12.88373 9.09220 1.000 62.89640 263 SER A N 1
ATOM 2748 C CA . SER B 2 242 ? -26.02956 -12.66892 10.49920 1.000 59.17192 263 SER A CA 1
ATOM 2749 C C . SER B 2 242 ? -24.80116 -12.85611 11.39387 1.000 63.50940 263 SER A C 1
ATOM 2750 O O . SER B 2 242 ? -23.85013 -13.56791 11.05473 1.000 62.82135 263 SER A O 1
ATOM 2753 N N . THR B 2 243 ? -24.83914 -12.21980 12.56011 1.000 60.31124 264 THR A N 1
ATOM 2754 C CA . THR B 2 243 ? -23.78658 -12.29170 13.56279 1.000 56.94001 264 THR A CA 1
ATOM 2755 C C . THR B 2 243 ? -24.37504 -12.67252 14.91472 1.000 61.50205 264 THR A C 1
ATOM 2756 O O . THR B 2 243 ? -25.58612 -12.53254 15.13100 1.000 65.03825 264 THR A O 1
ATOM 2760 N N . PRO B 2 244 ? -23.55834 -13.19778 15.83708 1.000 64.74947 265 PRO A N 1
ATOM 2761 C CA . PRO B 2 244 ? -22.14734 -13.60392 15.71785 1.000 62.85096 265 PRO A CA 1
ATOM 2762 C C . PRO B 2 244 ? -21.95052 -14.85252 14.88645 1.000 64.22008 265 PRO A C 1
ATOM 2763 O O . PRO B 2 244 ? -22.79142 -15.76982 14.87673 1.000 65.54233 265 PRO A O 1
ATOM 2767 N N . HIS B 2 245 ? -20.80902 -14.92358 14.19575 1.000 62.91727 266 HIS A N 1
ATOM 2768 C CA . HIS B 2 245 ? -20.51679 -16.06693 13.34114 1.000 61.76298 266 HIS A CA 1
ATOM 2769 C C . HIS B 2 245 ? -20.31508 -17.35192 14.13426 1.000 63.02203 266 HIS A C 1
ATOM 2770 O O . HIS B 2 245 ? -20.57675 -18.43290 13.60010 1.000 62.33679 266 HIS A O 1
ATOM 2777 N N . SER B 2 246 ? -19.89940 -17.27397 15.40517 1.000 64.25209 267 SER A N 1
ATOM 2778 C CA . SER B 2 246 ? -19.78957 -18.49251 16.20998 1.000 61.54545 267 SER A CA 1
ATOM 2779 C C . SER B 2 246 ? -21.14821 -19.12939 16.45443 1.000 68.61078 267 SER A C 1
ATOM 2780 O O . SER B 2 246 ? -21.22153 -20.28773 16.89158 1.000 67.60426 267 SER A O 1
ATOM 2783 N N . TYR B 2 247 ? -22.22133 -18.36453 16.23846 1.000 68.68580 268 TYR A N 1
ATOM 2784 C CA . TYR B 2 247 ? -23.59090 -18.85624 16.28227 1.000 63.55382 268 TYR A CA 1
ATOM 2785 C C . TYR B 2 247 ? -24.09789 -19.18961 14.87979 1.000 58.08888 268 TYR A C 1
ATOM 2786 O O . TYR B 2 247 ? -24.31874 -20.36086 14.56590 1.000 63.80426 268 TYR A O 1
ATOM 2795 N N . PHE B 2 248 ? -24.23450 -18.18732 14.00951 1.000 59.75187 269 PHE A N 1
ATOM 2796 C CA . PHE B 2 248 ? -24.72231 -18.39616 12.64105 1.000 61.80733 269 PHE A CA 1
ATOM 2797 C C . PHE B 2 248 ? -23.55090 -18.81383 11.74075 1.000 62.66856 269 PHE A C 1
ATOM 2798 O O . PHE B 2 248 ? -23.03172 -18.04505 10.92931 1.000 59.96099 269 PHE A O 1
ATOM 2806 N N . SER B 2 249 ? -23.16550 -20.08032 11.85163 1.000 60.03261 270 SER A N 1
ATOM 2807 C CA . SER B 2 249 ? -21.97635 -20.58293 11.17866 1.000 62.61160 270 SER A CA 1
ATOM 2808 C C . SER B 2 249 ? -22.23828 -20.85371 9.70417 1.000 62.84239 270 SER A C 1
ATOM 2809 O O . SER B 2 249 ? -23.33253 -21.27582 9.31044 1.000 62.59101 270 SER A O 1
ATOM 2812 N N . LEU B 2 250 ? -21.20390 -20.63130 8.89245 1.000 59.60216 271 LEU A N 1
ATOM 2813 C CA . LEU B 2 250 ? -21.21648 -20.95118 7.47353 1.000 62.17449 271 LEU A CA 1
ATOM 2814 C C . LEU B 2 250 ? -20.25175 -22.09331 7.18138 1.000 64.94264 271 LEU A C 1
ATOM 2815 O O . LEU B 2 250 ? -19.19693 -22.22132 7.81551 1.000 66.53386 271 LEU A O 1
ATOM 2820 N N . THR B 2 251 ? -20.60715 -22.91974 6.20664 1.000 60.99978 272 THR A N 1
ATOM 2821 C CA . THR B 2 251 ? -19.65280 -23.86365 5.64894 1.000 62.73933 272 THR A CA 1
ATOM 2822 C C . THR B 2 251 ? -19.34259 -23.44238 4.21760 1.000 63.87430 272 THR A C 1
ATOM 2823 O O . THR B 2 251 ? -20.10734 -22.69982 3.58700 1.000 65.63156 272 THR A O 1
ATOM 2827 N N . PHE B 2 252 ? -18.18788 -23.88028 3.71096 1.000 64.03409 273 PHE A N 1
ATOM 2828 C CA . PHE B 2 252 ? -17.71343 -23.41500 2.41250 1.000 67.36578 273 PHE A CA 1
ATOM 2829 C C . PHE B 2 252 ? -17.34616 -24.58145 1.50033 1.000 69.41711 273 PHE A C 1
ATOM 2830 O O . PHE B 2 252 ? -17.04824 -25.68969 1.95867 1.000 68.07900 273 PHE A O 1
ATOM 2838 N N . CYS B 2 253 ? -17.42635 -24.31749 0.19339 1.000 69.94376 274 CYS A N 1
ATOM 2839 C CA . CYS B 2 253 ? -16.94736 -25.20630 -0.85748 1.000 67.29864 274 CYS A CA 1
ATOM 2840 C C . CYS B 2 253 ? -15.92381 -24.43800 -1.68239 1.000 71.05464 274 CYS A C 1
ATOM 2841 O O . CYS B 2 253 ? -16.24743 -23.38635 -2.24733 1.000 72.42810 274 CYS A O 1
ATOM 2844 N N . VAL B 2 254 ? -14.68881 -24.94896 -1.73269 1.000 76.47421 275 VAL A N 1
ATOM 2845 C CA . VAL B 2 254 ? -13.60373 -24.36741 -2.52983 1.000 76.51576 275 VAL A CA 1
ATOM 2846 C C . VAL B 2 254 ? -13.39433 -25.23288 -3.76563 1.000 77.71685 275 VAL A C 1
ATOM 2847 O O . VAL B 2 254 ? -13.21251 -26.45090 -3.65138 1.000 76.25335 275 VAL A O 1
ATOM 2851 N N . GLN B 2 255 ? -13.41638 -24.61312 -4.94629 1.000 81.93048 276 GLN A N 1
ATOM 2852 C CA . GLN B 2 255 ? -13.31512 -25.32995 -6.21425 1.000 84.19280 276 GLN A CA 1
ATOM 2853 C C . GLN B 2 255 ? -12.10610 -24.84521 -7.00454 1.000 89.35509 276 GLN A C 1
ATOM 2854 O O . GLN B 2 255 ? -11.87452 -23.63405 -7.12213 1.000 89.98467 276 GLN A O 1
ATOM 2860 N N . VAL B 2 256 ? -11.34543 -25.79051 -7.55375 1.000 87.88950 277 VAL A N 1
ATOM 2861 C CA . VAL B 2 256 ? -10.27190 -25.50170 -8.49769 1.000 87.72651 277 VAL A CA 1
ATOM 2862 C C . VAL B 2 256 ? -10.69583 -26.03258 -9.85670 1.000 90.65329 277 VAL A C 1
ATOM 2863 O O . VAL B 2 256 ? -11.13046 -27.18461 -9.97325 1.000 93.47991 277 VAL A O 1
ATOM 2867 N N . GLN B 2 257 ? -10.58904 -25.19018 -10.87754 1.000 90.29008 278 GLN A N 1
ATOM 2868 C CA . GLN B 2 257 ? -11.06199 -25.56430 -12.19772 1.000 95.02295 278 GLN A CA 1
ATOM 2869 C C . GLN B 2 257 ? -10.32065 -24.72980 -13.22767 1.000 102.81700 278 GLN A C 1
ATOM 2870 O O . GLN B 2 257 ? -10.11230 -23.53038 -13.02715 1.000 103.30810 278 GLN A O 1
ATOM 2876 N N . GLY B 2 258 ? -9.91003 -25.38055 -14.31381 1.000 107.86598 279 GLY A N 1
ATOM 2877 C CA . GLY B 2 258 ? -9.16760 -24.72588 -15.37433 1.000 108.72815 279 GLY A CA 1
ATOM 2878 C C . GLY B 2 258 ? -9.92583 -23.58100 -16.01385 1.000 111.40799 279 GLY A C 1
ATOM 2879 O O . GLY B 2 258 ? -9.72994 -22.42189 -15.64552 1.000 111.37829 279 GLY A O 1
ATOM 2880 N N . LYS B 2 265 ? -11.97424 -31.06472 -12.05211 1.000 100.76837 286 LYS A N 1
ATOM 2881 C CA . LYS B 2 265 ? -12.04930 -30.08944 -10.96873 1.000 95.84066 286 LYS A CA 1
ATOM 2882 C C . LYS B 2 265 ? -11.66152 -30.70303 -9.61701 1.000 92.69032 286 LYS A C 1
ATOM 2883 O O . LYS B 2 265 ? -11.69793 -31.91927 -9.43929 1.000 94.24660 286 LYS A O 1
ATOM 2885 N N . ASP B 2 266 ? -11.28139 -29.84900 -8.66956 1.000 91.09526 287 ASP A N 1
ATOM 2886 C CA . ASP B 2 266 ? -10.97284 -30.25834 -7.30494 1.000 87.63424 287 ASP A CA 1
ATOM 2887 C C . ASP B 2 266 ? -11.83564 -29.44538 -6.35110 1.000 88.74089 287 ASP A C 1
ATOM 2888 O O . ASP B 2 266 ? -11.81744 -28.20982 -6.39596 1.000 86.11273 287 ASP A O 1
ATOM 2893 N N . ARG B 2 267 ? -12.58009 -30.13228 -5.48410 1.000 86.65078 288 ARG A N 1
ATOM 2894 C CA . ARG B 2 267 ? -13.43968 -29.47442 -4.50963 1.000 81.25649 288 ARG A CA 1
ATOM 2895 C C . ARG B 2 267 ? -13.02716 -29.86012 -3.09344 1.000 79.14077 288 ARG A C 1
ATOM 2896 O O . ARG B 2 267 ? -12.70939 -31.02592 -2.81981 1.000 77.98863 288 ARG A O 1
ATOM 2904 N N . VAL B 2 268 ? -13.00824 -28.86465 -2.20369 1.000 72.79592 289 VAL A N 1
ATOM 2905 C CA . VAL B 2 268 ? -12.72611 -29.05919 -0.78636 1.000 72.58661 289 VAL A CA 1
ATOM 2906 C C . VAL B 2 268 ? -13.87625 -28.45187 0.01536 1.000 73.66667 289 VAL A C 1
ATOM 2907 O O . VAL B 2 268 ? -14.31852 -27.33428 -0.27468 1.000 69.64765 289 VAL A O 1
ATOM 2911 N N . PHE B 2 269 ? -14.36338 -29.19570 1.01194 1.000 70.21956 290 PHE A N 1
ATOM 2912 C CA . PHE B 2 269 ? -15.44602 -28.77402 1.89016 1.000 63.87726 290 PHE A CA 1
ATOM 2913 C C . PHE B 2 269 ? -14.89062 -28.51562 3.28506 1.000 63.51690 290 PHE A C 1
ATOM 2914 O O . PHE B 2 269 ? -14.40940 -29.43969 3.94227 1.000 69.09873 290 PHE A O 1
ATOM 2922 N N . THR B 2 270 ? -14.94683 -27.26360 3.73147 1.000 60.17001 291 THR A N 1
ATOM 2923 C CA . THR B 2 270 ? -14.38580 -26.88712 5.02027 1.000 62.01855 291 THR A CA 1
ATOM 2924 C C . THR B 2 270 ? -15.34534 -25.96183 5.75898 1.000 68.87281 291 THR A C 1
ATOM 2925 O O . THR B 2 270 ? -16.03358 -25.13615 5.14461 1.000 70.71870 291 THR A O 1
ATOM 2929 N N . ASP B 2 271 ? -15.38773 -26.11522 7.08326 1.000 63.13525 292 ASP A N 1
ATOM 2930 C CA . ASP B 2 271 ? -16.02806 -25.14052 7.95081 1.000 65.27732 292 ASP A CA 1
ATOM 2931 C C . ASP B 2 271 ? -15.10249 -23.98768 8.28262 1.000 68.72577 292 ASP A C 1
ATOM 2932 O O . ASP B 2 271 ? -15.57367 -22.94958 8.76018 1.000 68.31271 292 ASP A O 1
ATOM 2937 N N . LYS B 2 272 ? -13.80060 -24.15618 8.05329 1.000 73.15633 293 LYS A N 1
ATOM 2938 C CA . LYS B 2 272 ? -12.82344 -23.12633 8.36136 1.000 76.58018 293 LYS A CA 1
ATOM 2939 C C . LYS B 2 272 ? -12.87133 -22.02035 7.31121 1.000 73.19186 293 LYS A C 1
ATOM 2940 O O . LYS B 2 272 ? -13.40305 -22.19558 6.20869 1.0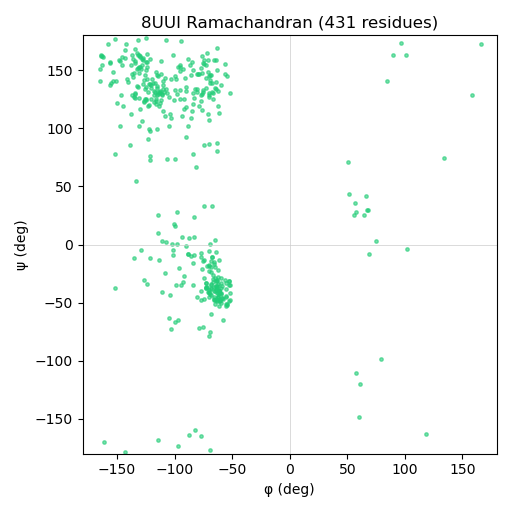00 67.29362 293 LYS A O 1
ATOM 2942 N N . THR B 2 273 ? -12.30817 -20.86857 7.67257 1.000 73.77987 294 THR A N 1
ATOM 2943 C CA . THR B 2 273 ? -12.24705 -19.72222 6.77803 1.000 77.47470 294 THR A CA 1
ATOM 2944 C C . THR B 2 273 ? -11.01886 -19.74043 5.88167 1.000 79.60033 294 THR A C 1
ATOM 2945 O O . THR B 2 273 ? -10.78500 -18.77581 5.14536 1.000 81.33159 294 THR A O 1
ATOM 2949 N N . SER B 2 274 ? -10.23769 -20.81061 5.91883 1.000 84.30988 295 SER A N 1
ATOM 2950 C CA . SER B 2 274 ? -9.04402 -20.92509 5.09878 1.000 87.30632 295 SER A CA 1
ATOM 2951 C C . SER B 2 274 ? -8.90444 -22.36997 4.65250 1.000 85.18104 295 SER A C 1
ATOM 2952 O O . SER B 2 274 ? -9.48621 -23.28505 5.24190 1.000 84.95342 295 SER A O 1
ATOM 2955 N N . ALA B 2 275 ? -8.12416 -22.56668 3.59809 1.000 84.91433 296 ALA A N 1
ATOM 2956 C CA . ALA B 2 275 ? -7.87040 -23.90886 3.10081 1.000 84.06929 296 ALA A CA 1
ATOM 2957 C C . ALA B 2 275 ? -6.66841 -23.84937 2.16992 1.000 86.09462 296 ALA A C 1
ATOM 2958 O O . ALA B 2 275 ? -6.27438 -22.77767 1.70592 1.000 91.60616 296 ALA A O 1
ATOM 2960 N N . THR B 2 276 ? -6.09217 -25.01656 1.90030 1.000 85.15331 297 THR A N 1
ATOM 2961 C CA . THR B 2 276 ? -4.87917 -25.13238 1.10440 1.000 86.84240 297 THR A CA 1
ATOM 2962 C C . THR B 2 276 ? -5.10889 -26.10224 -0.04346 1.000 86.11340 297 THR A C 1
ATOM 2963 O O . THR B 2 276 ? -5.47063 -27.26233 0.18115 1.000 86.12110 297 THR A O 1
ATOM 2967 N N . VAL B 2 277 ? -4.85935 -25.64189 -1.26676 1.000 88.17202 298 VAL A N 1
ATOM 2968 C CA . VAL B 2 277 ? -5.03526 -26.45666 -2.46227 1.000 90.94860 298 VAL A CA 1
ATOM 2969 C C . VAL B 2 277 ? -3.90999 -26.10622 -3.43580 1.000 96.07197 298 VAL A C 1
ATOM 2970 O O . VAL B 2 277 ? -3.18327 -25.12428 -3.25327 1.000 94.04557 298 VAL A O 1
ATOM 2974 N N . ILE B 2 278 ? -3.74851 -26.92593 -4.47253 1.000 93.64396 299 ILE A N 1
ATOM 2975 C CA . ILE B 2 278 ? -2.71178 -26.71186 -5.46730 1.000 99.40763 299 ILE A CA 1
ATOM 2976 C C . ILE B 2 278 ? -3.22818 -25.77742 -6.55637 1.000 101.29086 299 ILE A C 1
ATOM 2977 O O . ILE B 2 278 ? -4.42991 -25.68608 -6.81590 1.000 102.93961 299 ILE A O 1
ATOM 2982 N N . CYS B 2 279 ? -2.30480 -25.08439 -7.22159 1.000 103.17903 300 CYS A N 1
ATOM 2983 C CA . CYS B 2 279 ? -2.64897 -24.09845 -8.24063 1.000 105.51397 300 CYS A CA 1
ATOM 2984 C C . CYS B 2 279 ? -2.06478 -24.53928 -9.57554 1.000 106.60882 300 CYS A C 1
ATOM 2985 O O . CYS B 2 279 ? -0.85308 -24.74637 -9.68419 1.000 105.72735 300 CYS A O 1
ATOM 2988 N N . ARG B 2 280 ? -2.92141 -24.70106 -10.57789 1.000 104.85630 301 ARG A N 1
ATOM 2989 C CA . ARG B 2 280 ? -2.47926 -24.97476 -11.93572 1.000 100.38095 301 ARG A CA 1
ATOM 2990 C C . ARG B 2 280 ? -2.54473 -23.69890 -12.77294 1.000 109.87546 301 ARG A C 1
ATOM 2991 O O . ARG B 2 280 ? -3.19813 -22.71523 -12.40802 1.000 110.22606 301 ARG A O 1
ATOM 2993 N N . LYS B 2 281 ? -1.85158 -23.72458 -13.90941 1.000 110.26143 302 LYS A N 1
ATOM 2994 C CA . LYS B 2 281 ? -1.79842 -22.54977 -14.76904 1.000 113.55657 302 LYS A CA 1
ATOM 2995 C C . LYS B 2 281 ? -3.15481 -22.29433 -15.41328 1.000 112.67517 302 LYS A C 1
ATOM 2996 O O . LYS B 2 281 ? -3.85501 -23.22715 -15.83057 1.000 106.07348 302 LYS A O 1
ATOM 3002 N N . ASN B 2 282 ? -3.52400 -21.01124 -15.47468 1.000 114.45606 303 ASN A N 1
ATOM 3003 C CA . ASN B 2 282 ? -4.76328 -20.55950 -16.11094 1.000 117.99346 303 ASN A CA 1
ATOM 3004 C C . ASN B 2 282 ? -5.99776 -21.22871 -15.49719 1.000 115.76404 303 ASN A C 1
ATOM 3005 O O . ASN B 2 282 ? -7.03070 -21.39838 -16.15690 1.000 108.66236 303 ASN A O 1
ATOM 3010 N N . ALA B 2 283 ? -5.89422 -21.60629 -14.22485 1.000 113.07174 304 ALA A N 1
ATOM 3011 C CA . ALA B 2 283 ? -7.00855 -22.12234 -13.45535 1.000 107.98277 304 ALA A CA 1
ATOM 3012 C C . ALA B 2 283 ? -7.60936 -20.98108 -12.63193 1.000 109.88751 304 ALA A C 1
ATOM 3013 O O . ALA B 2 283 ? -7.22686 -19.81237 -12.77464 1.000 108.19223 304 ALA A O 1
ATOM 3015 N N . SER B 2 284 ? -8.55537 -21.31363 -11.75364 1.000 107.93288 305 SER A N 1
ATOM 3016 C CA . SER B 2 284 ? -9.19735 -20.31471 -10.90787 1.000 102.21377 305 SER A CA 1
ATOM 3017 C C . SER B 2 284 ? -9.69161 -20.97683 -9.62731 1.000 94.40830 305 SER A C 1
ATOM 3018 O O . SER B 2 284 ? -10.18070 -22.10746 -9.65621 1.000 90.38073 305 SER A O 1
ATOM 3021 N N . ILE B 2 285 ? -9.54967 -20.26576 -8.51147 1.000 94.85690 306 ILE A N 1
ATOM 3022 C CA . ILE B 2 285 ? -10.00797 -20.72366 -7.20194 1.000 89.98272 306 ILE A CA 1
ATOM 3023 C C . ILE B 2 285 ? -11.33042 -20.02717 -6.90246 1.000 90.82602 306 ILE A C 1
ATOM 3024 O O . ILE B 2 285 ? -11.41667 -18.78954 -6.91432 1.000 86.23682 306 ILE A O 1
ATOM 3029 N N . SER B 2 286 ? -12.36081 -20.81704 -6.63141 1.000 87.19411 307 SER A N 1
ATOM 3030 C CA . SER B 2 286 ? -13.69800 -20.29657 -6.39506 1.000 86.53699 307 SER A CA 1
ATOM 3031 C C . SER B 2 286 ? -14.23287 -20.84423 -5.07725 1.000 82.03863 307 SER A C 1
ATOM 3032 O O . SER B 2 286 ? -14.03423 -22.01918 -4.75707 1.000 84.55004 307 SER A O 1
ATOM 3035 N N . VAL B 2 287 ? -14.87840 -19.97826 -4.29677 1.000 76.93005 308 VAL A N 1
ATOM 3036 C CA . VAL B 2 287 ? -15.46443 -20.35180 -3.01597 1.000 75.54171 308 VAL A CA 1
ATOM 3037 C C . VAL B 2 287 ? -16.92477 -19.92807 -3.00100 1.000 76.36612 308 VAL A C 1
ATOM 3038 O O . VAL B 2 287 ? -17.27867 -18.86284 -3.51788 1.000 77.36078 308 VAL A O 1
ATOM 3042 N N . ARG B 2 288 ? -17.76929 -20.77073 -2.41520 1.000 74.18393 309 ARG A N 1
ATOM 3043 C CA . ARG B 2 288 ? -19.16941 -20.46925 -2.17910 1.000 67.44157 309 ARG A CA 1
ATOM 3044 C C . ARG B 2 288 ? -19.49442 -20.84520 -0.73898 1.000 69.90695 309 ARG A C 1
ATOM 3045 O O . ARG B 2 288 ? -18.71897 -21.54099 -0.06840 1.000 66.79150 309 ARG A O 1
ATOM 3053 N N . ALA B 2 289 ? -20.64333 -20.35579 -0.25774 1.000 69.04096 310 ALA A N 1
ATOM 3054 C CA . ALA B 2 289 ? -21.00833 -20.44355 1.15276 1.000 67.61663 310 ALA A CA 1
ATOM 3055 C C . ALA B 2 289 ? -22.41345 -20.99873 1.31529 1.000 63.60905 310 ALA A C 1
ATOM 3056 O O . ALA B 2 289 ? -23.27514 -20.82260 0.44659 1.000 64.52916 310 ALA A O 1
ATOM 3058 N N . GLN B 2 290 ? -22.64906 -21.63343 2.46006 1.000 62.16764 311 GLN A N 1
ATOM 3059 C CA . GLN B 2 290 ? -23.96699 -22.15940 2.79238 1.000 64.72502 311 GLN A CA 1
ATOM 3060 C C . GLN B 2 290 ? -24.10376 -22.21422 4.30603 1.000 64.61611 311 GLN A C 1
ATOM 3061 O O . GLN B 2 290 ? -23.10885 -22.38828 5.02000 1.000 62.50170 311 GLN A O 1
ATOM 3067 N N . ASP B 2 291 ? -25.34015 -22.02546 4.78283 1.000 62.61198 312 ASP A N 1
ATOM 3068 C CA . ASP B 2 291 ? -25.65330 -22.20768 6.19793 1.000 61.62811 312 ASP A CA 1
ATOM 3069 C C . ASP B 2 291 ? -25.15152 -23.57030 6.64909 1.000 58.42968 312 ASP A C 1
ATOM 3070 O O . ASP B 2 291 ? -25.38944 -24.57787 5.98104 1.000 59.27010 312 ASP A O 1
ATOM 3075 N N . ARG B 2 292 ? -24.41961 -23.59976 7.76525 1.000 59.55220 313 ARG A N 1
ATOM 3076 C CA . ARG B 2 292 ? -23.75973 -24.85180 8.12300 1.000 66.14107 313 ARG A CA 1
ATOM 3077 C C . ARG B 2 292 ? -24.74505 -25.88063 8.66160 1.000 59.18361 313 ARG A C 1
ATOM 3078 O O . ARG B 2 292 ? -24.51774 -27.07710 8.50777 1.000 58.21913 313 ARG A O 1
ATOM 3086 N N . TYR B 2 293 ? -25.83222 -25.45372 9.28662 1.000 60.22433 314 TYR A N 1
ATOM 3087 C CA . TYR B 2 293 ? -26.68229 -26.38760 10.00455 1.000 59.42746 314 TYR A CA 1
ATOM 3088 C C . TYR B 2 293 ? -28.04047 -26.60308 9.36657 1.000 58.33132 314 TYR A C 1
ATOM 3089 O O . TYR B 2 293 ? -28.84558 -27.35785 9.91427 1.000 63.99766 314 TYR A O 1
ATOM 3098 N N . TYR B 2 294 ? -28.29988 -25.99447 8.21309 1.000 58.32772 315 TYR A N 1
ATOM 3099 C CA . TYR B 2 294 ? -29.58204 -26.09952 7.52344 1.000 54.50732 315 TYR A CA 1
ATOM 3100 C C . TYR B 2 294 ? -29.28447 -25.96651 6.03852 1.000 59.42936 315 TYR A C 1
ATOM 3101 O O . TYR B 2 294 ? -28.67722 -24.97928 5.61954 1.000 64.28362 315 TYR A O 1
ATOM 3110 N N . SER B 2 295 ? -29.64499 -26.96404 5.24367 1.000 62.01827 316 SER A N 1
ATOM 3111 C CA . SER B 2 295 ? -29.27852 -26.93878 3.82279 1.000 75.62356 316 SER A CA 1
ATOM 3112 C C . SER B 2 295 ? -30.08964 -25.85398 3.10709 1.000 74.40264 316 SER A C 1
ATOM 3113 O O . SER B 2 295 ? -31.15813 -26.09095 2.54084 1.000 77.15864 316 SER A O 1
ATOM 3116 N N . SER B 2 296 ? -29.56591 -24.63608 3.13227 1.000 74.95797 317 SER A N 1
ATOM 3117 C CA . SER B 2 296 ? -30.19080 -23.50394 2.45868 1.000 69.34101 317 SER A CA 1
ATOM 3118 C C . SER B 2 296 ? -29.67357 -23.47306 1.01994 1.000 65.52664 317 SER A C 1
ATOM 3119 O O . SER B 2 296 ? -29.08956 -24.44720 0.54103 1.000 68.87469 317 SER A O 1
ATOM 3122 N N . SER B 2 297 ? -29.83986 -22.35723 0.32654 1.000 63.50875 318 SER A N 1
ATOM 3123 C CA . SER B 2 297 ? -29.19493 -22.20160 -0.96571 1.000 61.32661 318 SER A CA 1
ATOM 3124 C C . SER B 2 297 ? -27.71511 -21.89492 -0.79564 1.000 63.23996 318 SER A C 1
ATOM 3125 O O . SER B 2 297 ? -27.29126 -21.26734 0.18562 1.000 63.98214 318 SER A O 1
ATOM 3128 N N . TRP B 2 298 ? -26.92445 -22.37187 -1.75660 1.000 62.92002 319 TRP A N 1
ATOM 3129 C CA . TRP B 2 298 ? -25.51736 -22.00387 -1.82607 1.000 67.99479 319 TRP A CA 1
ATOM 3130 C C . TRP B 2 298 ? -25.38931 -20.55752 -2.29261 1.000 62.45193 319 TRP A C 1
ATOM 3131 O O . TRP B 2 298 ? -26.15166 -20.07302 -3.13298 1.000 58.23251 319 TRP A O 1
ATOM 3142 N N . SER B 2 299 ? -24.41221 -19.86234 -1.73785 1.000 67.25235 320 SER A N 1
ATOM 3143 C CA . SER B 2 299 ? -24.09121 -18.53785 -2.23878 1.000 67.16010 320 SER A CA 1
ATOM 3144 C C . SER B 2 299 ? -23.61708 -18.61212 -3.68758 1.000 64.19781 320 SER A C 1
ATOM 3145 O O . SER B 2 299 ? -23.37802 -19.68505 -4.24566 1.000 70.08559 320 SER A O 1
ATOM 3148 N N . GLU B 2 300 ? -23.50841 -17.44350 -4.30450 1.000 69.38785 321 GLU A N 1
ATOM 3149 C CA . GLU B 2 300 ? -22.83513 -17.33374 -5.58449 1.000 73.52841 321 GLU A CA 1
ATOM 3150 C C . GLU B 2 300 ? -21.32733 -17.49208 -5.39590 1.000 72.01908 321 GLU A C 1
ATOM 3151 O O . GLU B 2 300 ? -20.78204 -17.23829 -4.31305 1.000 69.45156 321 GLU A O 1
ATOM 3157 N N . TRP B 2 301 ? -20.65598 -17.93638 -6.46205 1.000 72.31216 322 TRP A N 1
ATOM 3158 C CA . TRP B 2 301 ? -19.21317 -18.14854 -6.41459 1.000 69.20916 322 TRP A CA 1
ATOM 3159 C C . TRP B 2 301 ? -18.47384 -16.81662 -6.32165 1.000 72.76892 322 TRP A C 1
ATOM 3160 O O . TRP B 2 301 ? -18.86634 -15.82091 -6.93929 1.000 73.82027 322 TRP A O 1
ATOM 3171 N N . ALA B 2 302 ? -17.40444 -16.79718 -5.53793 1.000 67.70475 323 ALA A N 1
ATOM 3172 C CA . ALA B 2 302 ? -16.39116 -15.75720 -5.61575 1.000 72.89509 323 ALA A CA 1
ATOM 3173 C C . ALA B 2 302 ? -15.14519 -16.39804 -6.21499 1.000 81.45286 323 ALA A C 1
ATOM 3174 O O . ALA B 2 302 ? -14.75984 -17.49300 -5.79724 1.000 85.34064 323 ALA A O 1
ATOM 3176 N N . SER B 2 303 ? -14.54876 -15.76303 -7.22793 1.000 85.17766 324 SER A N 1
ATOM 3177 C CA . SER B 2 303 ? -13.45256 -16.39029 -7.96161 1.000 88.38681 324 SER A CA 1
ATOM 3178 C C . SER B 2 303 ? -12.24365 -15.46975 -8.03813 1.000 91.62282 324 SER A C 1
ATOM 3179 O O . SER B 2 303 ? -12.33827 -14.25199 -7.87238 1.000 90.99352 324 SER A O 1
ATOM 3182 N N . VAL B 2 304 ? -11.09858 -16.08774 -8.30429 1.000 94.97129 325 VAL A N 1
ATOM 3183 C CA . VAL B 2 304 ? -9.80966 -15.40716 -8.36728 1.000 92.21196 325 VAL A CA 1
ATOM 3184 C C . VAL B 2 304 ? -8.91529 -16.24671 -9.27192 1.000 97.69043 325 VAL A C 1
ATOM 3185 O O . VAL B 2 304 ? -8.96471 -17.48343 -9.20680 1.000 95.36151 325 VAL A O 1
ATOM 3189 N N . PRO B 2 305 ? -8.11483 -15.64074 -10.14503 1.000 104.42523 326 PRO A N 1
ATOM 3190 C CA . PRO B 2 305 ? -7.25759 -16.44377 -11.02553 1.000 106.04869 326 PRO A CA 1
ATOM 3191 C C . PRO B 2 305 ? -6.22023 -17.22361 -10.23186 1.000 103.93370 326 PRO A C 1
ATOM 3192 O O . PRO B 2 305 ? -5.58575 -16.69262 -9.31753 1.000 102.55440 326 PRO A O 1
ATOM 3196 N N . CYS B 2 306 ? -6.06658 -18.50455 -10.57939 1.000 105.01720 327 CYS A N 1
ATOM 3197 C CA . CYS B 2 306 ? -5.01093 -19.32547 -9.99818 1.000 109.41511 327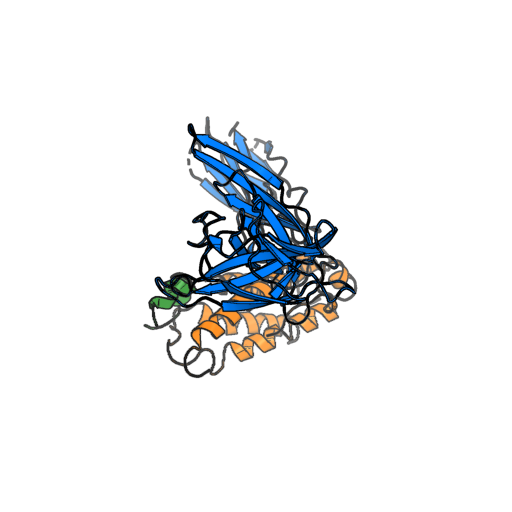 CYS A CA 1
ATOM 3198 C C . CYS B 2 306 ? -3.65677 -18.75054 -10.38850 1.000 111.81893 327 CYS A C 1
ATOM 3199 O O . CYS B 2 306 ? -3.01654 -19.24115 -11.32278 1.000 116.59792 327 CYS A O 1
ATOM 3202 N N . SER B 2 307 ? -3.22314 -17.70677 -9.68970 1.000 113.89990 328 SER A N 1
ATOM 3203 C CA . SER B 2 307 ? -1.97386 -17.02614 -10.00315 1.000 115.17493 328 SER A CA 1
ATOM 3204 C C . SER B 2 307 ? -1.60514 -16.03610 -8.89862 1.000 120.27601 328 SER A C 1
ATOM 3205 O O . SER B 2 307 ? -0.47463 -16.03097 -8.40479 1.000 126.20211 328 SER A O 1
ATOM 3209 N N . ARG C 3 3 ? -50.16025 -44.77108 -3.32958 1.000 102.12990 3 ARG D N 1
ATOM 3210 C CA . ARG C 3 3 ? -49.89281 -43.35707 -3.09165 1.000 93.59107 3 ARG D CA 1
ATOM 3211 C C . ARG C 3 3 ? -48.42718 -43.00118 -3.36460 1.000 98.81149 3 ARG D C 1
ATOM 3212 O O . ARG C 3 3 ? -47.90757 -42.03431 -2.80541 1.000 96.46035 3 ARG D O 1
ATOM 3214 N N . GLU C 3 4 ? -47.76704 -43.77594 -4.23689 1.000 98.21234 4 GLU D N 1
ATOM 3215 C CA . GLU C 3 4 ? -46.37200 -43.52027 -4.59642 1.000 94.08408 4 GLU D CA 1
ATOM 3216 C C . GLU C 3 4 ? -46.17387 -42.23147 -5.38113 1.000 99.64514 4 GLU D C 1
ATOM 3217 O O . GLU C 3 4 ? -45.02487 -41.82001 -5.57418 1.000 100.59444 4 GLU D O 1
ATOM 3223 N N . ARG C 3 5 ? -47.25036 -41.59915 -5.85363 1.000 107.79988 5 ARG D N 1
ATOM 3224 C CA . ARG C 3 5 ? -47.18100 -40.27542 -6.46336 1.000 103.40007 5 ARG D CA 1
ATOM 3225 C C . ARG C 3 5 ? -46.74678 -39.19697 -5.48274 1.000 107.93166 5 ARG D C 1
ATOM 3226 O O . ARG C 3 5 ? -46.73824 -38.02174 -5.85822 1.000 110.94663 5 ARG D O 1
ATOM 3228 N N . CYS C 3 6 ? -46.41167 -39.56159 -4.24051 1.000 106.74287 6 CYS D N 1
ATOM 3229 C CA . CYS C 3 6 ? -45.86625 -38.60398 -3.28994 1.000 105.05437 6 CYS D CA 1
ATOM 3230 C C . CYS C 3 6 ? -44.54490 -38.01925 -3.76365 1.000 106.91574 6 CYS D C 1
ATOM 3231 O O . CYS C 3 6 ? -44.14760 -36.94776 -3.28876 1.000 108.59181 6 CYS D O 1
ATOM 3234 N N . VAL C 3 7 ? -43.84375 -38.71129 -4.66607 1.000 102.11907 7 VAL D N 1
ATOM 3235 C CA . VAL C 3 7 ? -42.59907 -38.18412 -5.21602 1.000 105.42918 7 VAL D CA 1
ATOM 3236 C C . VAL C 3 7 ? -42.82536 -36.80686 -5.84293 1.000 110.24742 7 VAL D C 1
ATOM 3237 O O . VAL C 3 7 ? -41.93149 -35.94988 -5.82309 1.000 105.50580 7 VAL D O 1
ATOM 3241 N N . ARG C 3 8 ? -44.03145 -36.55592 -6.36663 1.000 111.18110 8 ARG D N 1
ATOM 3242 C CA . ARG C 3 8 ? -44.42720 -35.25658 -6.90096 1.000 110.36186 8 ARG D CA 1
ATOM 3243 C C . ARG C 3 8 ? -44.91090 -34.28737 -5.82105 1.000 112.58584 8 ARG D C 1
ATOM 3244 O O . ARG C 3 8 ? -45.41080 -33.20358 -6.15313 1.000 113.51339 8 ARG D O 1
ATOM 3246 N N . ASN C 3 9 ? -44.79488 -34.65143 -4.54766 1.000 109.32174 9 ASN D N 1
ATOM 3247 C CA . ASN C 3 9 ? -45.14860 -33.76217 -3.44815 1.000 105.63425 9 ASN D CA 1
ATOM 3248 C C . ASN C 3 9 ? -44.02854 -33.58430 -2.43406 1.000 106.84340 9 ASN D C 1
ATOM 3249 O O . ASN C 3 9 ? -43.93668 -32.51750 -1.81814 1.000 99.10053 9 ASN D O 1
ATOM 3254 N N . TYR C 3 10 ? -43.17669 -34.59904 -2.23885 1.000 104.11859 10 TYR D N 1
ATOM 3255 C CA . TYR C 3 10 ? -42.07740 -34.50640 -1.29391 1.000 97.68752 10 TYR D CA 1
ATOM 3256 C C . TYR C 3 10 ? -40.73182 -34.90456 -1.88469 1.000 104.24946 10 TYR D C 1
ATOM 3257 O O . TYR C 3 10 ? -39.71293 -34.79138 -1.19033 1.000 103.94027 10 TYR D O 1
ATOM 3266 N N . GLY C 3 11 ? -40.69290 -35.37133 -3.12707 1.000 104.27543 11 GLY D N 1
ATOM 3267 C CA . GLY C 3 11 ? -39.44029 -35.69829 -3.77162 1.000 100.77546 11 GLY D CA 1
ATOM 3268 C C . GLY C 3 11 ? -39.15686 -37.19137 -3.76054 1.000 104.61294 11 GLY D C 1
ATOM 3269 O O . GLY C 3 11 ? -39.75010 -37.96855 -3.00638 1.000 105.87109 11 GLY D O 1
ATOM 3270 N N . HIS C 3 12 ? -38.21966 -37.59528 -4.62236 1.000 101.80162 12 HIS D N 1
ATOM 3271 C CA . HIS C 3 12 ? -37.86735 -39.00383 -4.74854 1.000 97.95931 12 HIS D CA 1
ATOM 3272 C C . HIS C 3 12 ? -36.99998 -39.49669 -3.60219 1.000 97.24614 12 HIS D C 1
ATOM 3273 O O . HIS C 3 12 ? -36.94465 -40.70891 -3.36236 1.000 95.52592 12 HIS D O 1
ATOM 3275 N N . GLU C 3 13 ? -36.32331 -38.58815 -2.89514 1.000 103.19169 13 GLU D N 1
ATOM 3276 C CA . GLU C 3 13 ? -35.46105 -38.98984 -1.78856 1.000 104.14446 13 GLU D CA 1
ATOM 3277 C C . GLU C 3 13 ? -36.28630 -39.32500 -0.54902 1.000 96.75708 13 GLU D C 1
ATOM 3278 O O . GLU C 3 13 ? -36.07848 -40.37167 0.07981 1.000 90.00955 13 GLU D O 1
ATOM 3280 N N . PHE C 3 14 ? -37.23529 -38.44877 -0.19699 1.000 91.02323 14 PHE D N 1
ATOM 3281 C CA . PHE C 3 14 ? -38.09521 -38.69040 0.95776 1.000 90.97924 14 PHE D CA 1
ATOM 3282 C C . PHE C 3 14 ? -38.95118 -39.94023 0.75562 1.000 91.59169 14 PHE D C 1
ATOM 3283 O O . PHE C 3 14 ? -39.03291 -40.79514 1.64697 1.000 85.20939 14 PHE D O 1
ATOM 3291 N N . CYS C 3 15 ? -39.59957 -40.06679 -0.41190 1.000 90.15776 15 CYS D N 1
ATOM 3292 C CA . CYS C 3 15 ? -40.47099 -41.21523 -0.65449 1.000 94.84986 15 CYS D CA 1
ATOM 3293 C C . CYS C 3 15 ? -39.69368 -42.52646 -0.77168 1.000 91.26926 15 CYS D C 1
ATOM 3294 O O . CYS C 3 15 ? -40.28225 -43.59955 -0.58558 1.000 90.19575 15 CYS D O 1
ATOM 3297 N N . GLN C 3 16 ? -38.38490 -42.47148 -1.04132 1.000 92.42295 16 GLN D N 1
ATOM 3298 C CA . GLN C 3 16 ? -37.58125 -43.69160 -1.05926 1.000 92.07962 16 GLN D CA 1
ATOM 3299 C C . GLN C 3 16 ? -37.38749 -44.29347 0.33184 1.000 87.50546 16 GLN D C 1
ATOM 3300 O O . GLN C 3 16 ? -36.83247 -45.39285 0.43808 1.000 85.30549 16 GLN D O 1
ATOM 3302 N N . ASN C 3 17 ? -37.84231 -43.61105 1.38930 1.000 80.52120 17 ASN D N 1
ATOM 33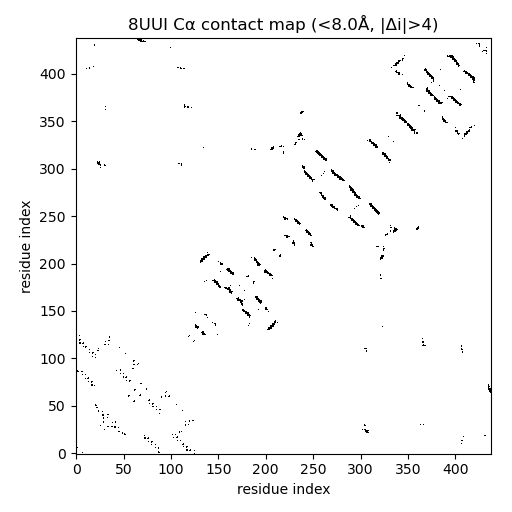03 C CA . ASN C 3 17 ? -37.79173 -44.11986 2.75555 1.000 81.40570 17 ASN D CA 1
ATOM 3304 C C . ASN C 3 17 ? -38.87608 -45.15225 3.05546 1.000 82.63219 17 ASN D C 1
ATOM 3305 O O . ASN C 3 17 ? -38.80949 -45.80944 4.10235 1.000 77.58424 17 ASN D O 1
ATOM 3310 N N . TRP C 3 18 ? -39.86082 -45.32075 2.17514 1.000 76.94025 18 TRP D N 1
ATOM 3311 C CA . TRP C 3 18 ? -41.02921 -46.12893 2.47706 1.000 78.47369 18 TRP D CA 1
ATOM 3312 C C . TRP C 3 18 ? -41.23047 -47.23281 1.44128 1.000 78.87223 18 TRP D C 1
ATOM 3313 O O . TRP C 3 18 ? -40.67707 -47.20469 0.33861 1.000 83.34720 18 TRP D O 1
ATOM 3324 N N . TYR C 3 19 ? -42.06526 -48.20093 1.81675 1.000 75.67594 19 TYR D N 1
ATOM 3325 C CA . TYR C 3 19 ? -42.33910 -49.38555 1.01099 1.000 80.44750 19 TYR D CA 1
ATOM 3326 C C . TYR C 3 19 ? -43.54361 -49.16413 0.10015 1.000 83.49525 19 TYR D C 1
ATOM 3327 O O . TYR C 3 19 ? -44.64709 -48.85090 0.57159 1.000 78.50297 19 TYR D O 1
ATOM 3336 N N . TRP C 3 20 ? -43.34104 -49.37155 -1.19498 1.000 84.75263 20 TRP D N 1
ATOM 3337 C CA . TRP C 3 20 ? -44.40505 -49.16196 -2.17132 1.000 86.44273 20 TRP D CA 1
ATOM 3338 C C . TRP C 3 20 ? -44.76428 -50.45098 -2.90728 1.000 83.97896 20 TRP D C 1
ATOM 3339 O O . TRP C 3 20 ? -45.60811 -50.44142 -3.80165 1.000 87.19958 20 TRP D O 1
#